Protein AF-A0A7S1FPG6-F1 (afdb_monomer_lite)

InterPro domains:
  IPR017978 GPCR family 3, C-terminal [PF00003] (391-644)
  IPR017978 GPCR family 3, C-terminal [PS50259] (429-657)
  IPR050726 Metabotropic Glutamate Receptor [PTHR24060] (220-648)

Organism: NCBI:txid216773

Sequence (657 aa):
MNFYNSED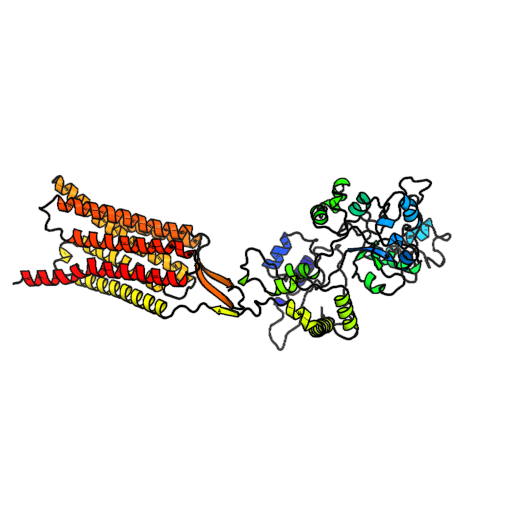NFEFGSRKNGDMYDVLAVSAKHGSCKKAQQDQEKYTSCAHVSPEVWHESFGSQHKKEYFSTGLIDPPTYLGVISQQGFFIPKFTAESDSTLDSYFGLKDEKNKNKLAESFLRPITWIEYCTKISENNCTADDGIARKYPEKDDYGKFFVKDLYIGYFNATIENDCNNNPECTGHFVDYPNSWRSFAVPQMYHHNISLKSSGSEYITNGYSYSQMTEIWQAANATKSNVLMLSWDLGRSYMQFLGTESEYIKVYMPSATQECLDSRISVEDRVSEDFNKRVGEKAGACDFKFVKRLSKLLSSALHSDPDFPEAMQSPAYKAIQLLKLDRENYVDIDKKTDTSTPREAVCQWMIDNYNVVQKMIPSTYPRTKKSTKNNPWLYYGALVVGCIATFGAMVMGVLVFQQREKKLARKKPVEIEFLFLILAGLFFTSIASVLSSLPVTDILCVAKPWFLVIGGTLQLVPLIVKIGTIVKVLNAAKKCRRIHVNRTWLHGTVLMISLLSVIFLTLVSIIDKPLKTTHYNLVEGDTMVTDLVFCSSKSLVWEYVACGCVALLLVCTTVLASQIHIAKKNFVAMHDIDESIPLAVMTYSHFIFMVLYIATLPEYENKNYVVISYLQSYIHSCDALAILAIYFAPKIFLESHSESRNKY

Radius of gyration: 42.63 Å; chains: 1; bounding box: 92×57×129 Å

Foldseek 3Di:
DPPPDPPPDDDDDDPPDDQVVVVLVVVCVVDNPVPQDPPPVRRDDDDDDPPDDDPPVDPPPVVVVCVVVVSDDDDADPLDFKFKFKWKFLLLCVVPVLQLALNCQFDPVNFLVQLVQAFAWDAQQCCLPPPDPNSQCDCPVQAHHRDDPVRRRFQADPPGGLTDGDRDPLSDVVNDVLRAHEEAEAALVDDDLVLLQCVLRVGSYAACDDHPQRNHHYPNRLLRNLSSCVSVVGIYIYTDICPDPSQVVCVPHSRHIRGRAWAADDPQLVVQAQDSVLCRDSDSCSNNTDSSVNTGGYPPQRQLVSVCVVQPPPVPDDPLPRDLVNQLRVLDRDDPVLVVQLVVLVVPDPSVVSVVVSCVVVVVSSVVSRPLLPPADEDEDDFPVCLLVVLLVLLVVLLVLLVVLLVLLVVCCPPPVVVVCVLVSVLVNLLSQLSNLLSVLLNLLSDDDALVSLLSNLVSNLLSLLSNLLSLLLVLVVVLVVLVCVVVVHDDDDDSVVSVVRSVVSSVVSVVLSVVCCVPWNWGWDWDWDDDPSYNYIYIDTDTDTPDPVSVVVSLVVSLVSLVSSLVSLVSLVVSCVVCVPPPVPPLSVLSNVLSVLLNVLSVVLVVLVVCVVVSPSNSSSSVNSVSSSVNSVVNCVSRSVCVSPVVVVVVVVVVD

Secondary structure (DSSP, 8-state):
--TT-TT----PPPTTSS-HHHHHHHHHHH--GGGS---TTT--------S---TTS--HHHHHHHHHTTSS------S----EEEEEEHHHHHH-GGGGBHHHHBSGGGHHHHHHHSPEEE-HHHHHHHT-TTTTSS--SSBSSPPPGGGTT-S-BTTTB--EEE--TTT-TTT-TT--EE-BPPPTTS---HHHHHHHTTB-EE---SSTTT----HHHHHHHHHHHHHHT----EEEETTSHHHHHHTTSTT-EEEEBPPP--HHHHHTSPPTTGGG-SSHHHHH--GGG--PPP---HHHHHHHHHT---TTS-TTTS-HHHHHHHH----HHHHHHHHHHHTTS-HHHHHHHHHHHTHHHHHHHS-TT-S-EEEE----HHHHHHHHHHHHHHHHHHHHHHHHHHHHTTSHHHHH-HHHHHHHHHHHHHHHHHHHHHHHHHSPP-HHHHHHHHHHHHHHHHHHHHHHHHHHHHHHHHHHHHTTT------HHHHHHHHHHHHHHHHHHHHHHHHHS--EEEEEEEEPTT-SEEEEEEEEE-S-THHHHHHHHHHHHHHHHHHHHHHHHHHHHHT-TT-TT-TTHHHHHHHHHHHHHHHHHHHHHSGGGGGT-HHHHHHHHHHHHHHHHHHHIIIIIHHHHHHHHHHHHHTT-

pLDDT: mean 85.89, std 16.21, range [35.06, 98.56]

Structure (mmCIF, N/CA/C/O backbone):
data_AF-A0A7S1FPG6-F1
#
_entry.id   AF-A0A7S1FPG6-F1
#
loop_
_atom_site.group_PDB
_atom_site.id
_atom_site.type_symbol
_atom_site.label_atom_id
_atom_site.label_alt_id
_atom_site.label_comp_id
_atom_site.label_asym_id
_atom_site.label_entity_id
_atom_site.label_seq_id
_atom_site.pdbx_PDB_ins_code
_atom_site.Cartn_x
_atom_site.Cartn_y
_atom_site.Cartn_z
_atom_site.occupancy
_atom_site.B_iso_or_equiv
_atom_site.auth_seq_id
_atom_site.auth_comp_id
_atom_site.auth_asym_id
_atom_site.auth_atom_id
_atom_site.pdbx_PDB_model_num
ATOM 1 N N . MET A 1 1 ? -10.826 -10.044 -30.725 1.00 40.81 1 MET A N 1
ATOM 2 C CA . MET A 1 1 ? -9.719 -10.841 -31.301 1.00 40.81 1 MET A CA 1
ATOM 3 C C . MET A 1 1 ? -9.779 -12.243 -30.737 1.00 40.81 1 MET A C 1
ATOM 5 O O . MET A 1 1 ? -10.171 -12.390 -29.582 1.00 40.81 1 MET A O 1
ATOM 9 N N . ASN A 1 2 ? -9.430 -13.249 -31.538 1.00 37.91 2 ASN A N 1
ATOM 10 C CA . ASN A 1 2 ? -9.291 -14.624 -31.070 1.00 37.91 2 ASN A CA 1
ATOM 11 C C . ASN A 1 2 ? -7.798 -14.897 -30.849 1.00 37.91 2 ASN A C 1
ATOM 13 O O . ASN A 1 2 ? -7.072 -15.106 -31.811 1.00 37.91 2 ASN A O 1
ATOM 17 N N . PHE A 1 3 ? -7.341 -14.920 -29.593 1.00 37.16 3 PHE A N 1
ATOM 18 C CA . PHE A 1 3 ? -5.918 -15.115 -29.249 1.00 37.16 3 PHE A CA 1
ATOM 19 C C . PHE A 1 3 ? -5.323 -16.457 -29.697 1.00 37.16 3 PHE A C 1
ATOM 21 O O . PHE A 1 3 ? -4.123 -16.664 -29.555 1.00 37.16 3 PHE A O 1
ATOM 28 N N . TYR A 1 4 ? -6.149 -17.372 -30.204 1.00 37.09 4 TYR A N 1
ATOM 29 C CA . TYR A 1 4 ? -5.730 -18.679 -30.699 1.00 37.09 4 TYR A CA 1
ATOM 30 C C . TYR A 1 4 ? -5.623 -18.737 -32.229 1.00 37.09 4 TYR A C 1
ATOM 32 O O . TYR A 1 4 ? -5.273 -19.785 -32.766 1.00 37.09 4 TYR A O 1
ATOM 40 N N . ASN A 1 5 ? -5.933 -17.645 -32.938 1.00 37.62 5 ASN A N 1
ATOM 41 C CA . ASN A 1 5 ? -5.739 -17.565 -34.380 1.00 37.62 5 ASN A CA 1
ATOM 42 C C . ASN A 1 5 ? -4.288 -17.175 -34.692 1.00 37.62 5 ASN A C 1
ATOM 44 O O . ASN A 1 5 ? -3.875 -16.052 -34.421 1.00 37.62 5 ASN A O 1
ATOM 48 N N . SER A 1 6 ? -3.523 -18.091 -35.284 1.00 36.44 6 SER A N 1
ATOM 49 C CA . SER A 1 6 ? -2.126 -17.862 -35.675 1.00 36.44 6 SER A CA 1
ATOM 50 C C . SER A 1 6 ? -1.949 -16.813 -36.779 1.00 36.44 6 SER A C 1
ATOM 52 O O . SER A 1 6 ? -0.828 -16.371 -37.007 1.00 36.44 6 SER A O 1
ATOM 54 N N . GLU A 1 7 ? -3.028 -16.433 -37.471 1.00 35.84 7 GLU A N 1
ATOM 55 C CA . GLU A 1 7 ? -3.019 -15.401 -38.516 1.00 35.84 7 GLU A CA 1
ATOM 56 C C . GLU A 1 7 ? -3.343 -13.989 -37.990 1.00 35.84 7 GLU A C 1
ATOM 58 O O . GLU A 1 7 ? -3.173 -13.010 -38.720 1.00 35.84 7 GLU A O 1
ATOM 63 N N . ASP A 1 8 ? -3.784 -13.853 -36.729 1.00 39.94 8 ASP A N 1
ATOM 64 C CA . ASP A 1 8 ? -4.021 -12.544 -36.108 1.00 39.94 8 ASP A CA 1
ATOM 65 C C . ASP A 1 8 ? -2.654 -11.888 -35.805 1.00 39.94 8 ASP A C 1
ATOM 67 O O . ASP A 1 8 ? -2.017 -12.140 -34.781 1.00 39.94 8 ASP A O 1
ATOM 71 N N . ASN A 1 9 ? -2.176 -11.045 -36.726 1.00 35.06 9 ASN A N 1
ATOM 72 C CA . ASN A 1 9 ? -0.898 -10.346 -36.593 1.00 35.06 9 ASN A CA 1
ATOM 73 C C . ASN A 1 9 ? -0.962 -9.232 -35.532 1.00 35.06 9 ASN A C 1
ATOM 75 O O . ASN A 1 9 ? -1.837 -8.366 -35.555 1.00 35.06 9 ASN A O 1
ATOM 79 N N . PHE A 1 10 ? 0.018 -9.222 -34.626 1.00 41.75 10 PHE A N 1
ATOM 80 C CA . PHE A 1 10 ? 0.233 -8.150 -33.653 1.00 41.75 10 PHE A CA 1
ATOM 81 C C . PHE A 1 10 ? 0.770 -6.889 -34.350 1.00 41.75 10 PHE A C 1
ATOM 83 O O . PHE A 1 10 ? 1.909 -6.883 -34.821 1.00 41.75 10 PHE A O 1
ATOM 90 N N . GLU A 1 11 ? -0.004 -5.802 -34.368 1.00 36.19 11 GLU A N 1
ATOM 91 C CA . GLU A 1 11 ? 0.502 -4.474 -34.737 1.00 36.19 11 GLU A CA 1
ATOM 92 C C . GLU A 1 11 ? 0.651 -3.564 -33.512 1.00 36.19 11 GLU A C 1
ATOM 94 O O . GLU A 1 11 ? -0.235 -3.455 -32.662 1.00 36.19 11 GLU A O 1
ATOM 99 N N . PHE A 1 12 ? 1.808 -2.905 -33.434 1.00 44.62 12 PHE A N 1
ATOM 100 C CA . PHE A 1 12 ? 2.176 -1.969 -32.377 1.00 44.62 12 PHE A CA 1
ATOM 101 C C . PHE A 1 12 ? 1.550 -0.595 -32.662 1.00 44.62 12 PHE A C 1
ATOM 103 O O . PHE A 1 12 ? 1.726 -0.029 -33.742 1.00 44.62 12 PHE A O 1
ATOM 110 N N . GLY A 1 13 ? 0.800 -0.051 -31.703 1.00 43.09 13 GLY A N 1
ATOM 111 C CA . GLY A 1 13 ? 0.022 1.175 -31.888 1.00 43.09 13 GLY A CA 1
ATOM 112 C C . GLY A 1 13 ? 0.880 2.435 -32.059 1.00 43.09 13 GLY A C 1
ATOM 113 O O . GLY A 1 13 ? 1.681 2.792 -31.199 1.00 43.09 13 GLY A O 1
ATOM 114 N N . SER A 1 14 ? 0.652 3.158 -33.156 1.00 40.06 14 SER A N 1
ATOM 115 C CA . SER A 1 14 ? 1.164 4.510 -33.404 1.00 40.06 14 SER A CA 1
ATOM 116 C C . SER A 1 14 ? 0.308 5.554 -32.675 1.00 40.06 14 SER A C 1
ATOM 118 O O . SER A 1 14 ? -0.916 5.563 -32.802 1.00 40.06 14 SER A O 1
ATOM 120 N N . ARG A 1 15 ? 0.959 6.486 -31.962 1.00 47.66 15 ARG A N 1
ATOM 121 C CA . ARG A 1 15 ? 0.373 7.606 -31.185 1.00 47.66 15 ARG A CA 1
ATOM 122 C C . ARG A 1 15 ? -0.585 8.537 -31.950 1.00 47.66 15 ARG A C 1
ATOM 124 O O . ARG A 1 15 ? -1.118 9.464 -31.349 1.00 47.66 15 ARG A O 1
ATOM 131 N N . LYS A 1 16 ? -0.781 8.363 -33.261 1.00 43.53 16 LYS A N 1
ATOM 132 C CA . LYS A 1 16 ? -1.490 9.350 -34.088 1.00 43.53 16 LYS A CA 1
ATOM 133 C C . LYS A 1 16 ? -2.999 9.464 -33.811 1.00 43.53 16 LYS A C 1
ATOM 135 O O . LYS A 1 16 ? -3.552 10.494 -34.169 1.00 43.53 16 LYS A O 1
ATOM 140 N N . ASN A 1 17 ? -3.643 8.503 -33.135 1.00 39.56 17 ASN A N 1
ATOM 141 C CA . ASN A 1 17 ? -5.103 8.494 -32.931 1.00 39.56 17 ASN A CA 1
ATOM 142 C C . ASN A 1 17 ? -5.535 8.247 -31.466 1.00 39.56 17 ASN A C 1
ATOM 144 O O . ASN A 1 17 ? -6.158 7.232 -31.166 1.00 39.56 17 ASN A O 1
ATOM 148 N N . GLY A 1 18 ? -5.259 9.200 -30.570 1.00 53.78 18 GLY A N 1
ATOM 149 C CA . GLY A 1 18 ? -5.840 9.236 -29.216 1.00 53.78 18 GLY A CA 1
ATOM 150 C C . GLY A 1 18 ? -5.195 8.297 -28.187 1.00 53.78 18 GLY A C 1
ATOM 151 O O . GLY A 1 18 ? -4.303 7.510 -28.503 1.00 53.78 18 GLY A O 1
ATOM 152 N N . ASP A 1 19 ? -5.621 8.425 -26.926 1.00 61.06 19 ASP A N 1
ATOM 153 C CA . ASP A 1 19 ? -5.208 7.533 -25.838 1.00 61.06 19 ASP A CA 1
ATOM 154 C C . ASP A 1 19 ? -5.673 6.100 -26.172 1.00 61.06 19 ASP A C 1
ATOM 156 O O . ASP A 1 19 ? -6.836 5.881 -26.514 1.00 61.06 19 ASP A O 1
ATOM 160 N N . MET A 1 20 ? -4.790 5.095 -26.096 1.00 59.75 20 MET A N 1
ATOM 161 C CA . MET A 1 20 ? -5.157 3.692 -26.369 1.00 59.75 20 MET A CA 1
ATOM 162 C C . MET A 1 20 ? -6.301 3.213 -25.458 1.00 59.75 20 MET A C 1
ATOM 164 O O . MET A 1 20 ? -7.060 2.316 -25.829 1.00 59.75 20 MET A O 1
ATOM 168 N N . TYR A 1 21 ? -6.481 3.836 -24.290 1.00 61.97 21 TYR A N 1
ATOM 169 C CA . TYR A 1 21 ? -7.632 3.572 -23.433 1.00 61.97 21 TYR A CA 1
ATOM 170 C C . TYR A 1 21 ? -8.940 4.161 -23.956 1.00 61.97 21 TYR A C 1
ATOM 172 O O . TYR A 1 21 ? -9.988 3.571 -23.709 1.00 61.97 21 TYR A O 1
ATOM 180 N N . ASP A 1 22 ? -8.903 5.248 -24.724 1.00 63.81 22 ASP A N 1
ATOM 181 C CA . ASP A 1 22 ? -10.087 5.755 -25.416 1.00 63.81 22 ASP A CA 1
ATOM 182 C C . ASP A 1 22 ? -10.499 4.804 -26.534 1.00 63.81 22 ASP A C 1
ATOM 184 O O . ASP A 1 22 ? -11.688 4.592 -26.742 1.00 63.81 22 ASP A O 1
ATOM 188 N N . VAL A 1 23 ? -9.543 4.135 -27.187 1.00 63.06 23 VAL A N 1
ATOM 189 C CA . VAL A 1 23 ? -9.846 3.046 -28.128 1.00 63.06 23 VAL A CA 1
ATOM 190 C C . VAL A 1 23 ? -10.539 1.887 -27.404 1.00 63.06 23 VAL A C 1
ATOM 192 O O . VAL A 1 23 ? -11.538 1.369 -27.906 1.00 63.06 23 VAL A O 1
ATOM 195 N N . LEU A 1 24 ? -10.092 1.516 -26.197 1.00 60.84 24 LEU A N 1
ATOM 196 C CA . LEU A 1 24 ? -10.768 0.508 -25.366 1.00 60.84 24 LEU A CA 1
ATOM 197 C C . LEU A 1 24 ? -12.147 0.983 -24.873 1.00 60.84 24 LEU A C 1
ATOM 199 O O . LEU A 1 24 ? -13.101 0.205 -24.880 1.00 60.84 24 LEU A O 1
ATOM 203 N N . ALA A 1 25 ? -12.290 2.259 -24.509 1.00 65.25 25 ALA A N 1
ATOM 204 C CA . ALA A 1 25 ? -13.547 2.859 -24.072 1.00 65.25 25 ALA A CA 1
ATOM 205 C C . ALA A 1 25 ? -14.565 2.970 -25.220 1.00 65.25 25 ALA A C 1
ATOM 207 O O . ALA A 1 25 ? -15.746 2.677 -25.037 1.00 65.25 25 ALA A O 1
ATOM 208 N N . VAL A 1 26 ? -14.118 3.349 -26.418 1.00 65.44 26 VAL A N 1
ATOM 209 C CA . VAL A 1 26 ? -14.918 3.365 -27.651 1.00 65.44 26 VAL A CA 1
ATOM 210 C C . VAL A 1 26 ? -15.295 1.939 -28.043 1.00 65.44 26 VAL A C 1
ATOM 212 O O . VAL A 1 26 ? -16.467 1.675 -28.302 1.00 65.44 26 VAL A O 1
ATOM 215 N N . SER A 1 27 ? -14.362 0.987 -27.972 1.00 60.84 27 SER A N 1
ATOM 216 C CA . SER A 1 27 ? -14.652 -0.436 -28.207 1.00 60.84 27 SER A CA 1
ATOM 217 C C . SER A 1 27 ? -15.709 -0.964 -27.231 1.00 60.84 27 SER A C 1
ATOM 219 O O . SER A 1 27 ? -16.650 -1.640 -27.640 1.00 60.84 27 SER A O 1
ATOM 221 N N . ALA A 1 28 ? -15.642 -0.569 -25.954 1.00 61.56 28 ALA A N 1
ATOM 222 C CA . ALA A 1 28 ? -16.654 -0.911 -24.955 1.00 61.56 28 ALA A CA 1
ATOM 223 C C . ALA A 1 28 ? -18.045 -0.316 -25.259 1.00 61.56 28 ALA A C 1
ATOM 225 O O . ALA A 1 28 ? -19.052 -0.910 -24.861 1.00 61.56 28 ALA A O 1
ATOM 226 N N . LYS A 1 29 ? -18.126 0.816 -25.980 1.00 62.84 29 LYS A N 1
ATOM 227 C CA . LYS A 1 29 ? -19.395 1.405 -26.459 1.00 62.84 29 LYS A CA 1
ATOM 228 C C . LYS A 1 29 ? -19.996 0.628 -27.635 1.00 62.84 29 LYS A C 1
ATOM 230 O O . LYS A 1 29 ? -21.219 0.562 -27.734 1.00 62.84 29 LYS A O 1
ATOM 235 N N . HIS A 1 30 ? -19.171 0.018 -28.489 1.00 56.34 30 HIS A N 1
ATOM 236 C CA . HIS A 1 30 ? -19.627 -0.797 -29.626 1.00 56.34 30 HIS A CA 1
ATOM 237 C C . HIS A 1 30 ? -20.039 -2.229 -29.238 1.00 56.34 30 HIS A C 1
ATOM 239 O O . HIS A 1 30 ? -20.750 -2.892 -29.989 1.00 56.34 30 HIS A O 1
ATOM 245 N N . GLY A 1 31 ? -19.671 -2.681 -28.038 1.00 58.06 31 GLY A N 1
ATOM 246 C CA . GLY A 1 31 ? -20.134 -3.926 -27.430 1.00 58.06 31 GLY A CA 1
ATOM 247 C C . GLY A 1 31 ? -19.350 -4.197 -26.151 1.00 58.06 31 GLY A C 1
ATOM 248 O O . GLY A 1 31 ? -18.130 -4.141 -26.148 1.00 58.06 31 GLY A O 1
ATOM 249 N N . SER A 1 32 ? -20.014 -4.469 -25.029 1.00 54.81 32 SER A N 1
ATOM 250 C CA . SER A 1 32 ? -19.302 -4.771 -23.782 1.00 54.81 32 SER A CA 1
ATOM 251 C C . SER A 1 32 ? -19.155 -6.278 -23.619 1.00 54.81 32 SER A C 1
ATOM 253 O O . SER A 1 32 ? -20.169 -6.973 -23.537 1.00 54.81 32 SER A O 1
ATOM 255 N N . CYS A 1 33 ? -17.926 -6.781 -23.461 1.00 55.50 33 CYS A N 1
ATOM 256 C CA . CYS A 1 33 ? -17.705 -8.179 -23.074 1.00 55.50 33 CYS A CA 1
ATOM 257 C C . CYS A 1 33 ? -18.325 -8.522 -21.703 1.00 55.50 33 CYS A C 1
ATOM 259 O O . CYS A 1 33 ? -18.529 -9.692 -21.408 1.00 55.50 33 CYS A O 1
ATOM 261 N N . LYS A 1 34 ? -18.750 -7.525 -20.905 1.00 54.72 34 LYS A N 1
ATOM 262 C CA . LYS A 1 34 ? -19.578 -7.740 -19.701 1.00 54.72 34 LYS A CA 1
ATOM 263 C C . LYS A 1 34 ? -20.955 -8.346 -20.017 1.00 54.72 34 LYS A C 1
ATOM 265 O O . LYS A 1 34 ? -21.596 -8.880 -19.121 1.00 54.72 34 LYS A O 1
ATOM 270 N N . LYS A 1 35 ? -21.428 -8.230 -21.266 1.00 50.44 35 LYS A N 1
ATOM 271 C CA . LYS A 1 35 ? -22.698 -8.799 -21.751 1.00 50.44 35 LYS A CA 1
ATOM 272 C C . LYS A 1 35 ? -22.530 -10.152 -22.452 1.00 50.44 35 LYS A C 1
ATOM 274 O O . LYS A 1 35 ? -23.543 -10.727 -22.843 1.00 50.44 35 LYS A O 1
ATOM 279 N N . ALA A 1 36 ? -21.299 -10.652 -22.621 1.00 56.28 36 ALA A N 1
ATOM 280 C CA . ALA A 1 36 ? -21.079 -12.025 -23.067 1.00 56.28 36 ALA A CA 1
ATOM 281 C C . ALA A 1 36 ? -21.691 -12.951 -22.005 1.00 56.28 36 ALA A C 1
ATOM 283 O O . ALA A 1 36 ? -21.259 -12.962 -20.853 1.00 56.28 36 ALA A O 1
ATOM 284 N N . GLN A 1 37 ? -22.798 -13.604 -22.358 1.00 47.66 37 GLN A N 1
ATOM 285 C CA . GLN A 1 37 ? -23.652 -14.308 -21.406 1.00 47.66 37 GLN A CA 1
ATOM 286 C C . GLN A 1 37 ? -22.875 -15.429 -20.696 1.00 47.66 37 GLN A C 1
ATOM 288 O O . GLN A 1 37 ? -22.151 -16.189 -21.331 1.00 47.66 37 GLN A O 1
ATOM 293 N N . GLN A 1 38 ? -23.070 -15.549 -19.377 1.00 50.22 38 GLN A N 1
ATOM 294 C CA . GLN A 1 38 ? -22.544 -16.634 -18.528 1.00 50.22 38 GLN A CA 1
ATOM 295 C C . GLN A 1 38 ? -23.238 -17.991 -18.764 1.00 50.22 38 GLN A C 1
ATOM 297 O O . GLN A 1 38 ? -23.012 -18.938 -18.014 1.00 50.22 38 GLN A O 1
ATOM 302 N N . ASP A 1 39 ? -24.107 -18.084 -19.770 1.00 50.41 39 ASP A N 1
ATOM 303 C CA . ASP A 1 39 ? -24.825 -19.308 -20.099 1.00 50.41 39 ASP A CA 1
ATOM 304 C C . ASP A 1 39 ? -23.851 -20.286 -20.774 1.00 50.41 39 ASP A C 1
ATOM 306 O O . ASP A 1 39 ? -23.312 -19.988 -21.845 1.00 50.41 39 ASP A O 1
ATOM 310 N N . GLN A 1 40 ? -23.574 -21.425 -20.130 1.00 50.91 40 GLN A N 1
ATOM 311 C CA . GLN A 1 40 ? -22.528 -22.371 -20.554 1.00 50.91 40 GLN A CA 1
ATOM 312 C C . GLN A 1 40 ? -22.725 -22.879 -21.993 1.00 50.91 40 GLN A C 1
ATOM 314 O O . GLN A 1 40 ? -21.748 -23.227 -22.650 1.00 50.91 40 GLN A O 1
ATOM 319 N N . GLU A 1 41 ? -23.959 -22.867 -22.504 1.00 57.75 41 GLU A N 1
ATOM 320 C CA . GLU A 1 41 ? -24.298 -23.333 -23.855 1.00 57.75 41 GLU A CA 1
ATOM 321 C C . GLU A 1 41 ? -24.175 -22.248 -24.946 1.00 57.75 41 GLU A C 1
ATOM 323 O O . GLU A 1 41 ? -24.178 -22.569 -26.134 1.00 57.75 41 GLU A O 1
ATOM 328 N N . LYS A 1 42 ? -24.047 -20.961 -24.577 1.00 55.91 42 LYS A N 1
ATOM 329 C CA . LYS A 1 42 ? -23.974 -19.812 -25.512 1.00 55.91 42 LYS A CA 1
ATOM 330 C C . LYS A 1 42 ? -22.793 -18.875 -25.255 1.00 55.91 42 LYS A C 1
ATOM 332 O O . LYS A 1 42 ? -22.783 -17.738 -25.736 1.00 55.91 42 LYS A O 1
ATOM 337 N N . TYR A 1 43 ? -21.790 -19.332 -24.511 1.00 43.69 43 TYR A N 1
ATOM 338 C CA . TYR A 1 43 ? -20.603 -18.537 -24.230 1.00 43.69 43 TYR A CA 1
ATOM 339 C C . TYR A 1 43 ? -19.906 -18.119 -25.533 1.00 43.69 43 TYR A C 1
ATOM 341 O O . TYR A 1 43 ? -19.369 -18.943 -26.272 1.00 43.69 43 TYR A O 1
ATOM 349 N N . THR A 1 44 ? -19.907 -16.816 -25.817 1.00 52.69 44 THR A N 1
ATOM 350 C CA . THR A 1 44 ? -19.122 -16.232 -26.908 1.00 52.69 44 THR A CA 1
ATOM 351 C C . THR A 1 44 ? -17.886 -15.593 -26.292 1.00 52.69 44 THR A C 1
ATOM 353 O O . THR A 1 44 ? -18.003 -14.618 -25.549 1.00 52.69 44 THR A O 1
ATOM 356 N N . SER A 1 45 ? -16.704 -16.152 -26.568 1.00 48.75 45 SER A N 1
ATOM 357 C CA . SER A 1 45 ? -15.442 -15.589 -26.082 1.00 48.75 45 SER A CA 1
ATOM 358 C C . SER A 1 45 ? -15.291 -14.157 -26.599 1.00 48.75 45 SER A C 1
ATOM 360 O O . SER A 1 45 ? -15.264 -13.919 -27.806 1.00 48.75 45 SER A O 1
ATOM 362 N N . CYS A 1 46 ? -15.247 -13.195 -25.679 1.00 54.72 46 CYS A N 1
ATOM 363 C CA . CYS A 1 46 ? -15.132 -11.775 -25.981 1.00 54.72 46 CYS A CA 1
ATOM 364 C C . CYS A 1 46 ? -14.028 -11.188 -25.115 1.00 54.72 46 CYS A C 1
ATOM 366 O O . CYS A 1 46 ? -14.087 -11.255 -23.888 1.00 54.72 46 CYS A O 1
ATOM 368 N N . ALA A 1 47 ? -13.043 -10.578 -25.764 1.00 53.94 47 ALA A N 1
ATOM 369 C CA . ALA A 1 47 ? -12.005 -9.809 -25.108 1.00 53.94 47 ALA A CA 1
ATOM 370 C C . ALA A 1 47 ? -11.592 -8.641 -26.005 1.00 53.94 47 ALA A C 1
ATOM 372 O O . ALA A 1 47 ? -11.382 -8.802 -27.214 1.00 53.94 47 ALA A O 1
ATOM 373 N N . HIS A 1 48 ? -11.447 -7.474 -25.386 1.00 54.78 48 HIS A N 1
ATOM 374 C CA . HIS A 1 48 ? -10.736 -6.337 -25.953 1.00 54.78 48 HIS A CA 1
ATOM 375 C C . HIS A 1 48 ? -9.411 -6.239 -25.215 1.00 54.78 48 HIS A C 1
ATOM 377 O O . HIS A 1 48 ? -9.398 -6.042 -24.002 1.00 54.78 48 HIS A O 1
ATOM 383 N N . VAL A 1 49 ? -8.306 -6.421 -25.929 1.00 54.72 49 VAL A N 1
ATOM 384 C CA . VAL A 1 49 ? -6.967 -6.347 -25.346 1.00 54.72 49 VAL A CA 1
ATOM 385 C C . VAL A 1 49 ? -6.181 -5.305 -26.110 1.00 54.72 49 VAL A C 1
ATOM 387 O O . VAL A 1 49 ? -6.118 -5.345 -27.335 1.00 54.72 49 VAL A O 1
ATOM 390 N N . SER A 1 50 ? -5.584 -4.381 -25.362 1.00 56.81 50 SER A N 1
ATOM 391 C CA . SER A 1 50 ? -4.455 -3.596 -25.842 1.00 56.81 50 SER A CA 1
ATOM 392 C C . SER A 1 50 ? -3.201 -4.314 -25.351 1.00 56.81 50 SER A C 1
ATOM 394 O O . SER A 1 50 ? -2.920 -4.253 -24.152 1.00 56.81 50 SER A O 1
ATOM 396 N N . PRO A 1 51 ? -2.485 -5.052 -26.217 1.00 48.50 51 PRO A N 1
ATOM 397 C CA . PRO A 1 51 ? -1.363 -5.892 -25.797 1.00 48.50 51 PRO A CA 1
ATOM 398 C C . PRO A 1 51 ? -0.185 -5.065 -25.277 1.00 48.50 51 PRO A C 1
ATOM 400 O O . PRO A 1 51 ? 0.676 -5.577 -24.571 1.00 48.50 51 PRO A O 1
ATOM 403 N N . GLU A 1 52 ? -0.163 -3.771 -25.577 1.00 51.97 52 GLU A N 1
ATOM 404 C CA . GLU A 1 52 ? 0.861 -2.864 -25.107 1.00 51.97 52 GLU A CA 1
ATOM 405 C C . GLU A 1 52 ? 0.214 -1.573 -24.610 1.00 51.97 52 GLU A C 1
ATOM 407 O O . GLU A 1 52 ? -0.601 -0.961 -25.300 1.00 51.97 52 GLU A O 1
ATOM 412 N N . VAL A 1 53 ? 0.560 -1.170 -23.386 1.00 55.00 53 VAL A N 1
ATOM 413 C CA . VAL A 1 53 ? 0.242 0.157 -22.858 1.00 55.00 53 VAL A CA 1
ATOM 414 C C . VAL A 1 53 ? 1.478 0.697 -22.143 1.00 55.00 53 VAL A C 1
ATOM 416 O O . VAL A 1 53 ? 1.876 0.222 -21.077 1.00 55.00 53 VAL A O 1
ATOM 419 N N . TRP A 1 54 ? 2.101 1.713 -22.729 1.00 58.25 54 TRP A N 1
ATOM 420 C CA . TRP A 1 54 ? 3.344 2.295 -22.225 1.00 58.25 54 TRP A CA 1
ATOM 421 C C . TRP A 1 54 ? 3.104 3.224 -21.047 1.00 58.25 54 TRP A C 1
ATOM 423 O O . TRP A 1 54 ? 2.625 4.336 -21.271 1.00 58.25 54 TRP A O 1
ATOM 433 N N . HIS A 1 55 ? 3.489 2.784 -19.832 1.00 53.19 55 HIS A N 1
ATOM 434 C CA . HIS A 1 55 ? 3.203 3.359 -18.494 1.00 53.19 55 HIS A CA 1
ATOM 435 C C . HIS A 1 55 ? 3.416 4.892 -18.311 1.00 53.19 55 HIS A C 1
ATOM 437 O O . HIS A 1 55 ? 3.057 5.448 -17.274 1.00 53.19 55 HIS A O 1
ATOM 443 N N . GLU A 1 56 ? 3.965 5.591 -19.306 1.00 50.91 56 GLU A N 1
ATOM 444 C CA . GLU A 1 56 ? 4.244 7.033 -19.303 1.00 50.91 56 GLU A CA 1
ATOM 445 C C . GLU A 1 56 ? 3.406 7.893 -20.249 1.00 50.91 56 GLU A C 1
ATOM 447 O O . GLU A 1 56 ? 3.383 9.104 -20.072 1.00 50.91 56 GLU A O 1
ATOM 452 N N . SER A 1 57 ? 2.662 7.324 -21.200 1.00 48.03 57 SER A N 1
ATOM 453 C CA . SER A 1 57 ? 1.694 8.098 -22.006 1.00 48.03 57 SER A CA 1
ATOM 454 C C . SER A 1 57 ? 0.454 8.537 -21.195 1.00 48.03 57 SER A C 1
ATOM 456 O O . SER A 1 57 ? -0.617 8.739 -21.748 1.00 48.03 57 SER A O 1
ATOM 458 N N . PHE A 1 58 ? 0.581 8.643 -19.869 1.00 57.16 58 PHE A N 1
ATOM 459 C CA . PHE A 1 58 ? -0.511 8.657 -18.905 1.00 57.16 58 PHE A CA 1
ATOM 460 C C . PHE A 1 58 ? -0.796 10.066 -18.392 1.00 57.16 58 PHE A C 1
ATOM 462 O O . PHE A 1 58 ? -0.094 10.574 -17.519 1.00 57.16 58 PHE A O 1
ATOM 469 N N . GLY A 1 59 ? -1.928 10.632 -18.806 1.00 54.75 59 GLY A N 1
ATOM 470 C CA . GLY A 1 59 ? -2.657 11.547 -17.936 1.00 54.75 59 GLY A CA 1
ATOM 471 C C . GLY A 1 59 ? -3.207 10.746 -16.752 1.00 54.75 59 GLY A C 1
ATOM 472 O O . GLY A 1 59 ? -4.030 9.850 -16.926 1.00 54.75 59 GLY A O 1
ATOM 473 N N . SER A 1 60 ? -2.748 11.029 -15.531 1.00 58.62 60 SER A N 1
ATOM 474 C CA . SER A 1 60 ? -3.090 10.273 -14.309 1.00 58.62 60 SER A CA 1
ATOM 475 C C . SER A 1 60 ? -4.593 10.215 -13.976 1.00 58.62 60 SER A C 1
ATOM 477 O O . SER A 1 60 ? -5.004 9.441 -13.106 1.00 58.62 60 SER A O 1
ATOM 479 N N . GLN A 1 61 ? -5.414 11.007 -14.667 1.00 63.38 61 GLN A N 1
ATOM 480 C CA . GLN A 1 61 ? -6.826 11.202 -14.370 1.00 63.38 61 GLN A CA 1
ATOM 481 C C . GLN A 1 61 ? -7.724 10.118 -14.990 1.00 63.38 61 GLN A C 1
ATOM 483 O O . GLN A 1 61 ? -8.473 9.476 -14.255 1.00 63.38 61 GLN A O 1
ATOM 488 N N . HIS A 1 62 ? -7.590 9.815 -16.288 1.00 65.38 62 HIS A N 1
ATOM 489 C CA . HIS A 1 62 ? -8.438 8.811 -16.959 1.00 65.38 62 HIS A CA 1
ATOM 490 C C . HIS A 1 62 ? -8.141 7.383 -16.483 1.00 65.38 62 HIS A C 1
ATOM 492 O O . HIS A 1 62 ? -9.049 6.573 -16.336 1.00 65.38 62 HIS A O 1
ATOM 498 N N . LYS A 1 63 ? -6.892 7.090 -16.096 1.00 67.62 63 LYS A N 1
ATOM 499 C CA . LYS A 1 63 ? -6.503 5.798 -15.500 1.00 67.62 63 LYS A CA 1
ATOM 500 C C . LYS A 1 63 ? -7.290 5.477 -14.224 1.00 67.62 63 LYS A C 1
ATOM 502 O O . LYS A 1 63 ? -7.819 4.378 -14.076 1.00 67.62 63 LYS A O 1
ATOM 507 N N . LYS A 1 64 ? -7.355 6.429 -13.285 1.00 68.12 64 LYS A N 1
ATOM 508 C CA . LYS A 1 64 ? -8.067 6.240 -12.009 1.00 68.12 64 LYS A CA 1
ATOM 509 C C . LYS A 1 64 ? -9.569 6.083 -12.233 1.00 68.12 64 LYS A C 1
ATOM 511 O O . LYS A 1 64 ? -10.212 5.294 -11.545 1.00 68.12 64 LYS A O 1
ATOM 516 N N . GLU A 1 65 ? -10.114 6.795 -13.210 1.00 75.75 65 GLU A N 1
ATOM 517 C CA . GLU A 1 65 ? -11.519 6.697 -13.593 1.00 75.75 65 GLU A CA 1
ATOM 518 C C . GLU A 1 65 ? -11.835 5.346 -14.252 1.00 75.75 65 GLU A C 1
ATOM 520 O O . GLU A 1 65 ? -12.731 4.634 -13.804 1.00 75.75 65 GLU A O 1
ATOM 525 N N . TYR A 1 66 ? -11.054 4.916 -15.243 1.00 69.75 66 TYR A N 1
ATOM 526 C CA . TYR A 1 66 ? -11.282 3.657 -15.953 1.00 69.75 66 TYR A CA 1
ATOM 527 C C . TYR A 1 66 ? -11.044 2.417 -15.074 1.00 69.75 66 TYR A C 1
ATOM 529 O O . TYR A 1 66 ? -11.764 1.430 -15.222 1.00 69.75 66 TYR A O 1
ATOM 537 N N . PHE A 1 67 ? -10.129 2.473 -14.095 1.00 70.81 67 PHE A N 1
ATOM 538 C CA . PHE A 1 67 ? -10.018 1.418 -13.076 1.00 70.81 67 PHE A CA 1
ATOM 539 C C . PHE A 1 67 ? -11.159 1.435 -12.070 1.00 70.81 67 PHE A C 1
ATOM 541 O O . PHE A 1 67 ? -11.720 0.384 -11.775 1.00 70.81 67 PHE A O 1
ATOM 548 N N . SER A 1 68 ? -11.520 2.605 -11.532 1.00 71.00 68 SER A N 1
ATOM 549 C CA . SER A 1 68 ? -12.575 2.679 -10.511 1.00 71.00 68 SER A CA 1
ATOM 550 C C . SER A 1 68 ? -13.950 2.300 -11.070 1.00 71.00 68 SER A C 1
ATOM 552 O O . SER A 1 68 ? -14.774 1.739 -10.353 1.00 71.00 68 SER A O 1
ATOM 554 N N . THR A 1 69 ? -14.171 2.519 -12.369 1.00 73.88 69 THR A N 1
ATOM 555 C CA . THR A 1 69 ? -15.376 2.086 -13.098 1.00 73.88 69 THR A CA 1
ATOM 556 C C . THR A 1 69 ? -15.305 0.638 -13.605 1.00 73.88 69 THR A C 1
ATOM 558 O O . THR A 1 69 ? -16.289 0.122 -14.149 1.00 73.88 69 THR A O 1
ATOM 561 N N . GLY A 1 70 ? -14.158 -0.038 -13.447 1.00 66.75 70 GLY A N 1
ATOM 562 C CA . GLY A 1 70 ? -13.909 -1.377 -13.985 1.00 66.75 70 GLY A CA 1
ATOM 563 C C . GLY A 1 70 ? -14.095 -1.446 -15.502 1.00 66.75 70 GLY A C 1
ATOM 564 O O . GLY A 1 70 ? -14.630 -2.432 -16.013 1.00 66.75 70 GLY A O 1
ATOM 565 N N . LEU A 1 71 ? -13.793 -0.356 -16.216 1.00 66.38 71 LEU A N 1
ATOM 566 C CA . LEU A 1 71 ? -13.825 -0.303 -17.679 1.00 66.38 71 LEU A CA 1
ATOM 567 C C . LEU A 1 71 ? -12.635 -1.060 -18.275 1.00 66.38 71 LEU A C 1
ATOM 569 O O . LEU A 1 71 ? -12.771 -1.691 -19.320 1.00 66.38 71 LEU A O 1
ATOM 573 N N . ILE A 1 72 ? -11.502 -1.011 -17.579 1.00 61.03 72 ILE A N 1
ATOM 574 C CA . ILE A 1 72 ? -10.272 -1.720 -17.912 1.00 61.03 72 ILE A CA 1
ATOM 575 C C . ILE A 1 72 ? -9.765 -2.436 -16.663 1.00 61.03 72 ILE A C 1
ATOM 577 O O . ILE A 1 72 ? -9.898 -1.924 -15.546 1.00 61.03 72 ILE A O 1
ATOM 581 N N . ASP A 1 73 ? -9.154 -3.596 -16.862 1.00 57.34 73 ASP A N 1
ATOM 582 C CA . ASP A 1 73 ? -8.380 -4.230 -15.805 1.00 57.34 73 ASP A CA 1
ATOM 583 C C . ASP A 1 73 ? -7.088 -3.432 -15.567 1.00 57.34 73 ASP A C 1
ATOM 585 O O . ASP A 1 73 ? -6.560 -2.806 -16.499 1.00 57.34 73 ASP A O 1
ATOM 589 N N . PRO A 1 74 ? -6.558 -3.414 -14.330 1.00 59.34 74 PRO A N 1
ATOM 590 C CA . PRO A 1 74 ? -5.232 -2.867 -14.085 1.00 59.34 74 PRO A CA 1
ATOM 591 C C . PRO A 1 74 ? -4.232 -3.542 -15.035 1.00 59.34 74 PRO A C 1
ATOM 593 O O . PRO A 1 74 ? -4.223 -4.771 -15.104 1.00 59.34 74 PRO A O 1
ATOM 596 N N . PRO A 1 75 ? -3.409 -2.776 -15.783 1.00 55.88 75 PRO A N 1
ATOM 597 C CA . PRO A 1 75 ? -2.500 -3.329 -16.767 1.00 55.88 75 PRO A CA 1
ATOM 598 C C . PRO A 1 75 ? -1.586 -4.320 -16.064 1.00 55.88 75 PRO A C 1
ATOM 600 O O . PRO A 1 75 ? -0.792 -3.965 -15.191 1.00 55.88 75 PRO A O 1
ATOM 603 N N . THR A 1 76 ? -1.736 -5.581 -16.439 1.00 48.38 76 THR A N 1
ATOM 604 C CA . THR A 1 76 ? -0.855 -6.652 -16.011 1.00 48.38 76 THR A CA 1
ATOM 605 C C . THR A 1 76 ? 0.332 -6.658 -16.949 1.00 48.38 76 THR A C 1
ATOM 607 O O . THR A 1 76 ? 0.176 -6.711 -18.168 1.00 48.38 76 THR A O 1
ATOM 610 N N . TYR A 1 77 ? 1.533 -6.589 -16.399 1.00 52.12 77 TYR A N 1
ATOM 611 C CA . TYR A 1 77 ? 2.730 -6.655 -17.215 1.00 52.12 77 TYR A CA 1
ATOM 612 C C . TYR A 1 77 ? 2.864 -8.038 -17.865 1.00 52.12 77 TYR A C 1
ATOM 614 O O . TYR A 1 77 ? 2.704 -9.055 -17.193 1.00 52.12 77 TYR A O 1
ATOM 622 N N . LEU A 1 78 ? 3.241 -8.078 -19.145 1.00 46.44 78 LEU A N 1
ATOM 623 C CA . LEU A 1 78 ? 3.389 -9.315 -19.927 1.00 46.44 78 LEU A CA 1
ATOM 624 C C . LEU A 1 78 ? 4.627 -10.159 -19.572 1.00 46.44 78 LEU A C 1
ATOM 626 O O . LEU A 1 78 ? 4.929 -11.131 -20.254 1.00 46.44 78 LEU A O 1
ATOM 630 N N . GLY A 1 79 ? 5.388 -9.794 -18.537 1.00 48.88 79 GLY A N 1
ATOM 631 C CA . GLY A 1 79 ? 6.604 -10.523 -18.154 1.00 48.88 79 GLY A CA 1
ATOM 632 C C . GLY A 1 79 ? 7.817 -10.280 -19.055 1.00 48.88 79 GLY A C 1
ATOM 633 O O . GLY A 1 79 ? 8.903 -10.749 -18.728 1.00 48.88 79 GLY A O 1
ATOM 634 N N . VAL A 1 80 ? 7.671 -9.526 -20.148 1.00 51.44 80 VAL A N 1
ATOM 635 C CA . VAL A 1 80 ? 8.774 -9.200 -21.061 1.00 51.44 80 VAL A CA 1
ATOM 636 C C . VAL A 1 80 ? 9.633 -8.105 -20.447 1.00 51.44 80 VAL A C 1
ATOM 638 O O . VAL A 1 80 ? 9.115 -7.060 -20.043 1.00 51.44 80 VAL A O 1
ATOM 641 N N . ILE A 1 81 ? 10.947 -8.337 -20.360 1.00 61.34 81 ILE A N 1
ATOM 642 C CA . ILE A 1 81 ? 11.857 -7.360 -19.769 1.00 61.34 81 ILE A CA 1
ATOM 643 C C . ILE A 1 81 ? 13.001 -7.035 -20.714 1.00 61.34 81 ILE A C 1
ATOM 645 O O . ILE A 1 81 ? 13.984 -7.767 -20.778 1.00 61.34 81 ILE A O 1
ATOM 649 N N . SER A 1 82 ? 12.899 -5.885 -21.370 1.00 70.69 82 SER A N 1
ATOM 650 C CA . SER A 1 82 ? 13.948 -5.338 -22.219 1.00 70.69 82 SER A CA 1
ATOM 651 C C . SER A 1 82 ? 14.868 -4.369 -21.463 1.00 70.69 82 SER A C 1
ATOM 653 O O . SER A 1 82 ? 14.504 -3.763 -20.449 1.00 70.69 82 SER A O 1
ATOM 655 N N . GLN A 1 83 ? 16.083 -4.211 -21.969 1.00 78.62 83 GLN A N 1
ATOM 656 C CA . GLN A 1 83 ? 17.063 -3.213 -21.571 1.00 78.62 83 GLN A CA 1
ATOM 657 C C . GLN A 1 83 ? 17.395 -2.317 -22.748 1.00 78.62 83 GLN A C 1
ATOM 659 O O . GLN A 1 83 ? 17.679 -2.782 -23.847 1.00 78.62 83 GLN A O 1
ATOM 664 N N . GLN A 1 84 ? 17.422 -1.020 -22.461 1.00 89.00 84 GLN A N 1
ATOM 665 C CA . GLN A 1 84 ? 17.965 -0.019 -23.364 1.00 89.00 84 GLN A CA 1
ATOM 666 C C . GLN A 1 84 ? 19.485 0.002 -23.257 1.00 89.00 84 GLN A C 1
ATOM 668 O O . GLN A 1 84 ? 20.048 -0.158 -22.170 1.00 89.00 84 GLN A O 1
ATOM 673 N N . GLY A 1 85 ? 20.147 0.233 -24.377 1.00 94.12 85 GLY A N 1
ATOM 674 C CA . GLY A 1 85 ? 21.589 0.394 -24.430 1.00 94.12 85 GLY A CA 1
ATOM 675 C C . GLY A 1 85 ? 22.019 0.920 -25.785 1.00 94.12 85 GLY A C 1
ATOM 676 O O . GLY A 1 85 ? 21.233 0.943 -26.731 1.00 94.12 85 GLY A O 1
ATOM 677 N N . PHE A 1 86 ? 23.268 1.356 -25.861 1.00 96.81 86 PHE A N 1
ATOM 678 C CA . PHE A 1 86 ? 23.914 1.615 -27.138 1.00 96.81 86 PHE A CA 1
ATOM 679 C C . PHE A 1 86 ? 24.303 0.275 -27.753 1.00 96.81 86 PHE A C 1
ATOM 681 O O . PHE A 1 86 ? 24.806 -0.600 -27.047 1.00 96.81 86 PHE A O 1
ATOM 688 N N . PHE A 1 87 ? 24.061 0.111 -29.045 1.00 97.44 87 PHE A N 1
ATOM 689 C CA . PHE A 1 87 ? 24.393 -1.099 -29.777 1.00 97.44 87 PHE A CA 1
ATOM 690 C C . PHE A 1 87 ? 25.101 -0.766 -31.083 1.00 97.44 87 PHE A C 1
ATOM 692 O O . PHE A 1 87 ? 24.729 0.192 -31.764 1.00 97.44 87 PHE A O 1
ATOM 699 N N . ILE A 1 88 ? 26.074 -1.604 -31.425 1.00 98.12 88 ILE A N 1
ATOM 700 C CA . ILE A 1 88 ? 26.744 -1.658 -32.725 1.00 98.12 88 ILE A CA 1
ATOM 701 C C . ILE A 1 88 ? 26.542 -3.044 -33.352 1.00 98.12 88 ILE A C 1
ATOM 703 O O . ILE A 1 88 ? 26.325 -4.011 -32.616 1.00 98.12 88 ILE A O 1
ATOM 707 N N . PRO A 1 89 ? 26.603 -3.179 -34.684 1.00 98.25 89 PRO A N 1
ATOM 708 C CA . PRO A 1 89 ? 26.650 -4.484 -35.329 1.00 98.25 89 PRO A CA 1
ATOM 709 C C . PRO A 1 89 ? 27.880 -5.288 -34.900 1.00 98.25 89 PRO A C 1
ATOM 711 O O . PRO A 1 89 ? 28.953 -4.727 -34.663 1.00 98.25 89 PRO A O 1
ATOM 714 N N . LYS A 1 90 ? 27.754 -6.615 -34.865 1.00 98.06 90 LYS A N 1
ATOM 715 C CA . LYS A 1 90 ? 28.872 -7.520 -34.572 1.00 98.06 90 LYS A CA 1
ATOM 716 C C . LYS A 1 90 ? 30.055 -7.316 -35.518 1.00 98.06 90 LYS A C 1
ATOM 718 O O . LYS A 1 90 ? 31.174 -7.210 -35.030 1.00 98.06 90 LYS A O 1
ATOM 723 N N . PHE A 1 91 ? 29.819 -7.136 -36.819 1.00 98.31 91 PHE A N 1
ATOM 724 C CA . PHE A 1 91 ? 30.900 -6.824 -37.762 1.00 98.31 91 PHE A CA 1
ATOM 725 C C . PHE A 1 91 ? 31.638 -5.512 -37.419 1.00 98.31 91 PHE A C 1
ATOM 727 O O . PHE A 1 91 ? 32.850 -5.427 -37.598 1.00 98.31 91 PHE A O 1
ATOM 734 N N . THR A 1 92 ? 30.947 -4.501 -36.874 1.00 98.44 92 THR A N 1
ATOM 735 C CA . THR A 1 92 ? 31.578 -3.251 -36.417 1.00 98.44 92 THR A CA 1
ATOM 736 C C . THR A 1 92 ? 32.471 -3.516 -35.208 1.00 98.44 92 THR A C 1
ATOM 738 O O . THR A 1 92 ? 33.626 -3.095 -35.206 1.00 98.44 92 THR A O 1
ATOM 741 N N . ALA A 1 93 ? 31.971 -4.261 -34.217 1.00 98.00 93 ALA A N 1
ATOM 742 C CA . ALA A 1 93 ? 32.738 -4.631 -33.026 1.00 98.00 93 ALA A CA 1
ATOM 743 C C . ALA A 1 93 ? 33.963 -5.505 -33.356 1.00 98.00 93 ALA A C 1
ATOM 745 O O . ALA A 1 93 ? 35.009 -5.364 -32.733 1.00 98.00 93 ALA A O 1
ATOM 746 N N . GLU A 1 94 ? 33.854 -6.394 -34.346 1.00 97.75 94 GLU A N 1
ATOM 747 C CA . GLU A 1 94 ? 34.974 -7.215 -34.818 1.00 97.75 94 GLU A CA 1
ATOM 748 C C . GLU A 1 94 ? 36.018 -6.384 -35.580 1.00 97.75 94 GLU A C 1
ATOM 750 O O . GLU A 1 94 ? 37.212 -6.662 -35.471 1.00 97.75 94 GLU A O 1
ATOM 755 N N . SER A 1 95 ? 35.590 -5.348 -36.313 1.00 98.06 95 SER A N 1
ATOM 756 C CA . SER A 1 95 ? 36.496 -4.445 -37.036 1.00 98.06 95 SER A CA 1
ATOM 757 C C . SER A 1 95 ? 37.259 -3.477 -36.119 1.00 98.06 95 SER A C 1
ATOM 759 O O . SER A 1 95 ? 38.446 -3.237 -36.338 1.00 98.06 95 SER A O 1
ATOM 761 N N . ASP A 1 96 ? 36.607 -2.956 -35.074 1.00 98.25 96 ASP A N 1
ATOM 762 C CA . ASP A 1 96 ? 37.220 -2.143 -34.022 1.00 98.25 96 ASP A CA 1
ATOM 763 C C . ASP A 1 96 ? 36.584 -2.483 -32.669 1.00 98.25 96 ASP A C 1
ATOM 765 O O . ASP A 1 96 ? 35.559 -1.924 -32.261 1.00 98.25 96 ASP A O 1
ATOM 769 N N . SER A 1 97 ? 37.252 -3.370 -31.931 1.00 97.56 97 SER A N 1
ATOM 770 C CA . SER A 1 97 ? 36.789 -3.823 -30.620 1.00 97.56 97 SER A CA 1
ATOM 771 C C . SER A 1 97 ? 36.799 -2.723 -29.565 1.00 97.56 97 SER A C 1
ATOM 773 O O . SER A 1 97 ? 36.252 -2.915 -28.491 1.00 97.56 97 SER A O 1
ATOM 775 N N . THR A 1 98 ? 37.410 -1.561 -29.814 1.00 97.69 98 THR A N 1
ATOM 776 C CA . THR A 1 98 ? 37.346 -0.453 -28.853 1.00 97.69 98 THR A CA 1
ATOM 777 C C . THR A 1 98 ? 35.964 0.205 -28.822 1.00 97.69 98 THR A C 1
ATOM 779 O O . THR A 1 98 ? 35.625 0.846 -27.827 1.00 97.69 98 THR A O 1
ATOM 782 N N . LEU A 1 99 ? 35.150 0.042 -29.875 1.00 97.88 99 LEU A N 1
ATOM 783 C CA . LEU A 1 99 ? 33.811 0.634 -29.985 1.00 97.88 99 LEU A CA 1
ATOM 784 C C . LEU A 1 99 ? 32.751 -0.074 -29.127 1.00 97.88 99 LEU A C 1
ATOM 786 O O . LEU A 1 99 ? 31.679 0.489 -28.917 1.00 97.88 99 LEU A O 1
ATOM 790 N N . ASP A 1 100 ? 33.040 -1.264 -28.589 1.00 96.81 100 ASP A N 1
ATOM 791 C CA . ASP A 1 100 ? 32.139 -1.999 -27.688 1.00 96.81 100 ASP A CA 1
ATOM 792 C C . ASP A 1 100 ? 32.106 -1.435 -26.253 1.00 96.81 100 ASP A C 1
ATOM 794 O O . ASP A 1 100 ? 31.383 -1.922 -25.382 1.00 96.81 100 ASP A O 1
ATOM 798 N N . SER A 1 101 ? 32.872 -0.378 -25.988 1.00 97.00 101 SER A N 1
ATOM 799 C CA . SER A 1 101 ? 33.001 0.239 -24.678 1.00 97.00 101 SER A CA 1
ATOM 800 C C . SER A 1 101 ? 33.044 1.753 -24.795 1.00 97.00 101 SER A C 1
ATOM 802 O O . SER A 1 101 ? 33.675 2.313 -25.692 1.00 97.00 101 SER A O 1
ATOM 804 N N . TYR A 1 102 ? 32.447 2.454 -23.829 1.00 96.94 102 TYR A N 1
ATOM 805 C CA . TYR A 1 102 ? 32.460 3.919 -23.810 1.00 96.94 102 TYR A CA 1
ATOM 806 C C . TYR A 1 102 ? 33.883 4.505 -23.801 1.00 96.94 102 TYR A C 1
ATOM 808 O O . TYR A 1 102 ? 34.078 5.645 -24.215 1.00 96.94 102 TYR A O 1
ATOM 816 N N . PHE A 1 103 ? 34.893 3.737 -23.373 1.00 97.50 103 PHE A N 1
ATOM 817 C CA . PHE A 1 103 ? 36.297 4.148 -23.431 1.00 97.50 103 PHE A CA 1
ATOM 818 C C . PHE A 1 103 ? 36.809 4.376 -24.861 1.00 97.50 103 PHE A C 1
ATOM 820 O O . PHE A 1 103 ? 37.649 5.255 -25.054 1.00 97.50 103 PHE A O 1
ATOM 827 N N . GLY A 1 104 ? 36.317 3.627 -25.852 1.00 97.12 104 GLY A N 1
ATOM 828 C CA . GLY A 1 104 ? 36.650 3.858 -27.260 1.00 97.12 104 GLY A CA 1
ATOM 829 C C . GLY A 1 104 ? 35.761 4.893 -27.946 1.00 97.12 104 GLY A C 1
ATOM 830 O O . GLY A 1 104 ? 36.053 5.251 -29.087 1.00 97.12 104 GLY A O 1
ATOM 831 N N . LEU A 1 105 ? 34.725 5.383 -27.252 1.00 97.88 105 LEU A N 1
ATOM 832 C CA . LEU A 1 105 ? 33.817 6.437 -27.716 1.00 97.88 105 LEU A CA 1
ATOM 833 C C . LEU A 1 105 ? 34.111 7.817 -27.107 1.00 97.88 105 LEU A C 1
ATOM 835 O O . LEU A 1 105 ? 33.714 8.832 -27.667 1.00 97.88 105 LEU A O 1
ATOM 839 N N . LYS A 1 106 ? 34.757 7.880 -25.943 1.00 96.06 106 LYS A N 1
ATOM 840 C CA . LYS A 1 106 ? 35.047 9.144 -25.254 1.00 96.06 106 LYS A CA 1
ATOM 841 C C . LYS A 1 106 ? 36.353 9.786 -25.719 1.00 96.06 106 LYS A C 1
ATOM 843 O O . LYS A 1 106 ? 37.208 9.113 -26.288 1.00 96.06 106 LYS A O 1
ATOM 848 N N . ASP A 1 107 ? 36.553 11.034 -25.311 1.00 93.62 107 ASP A N 1
ATOM 849 C CA . ASP A 1 107 ? 37.766 11.840 -25.502 1.00 93.62 107 ASP A CA 1
ATOM 850 C C . ASP A 1 107 ? 37.956 12.356 -26.944 1.00 93.62 107 ASP A C 1
ATOM 852 O O . ASP A 1 107 ? 37.662 11.675 -27.925 1.00 93.62 107 ASP A O 1
ATOM 856 N N . GLU A 1 108 ? 38.559 13.545 -27.078 1.00 94.56 108 GLU A N 1
ATOM 857 C CA . GLU A 1 108 ? 38.826 14.193 -28.379 1.00 94.56 108 GLU A CA 1
ATOM 858 C C . GLU A 1 108 ? 39.662 13.321 -29.328 1.00 94.56 108 GLU A C 1
ATOM 860 O O . GLU A 1 108 ? 39.481 13.366 -30.540 1.00 94.56 108 GLU A O 1
ATOM 865 N N . LYS A 1 109 ? 40.546 12.465 -28.796 1.00 96.44 109 LYS A N 1
ATOM 866 C CA . LYS A 1 109 ? 41.383 11.567 -29.614 1.00 96.44 109 LYS A CA 1
ATOM 867 C C . LYS A 1 109 ? 40.573 10.573 -30.453 1.00 96.44 109 LYS A C 1
ATOM 869 O O . LYS A 1 109 ? 41.062 10.108 -31.474 1.00 96.44 109 LYS A O 1
ATOM 874 N N . ASN A 1 110 ? 39.365 10.221 -30.007 1.00 97.56 110 ASN A N 1
ATOM 875 C CA . ASN A 1 110 ? 38.496 9.284 -30.713 1.00 97.56 110 ASN A CA 1
ATOM 876 C C . ASN A 1 110 ? 37.530 10.008 -31.661 1.00 97.56 110 ASN A C 1
ATOM 878 O O . ASN A 1 110 ? 36.853 9.346 -32.437 1.00 97.56 110 ASN A O 1
ATOM 882 N N . LYS A 1 111 ? 37.479 11.344 -31.650 1.00 97.19 111 LYS A N 1
ATOM 883 C CA . LYS A 1 111 ? 36.537 12.142 -32.443 1.00 97.19 111 LYS A CA 1
ATOM 884 C C . LYS A 1 111 ? 36.613 11.850 -33.939 1.00 97.19 111 LYS A C 1
ATOM 886 O O . LYS A 1 111 ? 35.595 11.502 -34.528 1.00 97.19 111 LYS A O 1
ATOM 891 N N . ASN A 1 112 ? 37.815 11.898 -34.517 1.00 97.94 112 ASN A N 1
ATOM 892 C CA . ASN A 1 112 ? 38.030 11.595 -35.937 1.00 97.94 112 ASN A CA 1
ATOM 893 C C . ASN A 1 112 ? 37.585 10.171 -36.267 1.00 97.94 112 ASN A C 1
ATOM 895 O O . ASN A 1 112 ? 36.843 9.957 -37.216 1.00 97.94 112 ASN A O 1
ATOM 899 N N . LYS A 1 113 ? 37.942 9.212 -35.407 1.00 98.00 113 LYS A N 1
ATOM 900 C CA . LYS A 1 113 ? 37.535 7.815 -35.554 1.00 98.00 113 LYS A CA 1
ATOM 901 C C . LYS A 1 113 ? 36.014 7.660 -35.561 1.00 98.00 113 LYS A C 1
ATOM 903 O O . LYS A 1 113 ? 35.489 6.925 -36.388 1.00 98.00 113 LYS A O 1
ATOM 908 N N . LEU A 1 114 ? 35.295 8.343 -34.667 1.00 98.25 114 LEU A N 1
ATOM 909 C CA . LEU A 1 114 ? 33.829 8.299 -34.626 1.00 98.25 114 LEU A CA 1
ATOM 910 C C . LEU A 1 114 ? 33.201 8.960 -35.853 1.00 98.25 114 LEU A C 1
ATOM 912 O O . LEU A 1 114 ? 32.240 8.420 -36.394 1.00 98.25 114 LEU A O 1
ATOM 916 N N . ALA A 1 115 ? 33.748 10.097 -36.285 1.00 98.31 115 ALA A N 1
ATOM 917 C CA . ALA A 1 115 ? 33.302 10.817 -37.471 1.00 98.31 115 ALA A CA 1
ATOM 918 C C . ALA A 1 115 ? 33.494 9.995 -38.756 1.00 98.31 115 ALA A C 1
ATOM 920 O O . ALA A 1 115 ? 32.603 9.983 -39.600 1.00 98.31 115 ALA A O 1
ATOM 921 N N . GLU A 1 116 ? 34.606 9.268 -38.874 1.00 98.19 116 GLU A N 1
ATOM 922 C CA . GLU A 1 116 ? 34.897 8.369 -39.998 1.00 98.19 116 GLU A CA 1
ATOM 923 C C . GLU A 1 116 ? 34.088 7.068 -39.930 1.00 98.19 116 GLU A C 1
ATOM 925 O O . GLU A 1 116 ? 33.605 6.583 -40.952 1.00 98.19 116 GLU A O 1
ATOM 930 N N . SER A 1 117 ? 33.919 6.500 -38.731 1.00 98.12 117 SER A N 1
ATOM 931 C CA . SER A 1 117 ? 33.254 5.205 -38.558 1.00 98.12 117 SER A CA 1
ATOM 932 C C . SER A 1 117 ? 31.746 5.318 -38.725 1.00 98.12 117 SER A C 1
ATOM 934 O O . SER A 1 117 ? 31.152 4.525 -39.447 1.00 98.12 117 SER A O 1
ATOM 936 N N . PHE A 1 118 ? 31.109 6.280 -38.057 1.00 98.38 118 PHE A N 1
ATOM 937 C CA . PHE A 1 118 ? 29.655 6.378 -37.994 1.00 98.38 118 PHE A CA 1
ATOM 938 C C . PHE A 1 118 ? 29.153 7.467 -38.939 1.00 98.38 118 PHE A C 1
ATOM 940 O O . PHE A 1 118 ? 28.953 8.620 -38.557 1.00 98.38 118 PHE A O 1
ATOM 947 N N . LEU A 1 119 ? 28.954 7.094 -40.199 1.00 98.50 119 LEU A N 1
ATOM 948 C CA . LEU A 1 119 ? 28.431 7.987 -41.229 1.00 98.50 119 LEU A CA 1
ATOM 949 C C . LEU A 1 119 ? 26.915 8.190 -41.081 1.00 98.50 119 LEU A C 1
ATOM 951 O O . LEU A 1 119 ? 26.213 7.386 -40.465 1.00 98.50 119 LEU A O 1
ATOM 955 N N . ARG A 1 120 ? 26.386 9.275 -41.654 1.00 98.25 120 ARG A N 1
ATOM 956 C CA . ARG A 1 120 ? 24.955 9.587 -41.560 1.00 98.25 120 ARG A CA 1
ATOM 957 C C . ARG A 1 120 ? 24.152 8.703 -42.529 1.00 98.25 120 ARG A C 1
ATOM 959 O O . ARG A 1 120 ? 24.443 8.738 -43.726 1.00 98.25 120 ARG A O 1
ATOM 966 N N . PRO A 1 121 ? 23.112 7.979 -42.077 1.00 98.31 121 PRO A N 1
ATOM 967 C CA . PRO A 1 121 ? 22.182 7.311 -42.975 1.00 98.31 121 PRO A CA 1
ATOM 968 C C . PRO A 1 121 ? 21.386 8.362 -43.750 1.00 98.31 121 PRO A C 1
ATOM 970 O O . PRO A 1 121 ? 20.945 9.367 -43.182 1.00 98.31 121 PRO A O 1
ATOM 973 N N . ILE A 1 122 ? 21.189 8.136 -45.045 1.00 98.25 122 ILE A N 1
ATOM 974 C CA . ILE A 1 122 ? 20.399 9.034 -45.891 1.00 98.25 122 ILE A CA 1
ATOM 975 C C . ILE A 1 122 ? 19.140 8.344 -46.399 1.00 98.25 122 ILE A C 1
ATOM 977 O O . ILE A 1 122 ? 19.109 7.137 -46.659 1.00 98.25 122 ILE A O 1
ATOM 981 N N . THR A 1 123 ? 18.084 9.138 -46.527 1.00 98.50 123 THR A N 1
ATOM 982 C CA . THR A 1 123 ? 16.808 8.656 -47.056 1.00 98.50 123 THR A CA 1
ATOM 983 C C . THR A 1 123 ? 16.918 8.330 -48.546 1.00 98.50 123 THR A C 1
ATOM 985 O O . THR A 1 123 ? 17.789 8.854 -49.244 1.00 98.50 123 THR A O 1
ATOM 988 N N . TRP A 1 124 ? 16.018 7.489 -49.060 1.00 98.25 124 TRP A N 1
ATOM 989 C CA . TRP A 1 124 ? 16.013 7.089 -50.470 1.00 98.25 124 TRP A CA 1
ATOM 990 C C . TRP A 1 124 ? 15.934 8.302 -51.413 1.00 98.25 124 TRP A C 1
ATOM 992 O O . TRP A 1 124 ? 16.690 8.390 -52.381 1.00 98.25 124 TRP A O 1
ATOM 1002 N N . ILE A 1 125 ? 15.099 9.300 -51.092 1.00 98.38 125 ILE A N 1
ATOM 1003 C CA . ILE A 1 125 ? 15.006 10.536 -51.887 1.00 98.38 125 ILE A CA 1
ATOM 1004 C C . ILE A 1 125 ? 16.304 11.349 -51.860 1.00 98.38 125 ILE A C 1
ATOM 1006 O O . ILE A 1 125 ? 16.706 11.908 -52.881 1.00 98.38 125 ILE A O 1
ATOM 1010 N N . GLU A 1 126 ? 16.988 11.415 -50.718 1.00 98.06 126 GLU A N 1
ATOM 1011 C CA . GLU A 1 126 ? 18.261 12.127 -50.599 1.00 98.06 126 GLU A CA 1
ATOM 1012 C C . GLU A 1 126 ? 19.372 11.430 -51.379 1.00 98.06 126 GLU A C 1
ATOM 1014 O O . GLU A 1 126 ? 20.139 12.115 -52.051 1.00 98.06 126 GLU A O 1
ATOM 1019 N N . TYR A 1 127 ? 19.429 10.096 -51.346 1.00 98.50 127 TYR A N 1
ATOM 1020 C CA . TYR A 1 127 ? 20.364 9.326 -52.166 1.00 98.50 127 TYR A CA 1
ATOM 1021 C C . TYR A 1 127 ? 20.155 9.632 -53.651 1.00 98.50 127 TYR A C 1
ATOM 1023 O O . TYR A 1 127 ? 21.089 10.056 -54.333 1.00 98.50 127 TYR A O 1
ATOM 1031 N N . CYS A 1 128 ? 18.915 9.528 -54.132 1.00 98.38 128 CYS A N 1
ATOM 1032 C CA . CYS A 1 128 ? 18.614 9.768 -55.538 1.00 98.38 128 CYS A CA 1
ATOM 1033 C C . CYS A 1 128 ? 18.876 11.211 -55.969 1.00 98.38 128 CYS A C 1
ATOM 1035 O O . CYS A 1 128 ? 19.274 11.432 -57.097 1.00 98.38 128 CYS A O 1
ATOM 1037 N N . THR A 1 129 ? 18.660 12.204 -55.108 1.00 98.25 129 THR A N 1
ATOM 1038 C CA . THR A 1 129 ? 18.801 13.617 -55.509 1.00 98.25 129 THR A CA 1
ATOM 1039 C C . THR A 1 129 ? 20.200 14.190 -55.311 1.00 98.25 129 THR A C 1
ATOM 1041 O O . THR A 1 129 ? 20.528 15.193 -55.943 1.00 98.25 129 THR A O 1
ATOM 1044 N N . LYS A 1 130 ? 21.010 13.611 -54.415 1.00 97.88 130 LYS A N 1
ATOM 1045 C CA . LYS A 1 130 ? 22.313 14.175 -54.023 1.00 97.88 130 LYS A CA 1
ATOM 1046 C C . LYS A 1 130 ? 23.506 13.277 -54.341 1.00 97.88 130 LYS A C 1
ATOM 1048 O O . LYS A 1 130 ? 24.608 13.806 -54.430 1.00 97.88 130 LYS A O 1
ATOM 1053 N N . ILE A 1 131 ? 23.311 11.959 -54.444 1.00 98.00 131 ILE A N 1
ATOM 1054 C CA . ILE A 1 131 ? 24.404 10.976 -54.539 1.00 98.00 131 ILE A CA 1
ATOM 1055 C C . ILE A 1 131 ? 24.379 10.225 -55.872 1.00 98.00 131 ILE A C 1
ATOM 1057 O O . ILE A 1 131 ? 25.415 10.105 -56.516 1.00 98.00 131 ILE A O 1
ATOM 1061 N N . SER A 1 132 ? 23.214 9.726 -56.291 1.00 97.75 132 SER A N 1
ATOM 1062 C CA . SER A 1 132 ? 23.083 8.935 -57.517 1.00 97.75 132 SER A CA 1
ATOM 1063 C C . SER A 1 132 ? 23.347 9.788 -58.764 1.00 97.75 132 SER A C 1
ATOM 1065 O O . SER A 1 132 ? 22.699 10.812 -58.976 1.00 97.75 132 SER A O 1
ATOM 1067 N N . GLU A 1 133 ? 24.259 9.342 -59.631 1.00 97.62 133 GLU A N 1
ATOM 1068 C CA . GLU A 1 133 ? 24.625 10.058 -60.865 1.00 97.62 133 GLU A CA 1
ATOM 1069 C C . GLU A 1 133 ? 23.458 10.168 -61.861 1.00 97.62 133 GLU A C 1
ATOM 1071 O O . GLU A 1 133 ? 23.382 11.117 -62.643 1.00 97.62 133 GLU A O 1
ATOM 1076 N N . ASN A 1 134 ? 22.535 9.201 -61.837 1.00 97.19 134 ASN A N 1
ATOM 1077 C CA . ASN A 1 134 ? 21.409 9.107 -62.767 1.00 97.19 134 ASN A CA 1
ATOM 1078 C C . ASN A 1 134 ? 20.061 9.458 -62.113 1.00 97.19 134 ASN A C 1
ATOM 1080 O O . ASN A 1 134 ? 19.009 9.165 -62.685 1.00 97.19 134 ASN A O 1
ATOM 1084 N N . ASN A 1 135 ? 20.071 10.047 -60.916 1.00 97.81 135 ASN A N 1
ATOM 1085 C CA . ASN A 1 135 ? 18.883 10.279 -60.100 1.00 97.81 135 ASN A CA 1
ATOM 1086 C C . ASN A 1 135 ? 18.008 9.028 -59.897 1.00 97.81 135 ASN A C 1
ATOM 1088 O O . ASN A 1 135 ? 16.785 9.124 -59.974 1.00 97.81 135 ASN A O 1
ATOM 1092 N N . CYS A 1 136 ? 18.601 7.847 -59.704 1.00 97.81 136 CYS A N 1
ATOM 1093 C CA . CYS A 1 136 ? 17.899 6.558 -59.605 1.00 97.81 136 CYS A CA 1
ATOM 1094 C C . CYS A 1 136 ? 16.938 6.257 -60.773 1.00 97.81 136 CYS A C 1
ATOM 1096 O O . CYS A 1 136 ? 15.933 5.560 -60.599 1.00 97.81 136 CYS A O 1
ATOM 1098 N N . THR A 1 137 ? 17.191 6.805 -61.965 1.00 97.25 137 THR A N 1
ATOM 1099 C CA . THR A 1 137 ? 16.373 6.505 -63.156 1.00 97.25 137 THR A CA 1
ATOM 1100 C C . THR A 1 137 ? 16.668 5.119 -63.734 1.00 97.25 137 THR A C 1
ATOM 1102 O O . THR A 1 137 ? 15.831 4.570 -64.449 1.00 97.25 137 THR A O 1
ATOM 1105 N N . ALA A 1 138 ? 17.816 4.531 -63.386 1.00 96.38 138 ALA A N 1
ATOM 1106 C CA . ALA A 1 138 ? 18.171 3.141 -63.648 1.00 96.38 138 ALA A CA 1
ATOM 1107 C C . ALA A 1 138 ? 18.807 2.509 -62.399 1.00 96.38 138 ALA A C 1
ATOM 1109 O O . ALA A 1 138 ? 19.351 3.232 -61.565 1.00 96.38 138 ALA A O 1
ATOM 1110 N N . ASP A 1 139 ? 18.744 1.177 -62.305 1.00 97.75 139 ASP A N 1
ATOM 1111 C CA . ASP A 1 139 ? 19.321 0.397 -61.203 1.00 97.75 139 ASP A CA 1
ATOM 1112 C C . ASP A 1 139 ? 20.841 0.605 -61.121 1.00 97.75 139 ASP A C 1
ATOM 1114 O O . ASP A 1 139 ? 21.573 0.241 -62.044 1.00 97.75 139 ASP A O 1
ATOM 1118 N N . ASP A 1 140 ? 21.299 1.214 -60.027 1.00 97.12 140 ASP A N 1
ATOM 1119 C CA . ASP A 1 140 ? 22.716 1.469 -59.736 1.00 97.12 140 ASP A CA 1
ATOM 1120 C C . ASP A 1 140 ? 23.294 0.491 -58.692 1.00 97.12 140 ASP A C 1
ATOM 1122 O O . ASP A 1 140 ? 24.410 0.671 -58.203 1.00 97.12 140 ASP A O 1
ATOM 1126 N N . GLY A 1 141 ? 22.542 -0.563 -58.350 1.00 97.06 141 GLY A N 1
ATOM 1127 C CA . GLY A 1 141 ? 22.890 -1.550 -57.330 1.00 97.06 141 GLY A CA 1
ATOM 1128 C C . GLY A 1 141 ? 22.544 -1.121 -55.902 1.00 97.06 141 GLY A C 1
ATOM 1129 O O . GLY A 1 141 ? 22.419 -1.987 -55.033 1.00 97.06 141 GLY A O 1
ATOM 1130 N N . ILE A 1 142 ? 22.335 0.177 -55.653 1.00 98.12 142 ILE A N 1
ATOM 1131 C CA . ILE A 1 142 ? 21.882 0.708 -54.362 1.00 98.12 142 ILE A CA 1
ATOM 1132 C C . ILE A 1 142 ? 20.373 0.967 -54.401 1.00 98.12 142 ILE A C 1
ATOM 1134 O O . ILE A 1 142 ? 19.651 0.569 -53.481 1.00 98.12 142 ILE A O 1
ATOM 1138 N N . ALA A 1 143 ? 19.894 1.599 -55.474 1.00 98.25 143 ALA A N 1
ATOM 1139 C CA . ALA A 1 143 ? 18.491 1.884 -55.733 1.00 98.25 143 ALA A CA 1
ATOM 1140 C C . ALA A 1 143 ? 18.072 1.377 -57.120 1.00 98.25 143 ALA A C 1
ATOM 1142 O O . ALA A 1 143 ? 18.672 1.727 -58.131 1.00 98.25 143 ALA A O 1
ATOM 1143 N N . ARG A 1 144 ? 16.974 0.613 -57.183 1.00 98.06 144 ARG A N 1
ATOM 1144 C CA . ARG A 1 144 ? 16.447 0.072 -58.452 1.00 98.06 144 ARG A CA 1
ATOM 1145 C C . ARG A 1 144 ? 15.598 1.058 -59.252 1.00 98.06 144 ARG A C 1
ATOM 1147 O O . ARG A 1 144 ? 15.430 0.892 -60.458 1.00 98.06 144 ARG A O 1
ATOM 1154 N N . LYS A 1 145 ? 14.984 2.027 -58.569 1.00 97.62 145 LYS A N 1
ATOM 1155 C CA . LYS A 1 145 ? 14.118 3.062 -59.151 1.00 97.62 145 LYS A CA 1
ATOM 1156 C C . LYS A 1 145 ? 14.109 4.318 -58.280 1.00 97.62 145 LYS A C 1
ATOM 1158 O O . LYS A 1 145 ? 14.551 4.287 -57.133 1.00 97.62 145 LYS A O 1
ATOM 1163 N N . TYR A 1 146 ? 13.548 5.401 -58.806 1.00 98.19 146 TYR A N 1
ATOM 1164 C CA . TYR A 1 146 ? 13.225 6.590 -58.020 1.00 98.19 146 TYR A CA 1
ATOM 1165 C C . TYR A 1 146 ? 12.112 6.275 -57.000 1.00 98.19 146 TYR A C 1
ATOM 1167 O O . TYR A 1 146 ? 11.167 5.559 -57.359 1.00 98.19 146 TYR A O 1
ATOM 1175 N N . PRO A 1 147 ? 12.191 6.777 -55.751 1.00 97.81 147 PRO A N 1
ATOM 1176 C CA . PRO A 1 147 ? 11.180 6.504 -54.734 1.00 97.81 147 PRO A CA 1
ATOM 1177 C C . PRO A 1 147 ? 9.822 7.103 -55.102 1.00 97.81 147 PRO A C 1
ATOM 1179 O O . PRO A 1 147 ? 9.729 8.161 -55.725 1.00 97.81 147 PRO A O 1
ATOM 1182 N N . GLU A 1 148 ? 8.753 6.455 -54.651 1.00 97.94 148 GLU A N 1
ATOM 1183 C CA . GLU A 1 148 ? 7.419 7.052 -54.645 1.00 97.94 148 GLU A CA 1
ATOM 1184 C C . GLU A 1 148 ? 7.282 8.008 -53.452 1.00 97.94 148 GLU A C 1
ATOM 1186 O O . GLU A 1 148 ? 8.071 7.965 -52.510 1.00 97.94 148 GLU A O 1
ATOM 1191 N N . LYS A 1 149 ? 6.280 8.895 -53.472 1.00 97.38 149 LYS A N 1
ATOM 1192 C CA . LYS A 1 149 ? 6.123 9.944 -52.447 1.00 97.38 149 LYS A CA 1
ATOM 1193 C C . LYS A 1 149 ? 6.076 9.391 -51.017 1.00 97.38 149 LYS A C 1
ATOM 1195 O O . LYS A 1 149 ? 6.623 10.012 -50.107 1.00 97.38 149 LYS A O 1
ATOM 1200 N N . ASP A 1 150 ? 5.448 8.234 -50.833 1.00 96.19 150 ASP A N 1
ATOM 1201 C CA . ASP A 1 150 ? 5.330 7.577 -49.527 1.00 96.19 150 ASP A CA 1
ATOM 1202 C C . ASP A 1 150 ? 6.656 6.946 -49.062 1.00 96.19 150 ASP A C 1
ATOM 1204 O O . ASP A 1 150 ? 6.868 6.751 -47.863 1.00 96.19 150 ASP A O 1
ATOM 1208 N N . ASP A 1 151 ? 7.589 6.721 -49.991 1.00 97.00 151 ASP A N 1
ATOM 1209 C CA . ASP A 1 151 ? 8.909 6.148 -49.738 1.00 97.00 151 ASP A CA 1
ATOM 1210 C C . ASP A 1 151 ? 10.006 7.203 -49.532 1.00 97.00 151 ASP A C 1
ATOM 1212 O O . ASP A 1 151 ? 11.144 6.863 -49.206 1.00 97.00 151 ASP A O 1
ATOM 1216 N N . TYR A 1 152 ? 9.696 8.497 -49.676 1.00 97.75 152 TYR A N 1
ATOM 1217 C CA . TYR A 1 152 ? 10.700 9.564 -49.573 1.00 97.75 152 TYR A CA 1
ATOM 1218 C C . TYR A 1 152 ? 11.458 9.532 -48.243 1.00 97.75 152 TYR A C 1
ATOM 1220 O O . TYR A 1 152 ? 12.656 9.779 -48.217 1.00 97.75 152 TYR A O 1
ATOM 1228 N N . GLY A 1 153 ? 10.785 9.201 -47.139 1.00 96.00 153 GLY A N 1
ATOM 1229 C CA . GLY A 1 153 ? 11.394 9.148 -45.806 1.00 96.00 153 GLY A CA 1
ATOM 1230 C C . GLY A 1 153 ? 12.034 7.809 -45.431 1.00 96.00 153 GLY A C 1
ATOM 1231 O O . GLY A 1 153 ? 12.406 7.650 -44.266 1.00 96.00 153 GLY A O 1
ATOM 1232 N N . LYS A 1 154 ? 12.103 6.843 -46.357 1.00 97.69 154 LYS A N 1
ATOM 1233 C CA . LYS A 1 154 ? 12.578 5.480 -46.090 1.00 97.69 154 LYS A CA 1
ATOM 1234 C C . LYS A 1 154 ? 14.097 5.394 -46.126 1.00 97.69 154 LYS A C 1
ATOM 1236 O O . LYS A 1 154 ? 14.734 5.975 -47.004 1.00 97.69 154 LYS A O 1
ATOM 1241 N N . PHE A 1 155 ? 14.666 4.632 -45.196 1.00 98.31 155 PHE A N 1
ATOM 1242 C CA . PHE A 1 155 ? 16.110 4.349 -45.152 1.00 98.31 155 PHE A CA 1
ATOM 1243 C C . PHE A 1 155 ? 16.468 2.983 -45.741 1.00 98.31 155 PHE A C 1
ATOM 1245 O O . PHE A 1 155 ? 17.619 2.752 -46.096 1.00 98.31 155 PHE A O 1
ATOM 1252 N N . PHE A 1 156 ? 15.483 2.095 -45.862 1.00 98.25 156 PHE A N 1
ATOM 1253 C CA . PHE A 1 156 ? 15.625 0.769 -46.445 1.00 98.25 156 PHE A CA 1
ATOM 1254 C C . PHE A 1 156 ? 14.276 0.317 -46.997 1.00 98.25 156 PHE A C 1
ATOM 1256 O O . PHE A 1 156 ? 13.252 0.411 -46.317 1.00 98.25 156 PHE A O 1
ATOM 1263 N N . VAL A 1 157 ? 14.278 -0.204 -48.219 1.00 97.75 157 VAL A N 1
ATOM 1264 C CA . VAL A 1 157 ? 13.123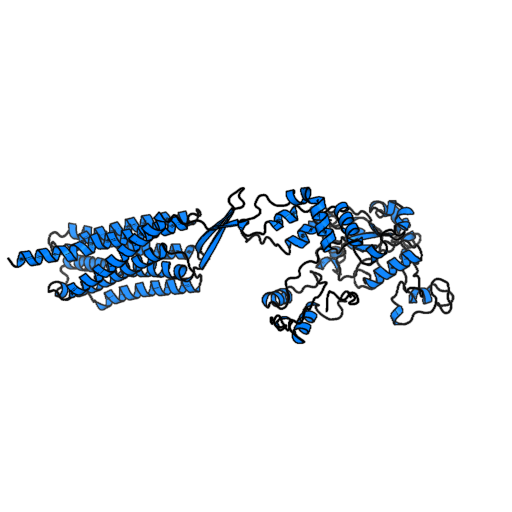 -0.853 -48.835 1.00 97.75 157 VAL A CA 1
ATOM 1265 C C . VAL A 1 157 ? 13.627 -2.120 -49.502 1.00 97.75 157 VAL A C 1
ATOM 1267 O O . VAL A 1 157 ? 14.386 -2.064 -50.470 1.00 97.75 157 VAL A O 1
ATOM 1270 N N . LYS A 1 158 ? 13.218 -3.275 -48.970 1.00 97.31 158 LYS A N 1
ATOM 1271 C CA . LYS A 1 158 ? 13.682 -4.581 -49.447 1.00 97.31 158 LYS A CA 1
ATOM 1272 C C . LYS A 1 158 ? 13.551 -4.673 -50.973 1.00 97.31 158 LYS A C 1
ATOM 1274 O O . LYS A 1 158 ? 12.500 -4.359 -51.522 1.00 97.31 158 LYS A O 1
ATOM 1279 N N . ASP A 1 159 ? 14.629 -5.096 -51.631 1.00 97.31 159 ASP A N 1
ATOM 1280 C CA . ASP A 1 159 ? 14.726 -5.282 -53.084 1.00 97.31 159 ASP A CA 1
ATOM 1281 C C . ASP A 1 159 ? 14.585 -4.004 -53.943 1.00 97.31 159 ASP A C 1
ATOM 1283 O O . ASP A 1 159 ? 14.632 -4.107 -55.168 1.00 97.31 159 ASP A O 1
ATOM 1287 N N . LEU A 1 160 ? 14.436 -2.812 -53.350 1.00 98.12 160 LEU A N 1
ATOM 1288 C CA . LEU A 1 160 ? 14.294 -1.540 -54.077 1.00 98.12 160 LEU A CA 1
ATOM 1289 C C . LEU A 1 160 ? 15.343 -0.497 -53.685 1.00 98.12 160 LEU A C 1
ATOM 1291 O O . LEU A 1 160 ? 15.851 0.189 -54.568 1.00 98.12 160 LEU A O 1
ATOM 1295 N N . TYR A 1 161 ? 15.667 -0.396 -52.396 1.00 98.44 161 TYR A N 1
ATOM 1296 C CA . TYR A 1 161 ? 16.695 0.485 -51.848 1.00 98.44 161 TYR A CA 1
ATOM 1297 C C . TYR A 1 161 ? 17.378 -0.200 -50.664 1.00 98.44 161 TYR A C 1
ATOM 1299 O O . TYR A 1 161 ? 16.764 -0.393 -49.612 1.00 98.44 161 TYR A O 1
ATOM 1307 N N . ILE A 1 162 ? 18.647 -0.576 -50.825 1.00 98.25 162 ILE A N 1
ATOM 1308 C CA . ILE A 1 162 ? 19.399 -1.297 -49.782 1.00 98.25 162 ILE A CA 1
ATOM 1309 C C . ILE A 1 162 ? 19.922 -0.379 -48.667 1.00 98.25 162 ILE A C 1
ATOM 1311 O O . ILE A 1 162 ? 20.477 -0.876 -47.691 1.00 98.25 162 ILE A O 1
ATOM 1315 N N . GLY A 1 163 ? 19.720 0.936 -48.797 1.00 98.19 163 GLY A N 1
ATOM 1316 C CA . GLY A 1 163 ? 20.223 1.956 -47.882 1.00 98.19 163 GLY A CA 1
ATOM 1317 C C . GLY A 1 163 ? 21.591 2.510 -48.277 1.00 98.19 163 GLY A C 1
ATOM 1318 O O . GLY A 1 163 ? 22.317 1.919 -49.073 1.00 98.19 163 GLY A O 1
ATOM 1319 N N . TYR A 1 164 ? 21.940 3.673 -47.728 1.00 98.50 164 TYR A N 1
ATOM 1320 C CA . TYR A 1 164 ? 23.226 4.327 -47.964 1.00 98.50 164 TYR A CA 1
ATOM 1321 C C . TYR A 1 164 ? 23.629 5.179 -46.757 1.00 98.50 164 TYR A C 1
ATOM 1323 O O . TYR A 1 164 ? 22.783 5.816 -46.122 1.00 98.50 164 TYR A O 1
ATOM 1331 N N . PHE A 1 165 ? 24.928 5.213 -46.460 1.00 98.44 165 PHE A N 1
ATOM 1332 C CA . PHE A 1 165 ? 25.508 6.011 -45.383 1.00 98.44 165 PHE A CA 1
ATOM 1333 C C . PHE A 1 165 ? 26.559 6.947 -45.970 1.00 98.44 165 PHE A C 1
ATOM 1335 O O . PHE A 1 165 ? 27.492 6.496 -46.629 1.00 98.44 165 PHE A O 1
ATOM 1342 N N . ASN A 1 166 ? 26.399 8.250 -45.750 1.00 98.00 166 ASN A N 1
ATOM 1343 C CA . ASN A 1 166 ? 27.236 9.267 -46.371 1.00 98.00 166 ASN A CA 1
ATOM 1344 C C . ASN A 1 166 ? 27.966 10.122 -45.332 1.00 98.00 166 ASN A C 1
ATOM 1346 O O . ASN A 1 166 ? 27.390 10.506 -44.309 1.00 98.00 166 ASN A O 1
ATOM 1350 N N . ALA A 1 167 ? 29.217 10.471 -45.632 1.00 97.81 167 ALA A N 1
ATOM 1351 C CA . ALA A 1 167 ? 29.940 11.490 -44.886 1.00 97.81 167 ALA A CA 1
ATOM 1352 C C . ALA A 1 167 ? 29.333 12.868 -45.180 1.00 97.81 167 ALA A C 1
ATOM 1354 O O . ALA A 1 167 ? 29.064 13.227 -46.327 1.00 97.81 167 ALA A O 1
ATOM 1355 N N . THR A 1 168 ? 29.100 13.644 -44.130 1.00 97.12 168 THR A N 1
ATOM 1356 C CA . THR A 1 168 ? 28.601 15.018 -44.226 1.00 97.12 168 THR A CA 1
ATOM 1357 C C . THR A 1 168 ? 29.681 16.008 -43.805 1.00 97.12 168 THR A C 1
ATOM 1359 O O . THR A 1 168 ? 30.744 15.615 -43.334 1.00 97.12 168 THR A O 1
ATOM 1362 N N . ILE A 1 169 ? 29.397 17.309 -43.909 1.00 97.19 169 ILE A N 1
ATOM 1363 C CA . ILE A 1 169 ? 30.281 18.352 -43.365 1.00 97.19 169 ILE A CA 1
ATOM 1364 C C . ILE A 1 169 ? 30.487 18.222 -41.843 1.00 97.19 169 ILE A C 1
ATOM 1366 O O . ILE A 1 169 ? 31.474 18.708 -41.299 1.00 97.19 169 ILE A O 1
ATOM 1370 N N . GLU A 1 170 ? 29.576 17.538 -41.143 1.00 97.06 170 GLU A N 1
ATOM 1371 C CA . GLU A 1 170 ? 29.734 17.220 -39.724 1.00 97.06 170 GLU A CA 1
ATOM 1372 C C . GLU A 1 170 ? 30.777 16.121 -39.494 1.00 97.06 170 GLU A C 1
ATOM 1374 O O . GLU A 1 170 ? 31.377 16.085 -38.431 1.00 97.06 170 GLU A O 1
ATOM 1379 N N . ASN A 1 171 ? 31.057 15.269 -40.483 1.00 98.00 171 ASN A N 1
ATOM 1380 C CA . ASN A 1 171 ? 32.062 14.210 -40.375 1.00 98.00 171 ASN A CA 1
ATOM 1381 C C . ASN A 1 171 ? 33.484 14.697 -40.735 1.00 98.00 171 ASN A C 1
ATOM 1383 O O . ASN A 1 171 ? 34.453 13.983 -40.492 1.00 98.00 171 ASN A O 1
ATOM 1387 N N . ASP A 1 172 ? 33.637 15.893 -41.314 1.00 97.62 172 ASP A N 1
ATOM 1388 C CA . ASP A 1 172 ? 34.930 16.405 -41.782 1.00 97.62 172 ASP A CA 1
ATOM 1389 C C . ASP A 1 172 ? 35.728 17.077 -40.656 1.00 97.62 172 ASP A C 1
ATOM 1391 O O . ASP A 1 172 ? 35.625 18.279 -40.417 1.00 97.62 172 ASP A O 1
ATOM 1395 N N . CYS A 1 173 ? 36.571 16.301 -39.981 1.00 97.12 173 CYS A N 1
ATOM 1396 C CA . CYS A 1 173 ? 37.401 16.791 -38.881 1.00 97.12 173 CYS A CA 1
ATOM 1397 C C . CYS A 1 173 ? 38.558 17.709 -39.284 1.00 97.12 173 CYS A C 1
ATOM 1399 O O . CYS A 1 173 ? 39.155 18.338 -38.411 1.00 97.12 173 CYS A O 1
ATOM 1401 N N . ASN A 1 174 ? 38.882 17.814 -40.576 1.00 97.38 174 ASN A N 1
ATOM 1402 C CA . ASN A 1 174 ? 39.917 18.740 -41.033 1.00 97.38 174 ASN A CA 1
ATOM 1403 C C . ASN A 1 174 ? 39.369 20.166 -41.125 1.00 97.38 174 ASN A C 1
ATOM 1405 O O . ASN A 1 174 ? 40.068 21.120 -40.787 1.00 97.38 174 ASN A O 1
ATOM 1409 N N . ASN A 1 175 ? 38.115 20.299 -41.567 1.00 97.44 175 ASN A N 1
ATOM 1410 C CA . ASN A 1 175 ? 37.470 21.593 -41.788 1.00 97.44 175 ASN A CA 1
ATOM 1411 C C . ASN A 1 175 ? 36.495 21.992 -40.671 1.00 97.44 175 ASN A C 1
ATOM 1413 O O . ASN A 1 175 ? 36.194 23.176 -40.520 1.00 97.44 175 ASN A O 1
ATOM 1417 N N . ASN A 1 176 ? 36.012 21.035 -39.876 1.00 96.75 176 ASN A N 1
ATOM 1418 C CA . ASN A 1 176 ? 35.082 21.268 -38.780 1.00 96.75 176 ASN A CA 1
ATOM 1419 C C . ASN A 1 176 ? 35.692 20.814 -37.438 1.00 96.75 176 ASN A C 1
ATOM 1421 O O . ASN A 1 176 ? 35.728 19.616 -37.155 1.00 96.75 176 ASN A O 1
ATOM 1425 N N . PRO A 1 177 ? 36.127 21.740 -36.558 1.00 94.88 177 PRO A N 1
ATOM 1426 C CA . PRO A 1 177 ? 36.670 21.375 -35.250 1.00 94.88 177 PRO A CA 1
ATOM 1427 C C . PRO A 1 177 ? 35.619 20.742 -34.330 1.00 94.88 177 PRO A C 1
ATOM 1429 O O . PRO A 1 177 ? 35.988 20.086 -33.361 1.00 94.88 177 PRO A O 1
ATOM 1432 N N . GLU A 1 178 ? 34.325 20.900 -34.622 1.00 95.81 178 GLU A N 1
ATOM 1433 C CA . GLU A 1 178 ? 33.212 20.229 -33.942 1.00 95.81 178 GLU A CA 1
ATOM 1434 C C . GLU A 1 178 ? 32.739 18.972 -34.684 1.00 95.81 178 GLU A C 1
ATOM 1436 O O . GLU A 1 178 ? 31.588 18.554 -34.519 1.00 95.81 178 GLU A O 1
ATOM 1441 N N . CYS A 1 179 ? 33.600 18.374 -35.514 1.00 97.56 179 CYS A N 1
ATOM 1442 C CA . CYS A 1 179 ? 33.233 17.173 -36.245 1.00 97.56 179 CYS A CA 1
ATOM 1443 C C . CYS A 1 179 ? 32.725 16.061 -35.314 1.00 97.56 179 CYS A C 1
ATOM 1445 O O . CYS A 1 179 ? 33.100 15.953 -34.143 1.00 97.56 179 CYS A O 1
ATOM 1447 N N . THR A 1 180 ? 31.834 15.231 -35.830 1.00 98.00 180 THR A N 1
ATOM 1448 C CA . THR A 1 180 ? 31.093 14.257 -35.046 1.00 98.00 180 THR A CA 1
ATOM 1449 C C . THR A 1 180 ? 30.661 13.096 -35.929 1.00 98.00 180 THR A C 1
ATOM 1451 O O . THR A 1 180 ? 30.414 13.260 -37.123 1.00 98.00 180 THR A O 1
ATOM 1454 N N . GLY A 1 181 ? 30.582 11.906 -35.340 1.00 98.19 181 GLY A N 1
ATOM 1455 C CA . GLY A 1 181 ? 29.916 10.775 -35.975 1.00 98.19 181 GLY A CA 1
ATOM 1456 C C . GLY A 1 181 ? 28.405 10.819 -35.778 1.00 98.19 181 GLY A C 1
ATOM 1457 O O . GLY A 1 181 ? 27.861 11.611 -35.005 1.00 98.19 181 GLY A O 1
ATOM 1458 N N . HIS A 1 182 ? 27.718 9.920 -36.461 1.00 98.50 182 HIS A N 1
ATOM 1459 C CA . HIS A 1 182 ? 26.279 9.798 -36.394 1.00 98.50 182 HIS A CA 1
ATOM 1460 C C . HIS A 1 182 ? 25.826 8.819 -35.306 1.00 98.50 182 HIS A C 1
ATOM 1462 O O . HIS A 1 182 ? 26.418 7.760 -35.105 1.00 98.50 182 HIS A O 1
ATOM 1468 N N . PHE A 1 183 ? 24.726 9.151 -34.636 1.00 97.62 183 PHE A N 1
ATOM 1469 C CA . PHE A 1 183 ? 24.049 8.270 -33.693 1.00 97.62 183 PHE A CA 1
ATOM 1470 C C . PHE A 1 183 ? 22.559 8.203 -33.984 1.00 97.62 183 PHE A C 1
ATOM 1472 O O . PHE A 1 183 ? 21.918 9.224 -34.213 1.00 97.62 183 PHE A O 1
ATOM 1479 N N . VAL A 1 184 ? 22.000 7.001 -33.918 1.00 97.69 184 VAL A N 1
ATOM 1480 C CA . VAL A 1 184 ? 20.571 6.774 -34.121 1.00 97.69 184 VAL A CA 1
ATOM 1481 C C . VAL A 1 184 ? 19.876 6.764 -32.755 1.00 97.69 184 VAL A C 1
ATOM 1483 O O . VAL A 1 184 ? 19.886 5.748 -32.056 1.00 97.69 184 VAL A O 1
ATOM 1486 N N . ASP A 1 185 ? 19.299 7.905 -32.359 1.00 95.69 185 ASP A N 1
ATOM 1487 C CA . ASP A 1 185 ? 18.537 8.048 -31.107 1.00 95.69 185 ASP A CA 1
ATOM 1488 C C . ASP A 1 185 ? 17.029 7.809 -31.302 1.00 95.69 185 ASP A C 1
ATOM 1490 O O . ASP A 1 185 ? 16.487 7.905 -32.407 1.00 95.69 185 ASP A O 1
ATOM 1494 N N . TYR A 1 186 ? 16.343 7.543 -30.193 1.00 91.12 186 TYR A N 1
ATOM 1495 C CA . TYR A 1 186 ? 14.891 7.437 -30.105 1.00 91.12 186 TYR A CA 1
ATOM 1496 C C . TYR A 1 186 ? 14.167 8.771 -30.340 1.00 91.12 186 TYR A C 1
ATOM 1498 O O . TYR A 1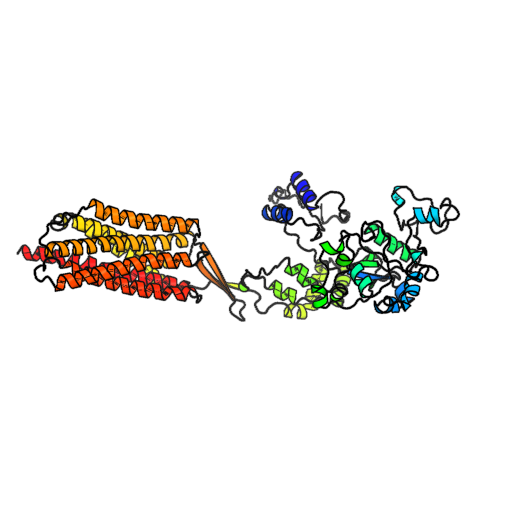 186 ? 14.734 9.844 -30.113 1.00 91.12 186 TYR A O 1
ATOM 1506 N N . PRO A 1 187 ? 12.868 8.732 -30.698 1.00 88.38 187 PRO A N 1
ATOM 1507 C CA . PRO A 1 187 ? 12.072 9.946 -30.803 1.00 88.38 187 PRO A CA 1
ATOM 1508 C C . PRO A 1 187 ? 11.785 10.529 -29.407 1.00 88.38 187 PRO A C 1
ATOM 1510 O O . PRO A 1 187 ? 11.753 9.793 -28.420 1.00 88.38 187 PRO A O 1
ATOM 1513 N N . ASN A 1 188 ? 11.472 11.830 -29.322 1.00 80.31 188 ASN A N 1
ATOM 1514 C CA . ASN A 1 188 ? 11.140 12.549 -28.071 1.00 80.31 188 ASN A CA 1
ATOM 1515 C C . ASN A 1 188 ? 10.155 11.826 -27.150 1.00 80.31 188 ASN A C 1
ATOM 1517 O O . ASN A 1 188 ? 10.178 11.974 -25.932 1.00 80.31 188 ASN A O 1
ATOM 1521 N N . SER A 1 189 ? 9.223 11.087 -27.748 1.00 71.88 189 SER A N 1
ATOM 1522 C CA . SER A 1 189 ? 8.193 10.361 -27.012 1.00 71.88 189 SER A CA 1
ATOM 1523 C C . SER A 1 189 ? 8.731 9.243 -26.111 1.00 71.88 189 SER A C 1
ATOM 1525 O O . SER A 1 189 ? 7.964 8.709 -25.309 1.00 71.88 189 SER A O 1
ATOM 1527 N N . TRP A 1 190 ? 9.997 8.846 -26.269 1.00 80.62 190 TRP A N 1
ATOM 1528 C CA . TRP A 1 190 ? 10.608 7.699 -25.602 1.00 80.62 190 TRP A CA 1
ATOM 1529 C C . TRP A 1 190 ? 11.707 8.135 -24.628 1.00 80.62 190 TRP A C 1
ATOM 1531 O O . TRP A 1 190 ? 12.247 9.238 -24.681 1.00 80.62 190 TRP A O 1
ATOM 1541 N N . ARG A 1 191 ? 12.067 7.235 -23.708 1.00 79.38 191 ARG A N 1
ATOM 1542 C CA . ARG A 1 191 ? 13.118 7.492 -22.719 1.00 79.38 191 ARG A CA 1
ATOM 1543 C C . ARG A 1 191 ? 14.499 7.344 -23.359 1.00 79.38 191 ARG A C 1
ATOM 1545 O O . ARG A 1 191 ? 14.970 6.217 -23.504 1.00 79.38 191 ARG A O 1
ATOM 1552 N N . SER A 1 192 ? 15.157 8.458 -23.670 1.00 89.62 192 SER A N 1
ATOM 1553 C CA . SER A 1 192 ? 16.588 8.483 -23.991 1.00 89.62 192 SER A CA 1
ATOM 1554 C C . SER A 1 192 ? 17.374 9.228 -22.912 1.00 89.62 192 SER A C 1
ATOM 1556 O O . SER A 1 192 ? 16.954 10.281 -22.434 1.00 89.62 192 SER A O 1
ATOM 1558 N N . PHE A 1 193 ? 18.514 8.660 -22.516 1.00 93.44 193 PHE A N 1
ATOM 1559 C CA . PHE A 1 193 ? 19.545 9.346 -21.726 1.00 93.44 193 PHE A CA 1
ATOM 1560 C C . PHE A 1 193 ? 20.814 9.568 -22.561 1.00 93.44 193 PHE A C 1
ATOM 1562 O O . PHE A 1 193 ? 21.870 9.851 -21.995 1.00 93.44 193 PHE A O 1
ATOM 1569 N N . ALA A 1 194 ? 20.717 9.442 -23.892 1.00 95.31 194 ALA A N 1
ATOM 1570 C CA . ALA A 1 194 ? 21.861 9.562 -24.785 1.00 95.31 194 ALA A CA 1
ATOM 1571 C C . ALA A 1 194 ? 22.499 10.953 -24.700 1.00 95.31 194 ALA A C 1
ATOM 1573 O O . ALA A 1 194 ? 23.714 11.041 -24.600 1.00 95.31 194 ALA A O 1
ATOM 1574 N N . VAL A 1 195 ? 21.703 12.028 -24.627 1.00 96.00 195 VAL A N 1
ATOM 1575 C CA . VAL A 1 195 ? 22.220 13.407 -24.531 1.00 96.00 195 VAL A CA 1
ATOM 1576 C C . VAL A 1 195 ? 23.098 13.624 -23.280 1.00 96.00 195 VAL A C 1
ATOM 1578 O O . VAL A 1 195 ? 24.264 13.987 -23.454 1.00 96.00 195 VAL A O 1
ATOM 1581 N N . PRO A 1 196 ? 22.635 13.346 -22.038 1.00 96.69 196 PRO A N 1
ATOM 1582 C CA . PRO A 1 196 ? 23.504 13.366 -20.856 1.00 96.69 196 PRO A CA 1
ATOM 1583 C C . PRO A 1 196 ? 24.742 12.479 -20.991 1.00 96.69 196 PRO A C 1
ATOM 1585 O O . PRO A 1 196 ? 25.841 12.889 -20.624 1.00 96.69 196 PRO A O 1
ATOM 1588 N N . GLN A 1 197 ? 24.567 11.258 -21.508 1.00 97.12 197 GLN A N 1
ATOM 1589 C CA . GLN A 1 197 ? 25.648 10.286 -21.662 1.00 97.12 197 GLN A CA 1
ATOM 1590 C C . GLN A 1 197 ? 26.720 10.784 -22.635 1.00 97.12 197 GLN A C 1
ATOM 1592 O O . GLN A 1 197 ? 27.904 10.668 -22.341 1.00 97.12 197 GLN A O 1
ATOM 1597 N N . MET A 1 198 ? 26.325 11.367 -23.762 1.00 97.19 198 MET A N 1
ATOM 1598 C CA . MET A 1 198 ? 27.252 11.887 -24.758 1.00 97.19 198 MET A CA 1
ATOM 1599 C C . MET A 1 198 ? 27.995 13.111 -24.246 1.00 97.19 198 MET A C 1
ATOM 1601 O O . MET A 1 198 ? 29.219 13.164 -24.332 1.00 97.19 198 MET A O 1
ATOM 1605 N N . TYR A 1 199 ? 27.268 14.059 -23.654 1.00 97.44 199 TYR A N 1
ATOM 1606 C CA . TYR A 1 199 ? 27.850 15.300 -23.158 1.00 97.44 199 TYR A CA 1
ATOM 1607 C C . TYR A 1 199 ? 28.851 15.048 -22.022 1.00 97.44 199 TYR A C 1
ATOM 1609 O O . TYR A 1 199 ? 30.014 15.438 -22.105 1.00 97.44 199 TYR A O 1
ATOM 1617 N N . HIS A 1 200 ? 28.432 14.346 -20.965 1.00 97.62 200 HIS A N 1
ATOM 1618 C CA . HIS A 1 200 ? 29.254 14.182 -19.760 1.00 97.62 200 HIS A CA 1
ATOM 1619 C C . HIS A 1 200 ? 30.413 13.194 -19.921 1.00 97.62 200 HIS A C 1
ATOM 1621 O O . HIS A 1 200 ? 31.373 13.261 -19.145 1.00 97.62 200 HIS A O 1
ATOM 1627 N N . HIS A 1 201 ? 30.350 12.308 -20.923 1.00 97.31 201 HIS A N 1
ATOM 1628 C CA . HIS A 1 201 ? 31.460 11.422 -21.299 1.00 97.31 201 HIS A CA 1
ATOM 1629 C C . HIS A 1 201 ? 32.262 11.920 -22.495 1.00 97.31 201 HIS A C 1
ATOM 1631 O O . HIS A 1 201 ? 33.147 11.202 -22.943 1.00 97.31 201 HIS A O 1
ATOM 1637 N N . ASN A 1 202 ? 31.998 13.128 -22.997 1.00 97.50 202 ASN A N 1
ATOM 1638 C CA . ASN A 1 202 ? 32.677 13.692 -24.162 1.00 97.50 202 ASN A CA 1
ATOM 1639 C C . ASN A 1 202 ? 32.696 12.735 -25.375 1.00 97.50 202 ASN A C 1
ATOM 1641 O O . ASN A 1 202 ? 33.748 12.463 -25.956 1.00 97.50 202 ASN A O 1
ATOM 1645 N N . ILE A 1 203 ? 31.533 12.167 -25.707 1.00 98.12 203 ILE A N 1
ATOM 1646 C CA . ILE A 1 203 ? 31.338 11.295 -26.871 1.00 98.12 203 ILE A CA 1
ATOM 1647 C C . ILE A 1 203 ? 30.862 12.169 -28.032 1.00 98.12 203 ILE A C 1
ATOM 1649 O O . ILE A 1 203 ? 29.766 12.727 -27.988 1.00 98.12 203 ILE A O 1
ATOM 1653 N N . SER A 1 204 ? 31.683 12.280 -29.076 1.00 97.75 204 SER A N 1
ATOM 1654 C CA . SER A 1 204 ? 31.429 13.165 -30.224 1.00 97.75 204 SER A CA 1
ATOM 1655 C C . SER A 1 204 ? 30.491 12.526 -31.249 1.00 97.75 204 SER A C 1
ATOM 1657 O O . SER A 1 204 ? 30.885 12.247 -32.385 1.00 97.75 204 SER A O 1
ATOM 1659 N N . LEU A 1 205 ? 29.237 12.303 -30.857 1.00 97.88 205 LEU A N 1
ATOM 1660 C CA . LEU A 1 205 ? 28.185 11.761 -31.717 1.00 97.88 205 LEU A CA 1
ATOM 1661 C C . LEU A 1 205 ? 26.926 12.634 -31.688 1.00 97.88 205 LEU A C 1
ATOM 1663 O O . LEU A 1 205 ? 26.543 13.129 -30.628 1.00 97.88 205 LEU A O 1
ATOM 1667 N N . LYS A 1 206 ? 26.258 12.789 -32.837 1.00 96.88 206 LYS A N 1
ATOM 1668 C CA . LYS A 1 206 ? 24.996 13.535 -32.960 1.00 96.88 206 LYS A CA 1
ATOM 1669 C C . LYS A 1 206 ? 23.954 12.766 -33.775 1.00 96.88 206 LYS A C 1
ATOM 1671 O O . LYS A 1 206 ? 24.269 12.077 -34.746 1.00 96.88 206 LYS A O 1
ATOM 1676 N N . SER A 1 207 ? 22.692 12.914 -33.375 1.00 96.88 207 SER A N 1
ATOM 1677 C CA . SER A 1 207 ? 21.536 12.409 -34.123 1.00 96.88 207 SER A CA 1
ATOM 1678 C C . SER A 1 207 ? 20.997 13.479 -35.079 1.00 96.88 207 SER A C 1
ATOM 1680 O O . SER A 1 207 ? 21.117 14.677 -34.816 1.00 96.88 207 SER A O 1
ATOM 1682 N N . SER A 1 208 ? 20.414 13.044 -36.196 1.00 96.38 208 SER A N 1
ATOM 1683 C CA . SER A 1 208 ? 19.944 13.895 -37.306 1.00 96.38 208 SER A CA 1
ATOM 1684 C C . SER A 1 208 ? 18.585 13.456 -37.868 1.00 96.38 208 SER A C 1
ATOM 1686 O O . SER A 1 208 ? 18.222 13.793 -38.996 1.00 96.38 208 SER A O 1
ATOM 1688 N N . GLY A 1 209 ? 17.826 12.703 -37.074 1.00 95.88 209 GLY A N 1
ATOM 1689 C CA . GLY A 1 209 ? 16.447 12.343 -37.367 1.00 95.88 209 GLY A CA 1
ATOM 1690 C C . GLY A 1 209 ? 15.501 13.545 -37.312 1.00 95.88 209 GLY A C 1
ATOM 1691 O O . GLY A 1 209 ? 15.858 14.641 -36.883 1.00 95.88 209 GLY A O 1
ATOM 1692 N N . SER A 1 210 ? 14.276 13.342 -37.790 1.00 93.81 210 SER A N 1
ATOM 1693 C CA . SER A 1 210 ? 13.312 14.418 -38.054 1.00 93.81 210 SER A CA 1
ATOM 1694 C C . SER A 1 210 ? 12.541 14.919 -36.827 1.00 93.81 210 SER A C 1
ATOM 1696 O O . SER A 1 210 ? 11.719 15.824 -36.961 1.00 93.81 210 SER A O 1
ATOM 1698 N N . GLU A 1 211 ? 12.729 14.316 -35.652 1.00 90.81 211 GLU A N 1
ATOM 1699 C CA . GLU A 1 211 ? 12.024 14.724 -34.433 1.00 90.81 211 GLU A CA 1
ATOM 1700 C C . GLU A 1 211 ? 12.542 16.062 -33.895 1.00 90.81 211 GLU A C 1
ATOM 1702 O O . GLU A 1 211 ? 13.746 16.275 -33.754 1.00 90.81 211 GLU A O 1
ATOM 1707 N N . TYR A 1 212 ? 11.614 16.957 -33.551 1.00 87.88 212 TYR A N 1
ATOM 1708 C CA . TYR A 1 212 ? 11.917 18.259 -32.951 1.00 87.88 212 TYR A CA 1
ATOM 1709 C C . TYR A 1 212 ? 12.733 18.064 -31.655 1.00 87.88 212 TYR A C 1
ATOM 1711 O O . TYR A 1 212 ? 12.479 17.120 -30.929 1.00 87.88 212 TYR A O 1
ATOM 1719 N N . ILE A 1 213 ? 13.691 18.927 -31.311 1.00 89.62 213 ILE A N 1
ATOM 1720 C CA . ILE A 1 213 ? 14.511 18.875 -30.069 1.00 89.62 213 ILE A CA 1
ATOM 1721 C C . ILE A 1 213 ? 15.577 17.762 -29.991 1.00 89.62 213 ILE A C 1
ATOM 1723 O O . ILE A 1 213 ? 16.749 18.104 -29.797 1.00 89.62 213 ILE A O 1
ATOM 1727 N N . THR A 1 214 ? 15.231 16.469 -30.052 1.00 87.38 214 THR A N 1
ATOM 1728 C CA . THR A 1 214 ? 16.237 15.385 -29.919 1.00 87.38 214 THR A CA 1
ATOM 1729 C C . THR A 1 214 ? 16.906 15.009 -31.230 1.00 87.38 214 THR A C 1
ATOM 1731 O O . THR A 1 214 ? 17.931 14.330 -31.201 1.00 87.38 214 THR A O 1
ATOM 1734 N N . ASN A 1 215 ? 16.345 15.423 -32.372 1.00 95.25 215 ASN A N 1
ATOM 1735 C CA . ASN A 1 215 ? 16.730 14.917 -33.689 1.00 95.25 215 ASN A CA 1
ATOM 1736 C C . ASN A 1 215 ? 16.700 13.379 -33.729 1.00 95.25 215 ASN A C 1
ATOM 1738 O O . ASN A 1 215 ? 17.563 12.741 -34.329 1.00 95.25 215 ASN A O 1
ATOM 1742 N N . GLY A 1 216 ? 15.757 12.764 -33.016 1.00 94.81 216 GLY A N 1
ATOM 1743 C CA . GLY A 1 216 ? 15.574 11.317 -32.974 1.00 94.81 216 GLY A CA 1
ATOM 1744 C C . GLY A 1 216 ? 14.897 10.759 -34.224 1.00 94.81 216 GLY A C 1
ATOM 1745 O O . GLY A 1 216 ? 14.311 11.495 -35.024 1.00 94.81 216 GLY A O 1
ATOM 1746 N N . TYR A 1 217 ? 14.947 9.438 -34.369 1.00 96.06 217 TYR A N 1
ATOM 1747 C CA . TYR A 1 217 ? 14.293 8.701 -35.448 1.00 96.06 217 TYR A CA 1
ATOM 1748 C C . TYR A 1 217 ? 13.038 7.992 -34.949 1.00 96.06 217 TYR A C 1
ATOM 1750 O O . TYR A 1 217 ? 12.978 7.534 -33.812 1.00 96.06 217 TYR A O 1
ATOM 1758 N N . SER A 1 218 ? 12.030 7.843 -35.807 1.00 92.56 218 SER A N 1
ATOM 1759 C CA . SER A 1 218 ? 10.901 6.956 -35.498 1.00 92.56 218 SER A CA 1
ATOM 1760 C C . SER A 1 218 ? 11.355 5.491 -35.435 1.00 92.56 218 SER A C 1
ATOM 1762 O O . SER A 1 218 ? 12.316 5.100 -36.096 1.00 92.56 218 SER A O 1
ATOM 1764 N N . TYR A 1 219 ? 10.636 4.643 -34.695 1.00 89.56 219 TYR A N 1
ATOM 1765 C CA . TYR A 1 219 ? 11.000 3.225 -34.548 1.00 89.56 219 TYR A CA 1
ATOM 1766 C C . TYR A 1 219 ? 11.122 2.475 -35.890 1.00 89.56 219 TYR A C 1
ATOM 1768 O O . TYR A 1 219 ? 12.023 1.651 -36.069 1.00 89.56 219 TYR A O 1
ATOM 1776 N N . SER A 1 220 ? 10.251 2.788 -36.857 1.00 90.94 220 SER A N 1
ATOM 1777 C CA . SER A 1 220 ? 10.337 2.229 -38.210 1.00 90.94 220 SER A CA 1
ATOM 1778 C C . SER A 1 220 ? 11.627 2.649 -38.913 1.00 90.94 220 SER A C 1
ATOM 1780 O O . SER A 1 220 ? 12.310 1.797 -39.466 1.00 90.94 220 SER A O 1
ATOM 1782 N N . GLN A 1 221 ? 12.011 3.926 -38.821 1.00 96.00 221 GLN A N 1
ATOM 1783 C CA . GLN A 1 221 ? 13.257 4.421 -39.413 1.00 96.00 221 GLN A CA 1
ATOM 1784 C C . GLN A 1 221 ? 14.485 3.794 -38.751 1.00 96.00 221 GLN A C 1
ATOM 1786 O O . GLN A 1 221 ? 15.399 3.392 -39.452 1.00 96.00 221 GLN A O 1
ATOM 1791 N N . MET A 1 222 ? 14.501 3.635 -37.425 1.00 96.00 222 MET A N 1
ATOM 1792 C CA . MET A 1 222 ? 15.599 2.952 -36.723 1.00 96.00 222 MET A CA 1
ATOM 1793 C C . MET A 1 222 ? 15.772 1.505 -37.203 1.00 96.00 222 MET A C 1
ATOM 1795 O O . MET A 1 222 ? 16.891 1.045 -37.429 1.00 96.00 222 MET A O 1
ATOM 1799 N N . THR A 1 223 ? 14.657 0.795 -37.404 1.00 94.81 223 THR A N 1
ATOM 1800 C CA . THR A 1 223 ? 14.660 -0.575 -37.939 1.00 94.81 223 THR A CA 1
ATOM 1801 C C . THR A 1 223 ? 15.188 -0.609 -39.374 1.00 94.81 223 THR A C 1
ATOM 1803 O O . THR A 1 223 ? 16.032 -1.443 -39.693 1.00 94.81 223 THR A O 1
ATOM 1806 N N . GLU A 1 224 ? 14.733 0.316 -40.223 1.00 97.31 224 GLU A N 1
ATOM 1807 C CA . GLU A 1 224 ? 15.203 0.468 -41.605 1.00 97.31 224 GLU A CA 1
ATOM 1808 C C . GLU A 1 224 ? 16.700 0.817 -41.663 1.00 97.31 224 GLU A C 1
ATOM 1810 O O . GLU A 1 224 ? 17.432 0.214 -42.439 1.00 97.31 224 GLU A O 1
ATOM 1815 N N . ILE A 1 225 ? 17.190 1.718 -40.803 1.00 98.12 225 ILE A N 1
ATOM 1816 C CA . ILE A 1 225 ? 18.612 2.088 -40.724 1.00 98.12 225 ILE A CA 1
ATOM 1817 C C . ILE A 1 225 ? 19.471 0.879 -40.327 1.00 98.12 225 ILE A C 1
ATOM 1819 O O . ILE A 1 225 ? 20.534 0.668 -40.907 1.00 98.12 225 ILE A O 1
ATOM 1823 N N . TRP A 1 226 ? 19.024 0.047 -39.382 1.00 98.00 226 TRP A N 1
ATOM 1824 C CA . TRP A 1 226 ? 19.764 -1.168 -39.015 1.00 98.00 226 TRP A CA 1
ATOM 1825 C C . TRP A 1 226 ? 19.755 -2.219 -40.135 1.00 98.00 226 TRP A C 1
ATOM 1827 O O . TRP A 1 226 ? 20.757 -2.894 -40.370 1.00 98.00 226 TRP A O 1
ATOM 1837 N N . GLN A 1 227 ? 18.642 -2.345 -40.866 1.00 97.88 227 GLN A N 1
ATOM 1838 C CA . GLN A 1 227 ? 18.555 -3.207 -42.050 1.00 97.88 227 GLN A CA 1
ATOM 1839 C C . GLN A 1 227 ? 19.476 -2.725 -43.175 1.00 97.88 227 GLN A C 1
ATOM 1841 O O . GLN A 1 227 ? 20.169 -3.550 -43.773 1.00 97.88 227 GLN A O 1
ATOM 1846 N N . ALA A 1 228 ? 19.537 -1.412 -43.404 1.00 98.25 228 ALA A N 1
ATOM 1847 C CA . ALA A 1 228 ? 20.480 -0.786 -44.321 1.00 98.25 228 ALA A CA 1
ATOM 1848 C C . ALA A 1 228 ? 21.927 -1.086 -43.919 1.00 98.25 228 ALA A C 1
ATOM 1850 O O . ALA A 1 228 ? 22.682 -1.616 -44.727 1.00 98.25 228 ALA A O 1
ATOM 1851 N N . ALA A 1 229 ? 22.289 -0.852 -42.652 1.00 98.19 229 ALA A N 1
ATOM 1852 C CA . ALA A 1 229 ? 23.623 -1.142 -42.125 1.00 98.19 229 ALA A CA 1
ATOM 1853 C C . ALA A 1 229 ? 24.027 -2.609 -42.338 1.00 98.19 229 ALA A C 1
ATOM 1855 O O . ALA A 1 229 ? 25.149 -2.896 -42.749 1.00 98.19 229 ALA A O 1
ATOM 1856 N N . ASN A 1 230 ? 23.099 -3.546 -42.119 1.00 98.12 230 ASN A N 1
ATOM 1857 C CA . ASN A 1 230 ? 23.323 -4.962 -42.394 1.00 98.12 230 ASN A CA 1
ATOM 1858 C C . ASN A 1 230 ? 23.543 -5.253 -43.891 1.00 98.12 230 ASN A C 1
ATOM 1860 O O . ASN A 1 230 ? 24.415 -6.054 -44.230 1.00 98.12 230 ASN A O 1
ATOM 1864 N N . ALA A 1 231 ? 22.756 -4.633 -44.776 1.00 97.88 231 ALA A N 1
ATOM 1865 C CA . ALA A 1 231 ? 22.834 -4.856 -46.219 1.00 97.88 231 ALA A CA 1
ATOM 1866 C C . ALA A 1 231 ? 24.115 -4.271 -46.837 1.00 97.88 231 ALA A C 1
ATOM 1868 O O . ALA A 1 231 ? 24.724 -4.908 -47.692 1.00 97.88 231 ALA A O 1
ATOM 1869 N N . THR A 1 232 ? 24.548 -3.095 -46.377 1.00 98.06 232 THR A N 1
ATOM 1870 C CA . THR A 1 232 ? 25.725 -2.381 -46.897 1.00 98.06 232 THR A CA 1
ATOM 1871 C C . THR A 1 232 ? 26.999 -2.625 -46.090 1.00 98.06 232 THR A C 1
ATOM 1873 O O . THR A 1 232 ? 28.054 -2.106 -46.451 1.00 98.06 232 THR A O 1
ATOM 1876 N N . LYS A 1 233 ? 26.913 -3.382 -44.985 1.00 97.94 233 LYS A N 1
ATOM 1877 C CA . LYS A 1 233 ? 27.991 -3.567 -43.993 1.00 97.94 233 LYS A CA 1
ATOM 1878 C C . LYS A 1 233 ? 28.533 -2.237 -43.455 1.00 97.94 233 LYS A C 1
ATOM 1880 O O . LYS A 1 233 ? 29.720 -2.099 -43.174 1.00 97.94 233 LYS A O 1
ATOM 1885 N N . SER A 1 234 ? 27.659 -1.241 -43.321 1.00 98.31 234 SER A N 1
ATOM 1886 C CA . SER A 1 234 ? 28.012 0.078 -42.790 1.00 98.31 234 SER A CA 1
ATOM 1887 C C . SER A 1 234 ? 27.928 0.096 -41.267 1.00 98.31 234 SER A C 1
ATOM 1889 O O . SER A 1 234 ? 26.988 -0.438 -40.682 1.00 98.31 234 SER A O 1
ATOM 1891 N N . ASN A 1 235 ? 28.890 0.742 -40.611 1.00 98.56 235 ASN A N 1
ATOM 1892 C CA . ASN A 1 235 ? 28.873 0.872 -39.158 1.00 98.56 235 ASN A CA 1
ATOM 1893 C C . ASN A 1 235 ? 27.725 1.783 -38.711 1.00 98.56 235 ASN A C 1
ATOM 1895 O O . ASN A 1 235 ? 27.523 2.871 -39.250 1.00 98.56 235 ASN A O 1
ATOM 1899 N N . VAL A 1 236 ? 27.010 1.362 -37.672 1.00 98.25 236 VAL A N 1
ATOM 1900 C CA . VAL A 1 236 ? 25.948 2.151 -37.044 1.00 98.25 236 VAL A CA 1
ATOM 1901 C C . VAL A 1 236 ? 26.061 2.032 -35.528 1.00 98.25 236 VAL A C 1
ATOM 1903 O O . VAL A 1 236 ? 26.305 0.948 -35.008 1.00 98.25 236 VAL A O 1
ATOM 1906 N N . LEU A 1 237 ? 25.885 3.145 -34.814 1.00 98.31 237 LEU A N 1
ATOM 1907 C CA . LEU A 1 237 ? 25.665 3.148 -33.369 1.00 98.31 237 LEU A CA 1
ATOM 1908 C C . LEU A 1 237 ? 24.234 3.611 -33.108 1.00 98.31 237 LEU A C 1
ATOM 1910 O O . LEU A 1 237 ? 23.841 4.704 -33.519 1.00 98.31 237 LEU A O 1
ATOM 1914 N N . MET A 1 238 ? 23.456 2.779 -32.423 1.00 97.75 238 MET A N 1
ATOM 1915 C CA . MET A 1 238 ? 22.035 3.025 -32.193 1.00 97.75 238 MET A CA 1
ATOM 1916 C C . MET A 1 238 ? 21.662 2.799 -30.736 1.00 97.75 238 MET A C 1
ATOM 1918 O O . MET A 1 238 ? 22.098 1.827 -30.116 1.00 97.75 238 MET A O 1
ATOM 1922 N N . LEU A 1 239 ? 20.796 3.654 -30.198 1.00 95.50 239 LEU A N 1
ATOM 1923 C CA . LEU A 1 239 ? 20.078 3.341 -28.970 1.00 95.50 239 LEU A CA 1
ATOM 1924 C C . LEU A 1 239 ? 18.974 2.330 -29.299 1.00 95.50 239 LEU A C 1
ATOM 1926 O O . LEU A 1 239 ? 18.052 2.649 -30.035 1.00 95.50 239 LEU A O 1
ATOM 1930 N N . SER A 1 240 ? 19.052 1.107 -28.780 1.00 93.88 240 SER A N 1
ATOM 1931 C CA . SER A 1 240 ? 18.043 0.065 -29.044 1.00 93.88 240 SER A CA 1
ATOM 1932 C C . SER A 1 240 ? 17.622 -0.652 -27.758 1.00 93.88 240 SER A C 1
ATOM 1934 O O . SER A 1 240 ? 18.057 -0.289 -26.661 1.00 93.88 240 SER A O 1
ATOM 1936 N N . TRP A 1 241 ? 16.723 -1.627 -27.885 1.00 87.56 241 TRP A N 1
ATOM 1937 C CA . TRP A 1 241 ? 16.305 -2.544 -26.829 1.00 87.56 241 TRP A CA 1
ATOM 1938 C C . TRP A 1 241 ? 16.856 -3.947 -27.122 1.00 87.56 241 TRP A C 1
ATOM 1940 O O . TRP A 1 241 ? 16.719 -4.425 -28.247 1.00 87.56 241 TRP A O 1
ATOM 1950 N N . ASP A 1 242 ? 17.404 -4.631 -26.114 1.00 76.81 242 ASP A N 1
ATOM 1951 C CA . ASP A 1 242 ? 17.963 -5.999 -26.212 1.00 76.81 242 ASP A CA 1
ATOM 1952 C C . ASP A 1 242 ? 16.937 -7.109 -26.530 1.00 76.81 242 ASP A C 1
ATOM 1954 O O . ASP A 1 242 ? 17.323 -8.259 -26.662 1.00 76.81 242 ASP A O 1
ATOM 1958 N N . LEU A 1 243 ? 15.643 -6.794 -26.636 1.00 66.44 243 LEU A N 1
ATOM 1959 C CA . LEU A 1 243 ? 14.562 -7.737 -26.971 1.00 66.44 243 LEU A CA 1
ATOM 1960 C C . LEU A 1 243 ? 13.561 -7.138 -27.973 1.00 66.44 243 LEU A C 1
ATOM 1962 O O . LEU A 1 243 ? 12.392 -7.519 -28.019 1.00 66.44 243 LEU A O 1
ATOM 1966 N N . GLY A 1 244 ? 13.988 -6.147 -28.759 1.00 75.88 244 GLY A N 1
ATOM 1967 C CA . GLY A 1 244 ? 13.169 -5.640 -29.859 1.00 75.88 244 GLY A CA 1
ATOM 1968 C C . GLY A 1 244 ? 12.998 -6.688 -30.965 1.00 75.88 244 GLY A C 1
ATOM 1969 O O . GLY A 1 244 ? 13.835 -7.575 -31.127 1.00 75.88 244 GLY A O 1
ATOM 1970 N N . ARG A 1 245 ? 11.955 -6.551 -31.795 1.00 77.00 245 ARG A N 1
ATOM 1971 C CA . ARG A 1 245 ? 11.761 -7.409 -32.982 1.00 77.00 245 ARG A CA 1
ATOM 1972 C C . ARG A 1 245 ? 13.009 -7.446 -33.872 1.00 77.00 245 ARG A C 1
ATOM 1974 O O . ARG A 1 245 ? 13.380 -8.508 -34.359 1.00 77.00 245 ARG A O 1
ATOM 1981 N N . SER A 1 246 ? 13.666 -6.298 -34.046 1.00 81.62 246 SER A N 1
ATOM 1982 C CA . SER A 1 246 ? 14.918 -6.198 -34.797 1.00 81.62 246 SER A CA 1
ATOM 1983 C C . SER A 1 246 ? 16.068 -6.942 -34.112 1.00 81.62 246 SER A C 1
ATOM 1985 O O . SER A 1 246 ? 16.804 -7.647 -34.787 1.00 81.62 246 SER A O 1
ATOM 1987 N N . TYR A 1 247 ? 16.196 -6.867 -32.783 1.00 86.81 247 TYR A N 1
ATOM 1988 C CA . TYR A 1 247 ? 17.212 -7.621 -32.041 1.00 86.81 247 TYR A CA 1
ATOM 1989 C C . TYR A 1 247 ? 17.093 -9.123 -32.309 1.00 86.81 247 TYR A C 1
ATOM 1991 O O . TYR A 1 247 ? 18.059 -9.750 -32.737 1.00 86.81 247 TYR A O 1
ATOM 1999 N N . MET A 1 248 ? 15.883 -9.671 -32.150 1.00 79.75 248 MET A N 1
ATOM 2000 C CA . MET A 1 248 ? 15.613 -11.093 -32.392 1.00 79.75 248 MET A CA 1
ATOM 2001 C C . MET A 1 248 ? 15.861 -11.487 -33.852 1.00 79.75 248 MET A C 1
ATOM 2003 O O . MET A 1 248 ? 16.379 -12.566 -34.113 1.00 79.75 248 MET A O 1
ATOM 2007 N N . GLN A 1 249 ? 15.544 -10.605 -34.808 1.00 86.94 249 GLN A N 1
ATOM 2008 C CA . GLN A 1 249 ? 15.785 -10.847 -36.234 1.00 86.94 249 GLN A CA 1
ATOM 2009 C C . GLN A 1 249 ? 17.277 -11.028 -36.568 1.00 86.94 249 GLN A C 1
ATOM 2011 O O . GLN A 1 249 ? 17.602 -11.784 -37.481 1.00 86.94 249 GLN A O 1
ATOM 2016 N N . PHE A 1 250 ? 18.171 -10.326 -35.868 1.00 92.50 250 PHE A N 1
ATOM 2017 C CA . PHE A 1 250 ? 19.609 -10.333 -36.155 1.00 92.50 250 PHE A CA 1
ATOM 2018 C C . PHE A 1 250 ? 20.433 -11.199 -35.192 1.00 92.50 250 PHE A C 1
ATOM 2020 O O . PHE A 1 250 ? 21.654 -11.284 -35.353 1.00 92.50 250 PHE A O 1
ATOM 2027 N N . LEU A 1 251 ? 19.798 -11.855 -34.217 1.00 89.19 251 LEU A N 1
ATOM 2028 C CA . LEU A 1 251 ? 20.470 -12.732 -33.261 1.00 89.19 251 LEU A CA 1
ATOM 2029 C C . LEU A 1 251 ? 21.198 -13.875 -33.993 1.00 89.19 251 LEU A C 1
ATOM 2031 O O . LEU A 1 251 ? 20.611 -14.563 -34.825 1.00 89.19 251 LEU A O 1
ATOM 2035 N N . GLY A 1 252 ? 22.491 -14.055 -33.711 1.00 91.12 252 GLY A N 1
ATOM 2036 C CA . GLY A 1 252 ? 23.329 -15.066 -34.365 1.00 91.12 252 GLY A CA 1
ATOM 2037 C C . GLY A 1 252 ? 23.808 -14.715 -35.782 1.00 91.12 252 GLY A C 1
ATOM 2038 O O . GLY A 1 252 ? 24.510 -15.518 -36.396 1.00 91.12 252 GLY A O 1
ATOM 2039 N N . THR A 1 253 ? 23.474 -13.533 -36.309 1.00 96.56 253 THR A N 1
ATOM 2040 C CA . THR A 1 253 ? 23.984 -13.040 -37.603 1.00 96.56 253 THR A CA 1
ATOM 2041 C C . THR A 1 253 ? 25.231 -12.162 -37.423 1.00 96.56 253 THR A C 1
ATOM 2043 O O . THR A 1 253 ? 25.577 -11.763 -36.313 1.00 96.56 253 THR A O 1
ATOM 2046 N N . GLU A 1 254 ? 25.909 -11.789 -38.512 1.00 97.31 254 GLU A N 1
ATOM 2047 C CA . GLU A 1 254 ? 27.013 -10.806 -38.470 1.00 97.31 254 GLU A CA 1
ATOM 2048 C C . GLU A 1 254 ? 26.564 -9.394 -38.058 1.00 97.31 254 GLU A C 1
ATOM 2050 O O . GLU A 1 254 ? 27.389 -8.563 -37.686 1.00 97.31 254 GLU A O 1
ATOM 2055 N N . SER A 1 255 ? 25.261 -9.116 -38.111 1.00 97.12 255 SER A N 1
ATOM 2056 C CA . SER A 1 255 ? 24.665 -7.839 -37.703 1.00 97.12 255 SER A CA 1
ATOM 2057 C C . SER A 1 255 ? 23.948 -7.943 -36.359 1.00 97.12 255 SER A C 1
ATOM 2059 O O . SER A 1 255 ? 23.095 -7.108 -36.041 1.00 97.12 255 SER A O 1
ATOM 2061 N N . GLU A 1 256 ? 24.282 -8.975 -35.575 1.00 95.88 256 GLU A N 1
ATOM 2062 C CA . GLU A 1 256 ? 23.847 -9.112 -34.190 1.00 95.88 256 GLU A CA 1
ATOM 2063 C C . GLU A 1 256 ? 24.189 -7.843 -33.401 1.00 95.88 256 GLU A C 1
ATOM 2065 O O . GLU A 1 256 ? 25.243 -7.230 -33.576 1.00 95.88 256 GLU A O 1
ATOM 2070 N N . TYR A 1 257 ? 23.267 -7.444 -32.533 1.00 95.69 257 TYR A N 1
ATOM 2071 C CA . TYR A 1 257 ? 23.400 -6.277 -31.678 1.00 95.69 257 TYR A CA 1
ATOM 2072 C C . TYR A 1 257 ? 24.430 -6.537 -30.574 1.00 95.69 257 TYR A C 1
ATOM 2074 O O . TYR A 1 257 ? 24.133 -7.192 -29.570 1.00 95.69 257 TYR A O 1
ATOM 2082 N N . ILE A 1 258 ? 25.618 -5.957 -30.712 1.00 96.75 258 ILE A N 1
ATOM 2083 C CA . ILE A 1 258 ? 26.635 -5.934 -29.662 1.00 96.75 258 ILE A CA 1
ATOM 2084 C C . ILE A 1 258 ? 26.430 -4.690 -28.814 1.00 96.75 258 ILE A C 1
ATOM 2086 O O . ILE A 1 258 ? 26.471 -3.561 -29.303 1.00 96.75 258 ILE A O 1
ATOM 2090 N N . LYS A 1 259 ? 26.170 -4.901 -27.525 1.00 95.50 259 LYS A N 1
ATOM 2091 C CA . LYS A 1 259 ? 25.948 -3.807 -26.585 1.00 95.50 259 LYS A CA 1
ATOM 2092 C C . LYS A 1 259 ? 27.266 -3.092 -26.291 1.00 95.50 259 LYS A C 1
ATOM 2094 O O . LYS A 1 259 ? 28.229 -3.732 -25.886 1.00 95.50 259 LYS A O 1
ATOM 2099 N N . VAL A 1 260 ? 27.253 -1.768 -26.376 1.00 97.12 260 VAL A N 1
ATOM 2100 C CA . VAL A 1 260 ? 28.342 -0.917 -25.902 1.00 97.12 260 VAL A CA 1
ATOM 2101 C C . VAL A 1 260 ? 28.238 -0.728 -24.386 1.00 97.12 260 VAL A C 1
ATOM 2103 O O . VAL A 1 260 ? 27.206 -0.295 -23.860 1.00 97.12 260 VAL A O 1
ATOM 2106 N N . TYR A 1 261 ? 29.313 -1.039 -23.665 1.00 95.69 261 TYR A N 1
ATOM 2107 C CA . TYR A 1 261 ? 29.384 -0.894 -22.215 1.00 95.69 261 TYR A CA 1
ATOM 2108 C C . TYR A 1 261 ? 29.558 0.571 -21.809 1.00 95.69 261 TYR A C 1
ATOM 2110 O O . TYR A 1 261 ? 30.626 1.160 -21.967 1.00 95.69 261 TYR A O 1
ATOM 2118 N N . MET A 1 262 ? 28.505 1.146 -21.232 1.00 96.69 262 MET A N 1
ATOM 2119 C CA . MET A 1 262 ? 28.529 2.455 -20.575 1.00 96.69 262 MET A CA 1
ATOM 2120 C C . MET A 1 262 ? 28.882 2.302 -19.079 1.00 96.69 262 MET A C 1
ATOM 2122 O O . MET A 1 262 ? 28.798 1.192 -18.540 1.00 96.69 262 MET A O 1
ATOM 2126 N N . PRO A 1 263 ? 29.265 3.379 -18.362 1.00 96.38 263 PRO A N 1
ATOM 2127 C CA . PRO A 1 263 ? 29.543 3.303 -16.926 1.00 96.38 263 PRO A CA 1
ATOM 2128 C C . PRO A 1 263 ? 28.372 2.700 -16.153 1.00 96.38 263 PRO A C 1
ATOM 2130 O O . PRO A 1 263 ? 27.231 3.106 -16.342 1.00 96.38 263 PRO A O 1
ATOM 2133 N N . SER A 1 264 ? 28.636 1.733 -15.275 1.00 93.00 264 SER A N 1
ATOM 2134 C CA . SER A 1 264 ? 27.573 1.021 -14.556 1.00 93.00 264 SER A CA 1
ATOM 2135 C C . SER A 1 264 ? 26.674 1.963 -13.750 1.00 93.00 264 SER A C 1
ATOM 2137 O O . SER A 1 264 ? 27.138 2.919 -13.132 1.00 93.00 264 SER A O 1
ATOM 2139 N N . ALA A 1 265 ? 25.375 1.665 -13.720 1.00 91.81 265 ALA A N 1
ATOM 2140 C CA . ALA A 1 265 ? 24.391 2.489 -13.030 1.00 91.81 265 ALA A CA 1
ATOM 2141 C C . ALA A 1 265 ? 24.438 2.323 -11.504 1.00 91.81 265 ALA A C 1
ATOM 2143 O O . ALA A 1 265 ? 23.804 1.423 -10.939 1.00 91.81 265 ALA A O 1
ATOM 2144 N N . THR A 1 266 ? 25.175 3.204 -10.833 1.00 92.19 266 THR A N 1
ATOM 2145 C CA . THR A 1 266 ? 25.172 3.324 -9.370 1.00 92.19 266 THR A CA 1
ATOM 2146 C C . THR A 1 266 ? 23.842 3.899 -8.872 1.00 92.19 266 THR A C 1
ATOM 2148 O O . THR A 1 266 ? 23.049 4.427 -9.651 1.00 92.19 266 THR A O 1
ATOM 2151 N N . GLN A 1 267 ? 23.562 3.777 -7.569 1.00 85.69 267 GLN A N 1
ATOM 2152 C CA . GLN A 1 267 ? 22.365 4.399 -6.992 1.00 85.69 267 GLN A CA 1
ATOM 2153 C C . GLN A 1 267 ? 22.434 5.930 -7.087 1.00 85.69 267 GLN A C 1
ATOM 2155 O O . GLN A 1 267 ? 21.474 6.533 -7.542 1.00 85.69 267 GLN A O 1
ATOM 2160 N N . GLU A 1 268 ? 23.600 6.515 -6.798 1.00 95.12 268 GLU A N 1
ATOM 2161 C CA . GLU A 1 268 ? 23.880 7.944 -6.996 1.00 95.12 268 GLU A CA 1
ATOM 2162 C C . GLU A 1 268 ? 23.549 8.399 -8.420 1.00 95.12 268 GLU A C 1
ATOM 2164 O O . GLU A 1 268 ? 22.847 9.387 -8.603 1.00 95.12 268 GLU A O 1
ATOM 2169 N N . CYS A 1 269 ? 23.958 7.630 -9.437 1.00 95.31 269 CYS A N 1
ATOM 2170 C CA . CYS A 1 269 ? 23.614 7.990 -10.803 1.00 95.31 269 CYS A CA 1
ATOM 2171 C C . CYS A 1 269 ? 22.105 8.024 -11.033 1.00 95.31 269 CYS A C 1
ATOM 2173 O O . CYS A 1 269 ? 21.599 8.938 -11.673 1.00 95.31 269 CYS A O 1
ATOM 2175 N N . LEU A 1 270 ? 21.373 7.022 -10.546 1.00 90.50 270 LEU A N 1
ATOM 2176 C CA . LEU A 1 270 ? 19.924 6.997 -10.726 1.00 90.50 270 LEU A CA 1
ATOM 2177 C C . LEU A 1 270 ? 19.230 8.177 -10.066 1.00 90.50 270 LEU A C 1
ATOM 2179 O O . LEU A 1 270 ? 18.259 8.673 -10.630 1.00 90.50 270 LEU A O 1
ATOM 2183 N N . ASP A 1 271 ? 19.705 8.570 -8.889 1.00 92.19 271 ASP A N 1
ATOM 2184 C CA . ASP A 1 271 ? 19.122 9.655 -8.111 1.00 92.19 271 ASP A CA 1
ATOM 2185 C C . ASP A 1 271 ? 19.414 11.014 -8.776 1.00 92.19 271 ASP A C 1
ATOM 2187 O O . ASP A 1 271 ? 18.553 11.888 -8.775 1.00 92.19 271 ASP A O 1
ATOM 2191 N N . SER A 1 272 ? 20.566 11.150 -9.447 1.00 96.25 272 SER A N 1
ATOM 2192 C CA . SER A 1 272 ? 20.942 12.320 -10.259 1.00 96.25 272 SER A CA 1
ATOM 2193 C C . SER A 1 272 ? 20.452 12.274 -11.717 1.00 96.25 272 SER A C 1
ATOM 2195 O O . SER A 1 272 ? 20.833 13.127 -12.524 1.00 96.25 272 SER A O 1
ATOM 2197 N N . ARG A 1 273 ? 19.636 11.288 -12.120 1.00 94.12 273 ARG A N 1
ATOM 2198 C CA . ARG A 1 273 ? 19.082 11.261 -13.485 1.00 94.12 273 ARG A CA 1
ATOM 2199 C C . ARG A 1 273 ? 18.062 12.370 -13.677 1.00 94.12 273 ARG A C 1
ATOM 2201 O O . ARG A 1 273 ? 17.182 12.579 -12.849 1.00 94.12 273 ARG A O 1
ATOM 2208 N N . ILE A 1 274 ? 18.115 12.982 -14.854 1.00 94.38 274 ILE A N 1
ATOM 2209 C CA . ILE A 1 274 ? 17.100 13.932 -15.303 1.00 94.38 274 ILE A CA 1
ATOM 2210 C C . ILE A 1 274 ? 15.691 13.325 -15.262 1.00 94.38 274 ILE A C 1
ATOM 2212 O O . ILE A 1 274 ? 15.479 12.131 -15.553 1.00 94.38 274 ILE A O 1
ATOM 2216 N N . SER A 1 275 ? 14.727 14.183 -14.929 1.00 89.19 275 SER A N 1
ATOM 2217 C CA . SER A 1 275 ? 13.301 13.860 -14.931 1.00 89.19 275 SER A CA 1
ATOM 2218 C C . SER A 1 275 ? 12.823 13.456 -16.334 1.00 89.19 275 SER A C 1
ATOM 2220 O O . SER A 1 275 ? 13.577 13.496 -17.310 1.00 89.19 275 SER A O 1
ATOM 2222 N N . VAL A 1 276 ? 11.583 12.981 -16.459 1.00 83.25 276 VAL A N 1
ATOM 2223 C CA . VAL A 1 276 ? 11.034 12.622 -17.780 1.00 83.25 276 VAL A CA 1
ATOM 2224 C C . VAL A 1 276 ? 10.800 13.885 -18.607 1.00 83.25 276 VAL A C 1
ATOM 2226 O O . VAL A 1 276 ? 11.065 13.897 -19.806 1.00 83.25 276 VAL A O 1
ATOM 2229 N N . GLU A 1 277 ? 10.367 14.947 -17.942 1.00 86.62 277 GLU A N 1
ATOM 2230 C CA . GLU A 1 277 ? 10.022 16.245 -18.500 1.00 86.62 277 GLU A CA 1
ATOM 2231 C C . GLU A 1 277 ? 11.268 16.975 -19.014 1.00 86.62 277 GLU A C 1
ATOM 2233 O O . GLU A 1 277 ? 11.262 17.529 -20.113 1.00 86.62 277 GLU A O 1
ATOM 2238 N N . ASP A 1 278 ? 12.372 16.903 -18.266 1.00 92.81 278 ASP A N 1
ATOM 2239 C CA . ASP A 1 278 ? 13.609 17.596 -18.628 1.00 92.81 278 ASP A CA 1
ATOM 2240 C C . ASP A 1 278 ? 14.304 16.989 -19.854 1.00 92.81 278 ASP A C 1
ATOM 2242 O O . ASP A 1 278 ? 15.056 17.691 -20.521 1.00 92.81 278 ASP A O 1
ATOM 2246 N N . ARG A 1 279 ? 14.027 15.726 -20.220 1.00 87.38 279 ARG A N 1
ATOM 2247 C CA . ARG A 1 279 ? 14.622 15.053 -21.403 1.00 87.38 279 ARG A CA 1
ATOM 2248 C C . ARG A 1 279 ? 14.268 15.720 -22.724 1.00 87.38 279 ARG A C 1
ATOM 2250 O O . ARG A 1 27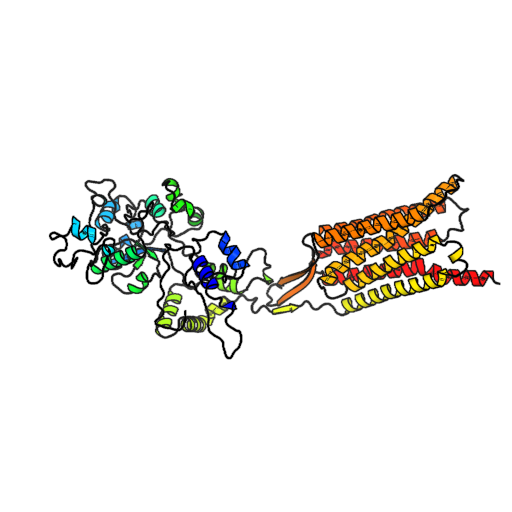9 ? 15.057 15.682 -23.663 1.00 87.38 279 ARG A O 1
ATOM 2257 N N . VAL A 1 280 ? 13.079 16.309 -22.785 1.00 88.31 280 VAL A N 1
ATOM 2258 C CA . VAL A 1 280 ? 12.539 16.996 -23.965 1.00 88.31 280 VAL A CA 1
ATOM 2259 C C . VAL A 1 280 ? 12.481 18.508 -23.756 1.00 88.31 280 VAL A C 1
ATOM 2261 O O . VAL A 1 280 ? 11.805 19.210 -24.498 1.00 88.31 280 VAL A O 1
ATOM 2264 N N . SER A 1 281 ? 13.181 19.024 -22.743 1.00 93.12 281 SER A N 1
ATOM 2265 C CA . SER A 1 281 ? 13.273 20.460 -22.501 1.00 93.12 281 SER A CA 1
ATOM 2266 C C . SER A 1 281 ? 13.994 21.160 -23.658 1.00 93.12 281 SER A C 1
ATOM 2268 O O . SER A 1 281 ? 15.052 20.720 -24.100 1.00 93.12 281 SER A O 1
ATOM 2270 N N . GLU A 1 282 ? 13.479 22.295 -24.128 1.00 94.31 282 GLU A N 1
ATOM 2271 C CA . GLU A 1 282 ? 14.209 23.129 -25.097 1.00 94.31 282 GLU A CA 1
ATOM 2272 C C . GLU A 1 282 ? 15.526 23.657 -24.497 1.00 94.31 282 GLU A C 1
ATOM 2274 O O . GLU A 1 282 ? 16.532 23.778 -25.198 1.00 94.31 282 GLU A O 1
ATOM 2279 N N . ASP A 1 283 ? 15.556 23.874 -23.175 1.00 96.38 283 ASP A N 1
ATOM 2280 C CA . ASP A 1 283 ? 16.771 24.208 -22.428 1.00 96.38 283 ASP A CA 1
ATOM 2281 C C . ASP A 1 283 ? 17.731 23.009 -22.389 1.00 96.38 283 ASP A C 1
ATOM 2283 O O . ASP A 1 283 ? 17.470 21.988 -21.740 1.00 96.38 283 ASP A O 1
ATOM 2287 N N . PHE A 1 284 ? 18.861 23.158 -23.084 1.00 95.12 284 PHE A N 1
ATOM 2288 C CA . PHE A 1 284 ? 19.919 22.158 -23.176 1.00 95.12 284 PHE A CA 1
ATOM 2289 C C . PHE A 1 284 ? 20.516 21.792 -21.811 1.00 95.12 284 PHE A C 1
ATOM 2291 O O . PHE A 1 284 ? 20.804 20.621 -21.580 1.00 95.12 284 PHE A O 1
ATOM 2298 N N . ASN A 1 285 ? 20.640 22.742 -20.877 1.00 97.69 285 ASN A N 1
ATOM 2299 C CA . ASN A 1 285 ? 21.232 22.464 -19.565 1.00 97.69 285 ASN A CA 1
ATOM 2300 C C . ASN A 1 285 ? 20.349 21.521 -18.740 1.00 97.69 285 ASN A C 1
ATOM 2302 O O . ASN A 1 285 ? 20.859 20.625 -18.070 1.00 97.69 285 ASN A O 1
ATOM 2306 N N . LYS A 1 286 ? 19.023 21.666 -18.845 1.00 96.81 286 LYS A N 1
ATOM 2307 C CA . LYS A 1 286 ? 18.069 20.731 -18.230 1.00 96.81 286 LYS A CA 1
ATOM 2308 C C . LYS A 1 286 ? 18.130 19.350 -18.877 1.00 96.81 286 LYS A C 1
ATOM 2310 O O . LYS A 1 286 ? 18.132 18.351 -18.164 1.00 96.81 286 LYS A O 1
ATOM 2315 N N . ARG A 1 287 ? 18.249 19.293 -20.210 1.00 94.50 287 ARG A N 1
ATOM 2316 C CA . ARG A 1 287 ? 18.388 18.026 -20.952 1.00 94.50 287 ARG A CA 1
ATOM 2317 C C . ARG A 1 287 ? 19.666 17.274 -20.634 1.00 94.50 287 ARG A C 1
ATOM 2319 O O . ARG A 1 287 ? 19.660 16.051 -20.655 1.00 94.50 287 ARG A O 1
ATOM 2326 N N . VAL A 1 288 ? 20.760 17.985 -20.394 1.00 96.81 288 VAL A N 1
ATOM 2327 C CA . VAL A 1 288 ? 22.056 17.391 -20.054 1.00 96.81 288 VAL A CA 1
ATOM 2328 C C . VAL A 1 288 ? 22.098 16.956 -18.590 1.00 96.81 288 VAL A C 1
ATOM 2330 O O . VAL A 1 288 ? 22.637 15.891 -18.287 1.00 96.81 288 VAL A O 1
ATOM 2333 N N . GLY A 1 289 ? 21.521 17.754 -17.688 1.00 97.12 289 GLY A N 1
ATOM 2334 C CA . GLY A 1 289 ? 21.488 17.468 -16.257 1.00 97.12 289 GLY A CA 1
ATOM 2335 C C . GLY A 1 289 ? 22.872 17.344 -15.619 1.00 97.12 289 GLY A C 1
ATOM 2336 O O . GLY A 1 289 ? 23.872 17.871 -16.110 1.00 97.12 289 GLY A O 1
ATOM 2337 N N . GLU A 1 290 ? 22.935 16.631 -14.499 1.00 97.94 290 GLU A N 1
ATOM 2338 C CA . GLU A 1 290 ? 24.166 16.454 -13.731 1.00 97.94 290 GLU A CA 1
ATOM 2339 C C . GLU A 1 290 ? 25.042 15.318 -14.268 1.00 97.94 290 GLU A C 1
ATOM 2341 O O . GLU A 1 290 ? 24.554 14.272 -14.701 1.00 97.94 290 GLU A O 1
ATOM 2346 N N . LYS A 1 291 ? 26.366 15.477 -14.136 1.00 97.75 291 LYS A N 1
ATOM 2347 C CA . LYS A 1 291 ? 27.350 14.462 -14.541 1.00 97.75 291 LYS A CA 1
ATOM 2348 C C . LYS A 1 291 ? 27.142 13.118 -13.848 1.00 97.75 291 LYS A C 1
ATOM 2350 O O . LYS A 1 291 ? 27.335 12.076 -14.470 1.00 97.75 291 LYS A O 1
ATOM 2355 N N . ALA A 1 292 ? 26.737 13.138 -12.578 1.00 97.50 292 ALA A N 1
ATOM 2356 C CA . ALA A 1 292 ? 26.453 11.927 -11.817 1.00 97.50 292 ALA A CA 1
ATOM 2357 C C . ALA A 1 292 ? 25.361 11.073 -12.488 1.00 97.50 292 ALA A C 1
ATOM 2359 O O . ALA A 1 292 ? 25.471 9.851 -12.483 1.00 97.50 292 ALA A O 1
ATOM 2360 N N . GLY A 1 293 ? 24.378 11.696 -13.154 1.00 96.06 293 GLY A N 1
ATOM 2361 C CA . GLY A 1 293 ? 23.279 11.025 -13.857 1.00 96.06 293 GLY A CA 1
ATOM 2362 C C . GLY A 1 293 ? 23.645 10.366 -15.194 1.00 96.06 293 GLY A C 1
ATOM 2363 O O . GLY A 1 293 ? 22.836 9.622 -15.760 1.00 96.06 293 GLY A O 1
ATOM 2364 N N . ALA A 1 294 ? 24.855 10.598 -15.711 1.00 96.56 294 ALA A N 1
ATOM 2365 C CA . ALA A 1 294 ? 25.325 10.052 -16.979 1.00 96.56 294 ALA A CA 1
ATOM 2366 C C . ALA A 1 294 ? 25.902 8.635 -16.806 1.00 96.56 294 ALA A C 1
ATOM 2368 O O . ALA A 1 294 ? 27.099 8.411 -16.933 1.00 96.56 294 ALA A O 1
ATOM 2369 N N . CYS A 1 295 ? 25.068 7.639 -16.527 1.00 95.50 295 CYS A N 1
ATOM 2370 C CA . CYS A 1 295 ? 25.475 6.226 -16.492 1.00 95.50 295 CYS A CA 1
ATOM 2371 C C . CYS A 1 295 ? 24.642 5.375 -17.454 1.00 95.50 295 CYS A C 1
ATOM 2373 O O . CYS A 1 295 ? 23.604 5.816 -17.951 1.00 95.50 295 CYS A O 1
ATOM 2375 N N . ASP A 1 296 ? 25.069 4.132 -17.682 1.00 93.56 296 ASP A N 1
ATOM 2376 C CA . ASP A 1 296 ? 24.312 3.105 -18.397 1.00 93.56 296 ASP A CA 1
ATOM 2377 C C . ASP A 1 296 ? 22.910 2.940 -17.807 1.00 93.56 296 ASP A C 1
ATOM 2379 O O . ASP A 1 296 ? 22.643 3.258 -16.650 1.00 93.56 296 ASP A O 1
ATOM 2383 N N . PHE A 1 297 ? 21.986 2.401 -18.584 1.00 87.81 297 PHE A N 1
ATOM 2384 C CA . PHE A 1 297 ? 20.673 2.011 -18.103 1.00 87.81 297 PHE A CA 1
ATOM 2385 C C . PHE A 1 297 ? 20.824 0.917 -17.041 1.00 87.81 297 PHE A C 1
ATOM 2387 O O . PHE A 1 297 ? 21.330 -0.173 -17.321 1.00 87.81 297 PHE A O 1
ATOM 2394 N N . LYS A 1 298 ? 20.384 1.193 -15.801 1.00 78.56 298 LYS A N 1
ATOM 2395 C CA . LYS A 1 298 ? 20.439 0.192 -14.730 1.00 78.56 298 LYS A CA 1
ATOM 2396 C C . LYS A 1 298 ? 19.696 -1.057 -15.162 1.00 78.56 298 LYS A C 1
ATOM 2398 O O . LYS A 1 298 ? 18.525 -1.002 -15.536 1.00 78.56 298 LYS A O 1
ATOM 2403 N N . PHE A 1 299 ? 20.363 -2.187 -14.970 1.00 64.06 299 PHE A N 1
ATOM 2404 C CA . PHE A 1 299 ? 19.761 -3.509 -14.919 1.00 64.06 299 PHE A CA 1
ATOM 2405 C C . PHE A 1 299 ? 18.891 -3.586 -13.650 1.00 64.06 299 PHE A C 1
ATOM 2407 O O . PHE A 1 299 ? 19.227 -4.247 -12.669 1.00 64.06 299 PHE A O 1
ATOM 2414 N N . VAL A 1 300 ? 17.822 -2.786 -13.563 1.00 54.41 300 VAL A N 1
ATOM 2415 C CA . VAL A 1 300 ? 16.929 -2.831 -12.402 1.00 54.41 300 VAL A CA 1
ATOM 2416 C C . VAL A 1 300 ? 16.353 -4.231 -12.395 1.00 54.41 300 VAL A C 1
ATOM 2418 O O . VAL A 1 300 ? 15.796 -4.624 -13.413 1.00 54.41 300 VAL A O 1
ATOM 2421 N N . LYS A 1 301 ? 16.532 -4.951 -11.276 1.00 51.16 301 LYS A N 1
ATOM 2422 C CA . LYS A 1 301 ? 15.969 -6.272 -10.948 1.00 51.16 301 LYS A CA 1
ATOM 2423 C C . LYS A 1 301 ? 14.661 -6.496 -11.715 1.00 51.16 301 LYS A C 1
ATOM 2425 O O . LYS A 1 301 ? 13.584 -6.069 -11.302 1.00 51.16 301 LYS A O 1
ATOM 2430 N N . ARG A 1 302 ? 14.823 -7.087 -12.897 1.00 52.62 302 ARG A N 1
ATOM 2431 C CA . ARG A 1 302 ? 13.904 -6.998 -14.039 1.00 52.62 302 ARG A CA 1
ATOM 2432 C C . ARG A 1 302 ? 12.528 -7.568 -13.684 1.00 52.62 302 ARG A C 1
ATOM 2434 O O . ARG A 1 302 ? 11.490 -7.000 -14.005 1.00 52.62 302 ARG A O 1
ATOM 2441 N N . LEU A 1 303 ? 12.554 -8.617 -12.873 1.00 50.41 303 LEU A N 1
ATOM 2442 C CA . LEU A 1 303 ? 11.382 -9.296 -12.359 1.00 50.41 303 LEU A CA 1
ATOM 2443 C C . LEU A 1 303 ? 10.711 -8.572 -11.187 1.00 50.41 303 LEU A C 1
ATOM 2445 O O . LEU A 1 303 ? 9.486 -8.550 -11.084 1.00 50.41 303 LEU A O 1
ATOM 2449 N N . SER A 1 304 ? 11.500 -7.933 -10.315 1.00 47.06 304 SER A N 1
ATOM 2450 C CA . SER A 1 304 ? 10.954 -7.306 -9.116 1.00 47.06 304 SER A CA 1
ATOM 2451 C C . SER A 1 304 ? 10.092 -6.109 -9.467 1.00 47.06 304 SER A C 1
ATOM 2453 O O . SER A 1 304 ? 9.111 -5.911 -8.787 1.00 47.06 304 SER A O 1
ATOM 2455 N N . LYS A 1 305 ? 10.405 -5.327 -10.510 1.00 47.69 305 LYS A N 1
ATOM 2456 C CA . LYS A 1 305 ? 9.584 -4.168 -10.917 1.00 47.69 305 LYS A CA 1
ATOM 2457 C C . LYS A 1 305 ? 8.273 -4.578 -11.593 1.00 47.69 305 LYS A C 1
ATOM 2459 O O . LYS A 1 305 ? 7.247 -3.926 -11.406 1.00 47.69 305 LYS A O 1
ATOM 2464 N N . LEU A 1 306 ? 8.331 -5.652 -12.374 1.00 51.28 306 LEU A N 1
ATOM 2465 C CA . LEU A 1 306 ? 7.211 -6.184 -13.140 1.00 51.28 306 LEU A CA 1
ATOM 2466 C C . LEU A 1 306 ? 6.165 -6.843 -12.230 1.00 51.28 306 LEU A C 1
ATOM 2468 O O . LEU A 1 306 ? 4.964 -6.718 -12.441 1.00 51.28 306 LEU A O 1
ATOM 2472 N N . LEU A 1 307 ? 6.635 -7.485 -11.164 1.00 51.44 307 LEU A N 1
ATOM 2473 C CA . LEU A 1 307 ? 5.785 -8.149 -10.188 1.00 51.44 307 LEU A CA 1
ATOM 2474 C C . LEU A 1 307 ? 5.542 -7.311 -8.929 1.00 51.44 307 LEU A C 1
ATOM 2476 O O . LEU A 1 307 ? 4.503 -7.487 -8.311 1.00 51.44 307 LEU A O 1
ATOM 2480 N N . SER A 1 308 ? 6.419 -6.370 -8.549 1.00 48.25 308 SER A N 1
ATOM 2481 C CA . SER A 1 308 ? 6.154 -5.468 -7.416 1.00 48.25 308 SER A CA 1
ATOM 2482 C C . SER A 1 308 ? 5.016 -4.521 -7.704 1.00 48.25 308 SER A C 1
ATOM 2484 O O . SER A 1 308 ? 4.290 -4.185 -6.793 1.00 48.25 308 SER A O 1
ATOM 2486 N N . SER A 1 309 ? 4.846 -4.070 -8.938 1.00 50.19 309 SER A N 1
ATOM 2487 C CA . SER A 1 309 ? 3.732 -3.209 -9.346 1.00 50.19 309 SER A CA 1
ATOM 2488 C C . SER A 1 309 ? 2.392 -3.955 -9.335 1.00 50.19 309 SER A C 1
ATOM 2490 O O . SER A 1 309 ? 1.393 -3.379 -8.919 1.00 50.19 309 SER A O 1
ATOM 2492 N N . ALA A 1 310 ? 2.383 -5.244 -9.694 1.00 50.75 310 ALA A N 1
ATOM 2493 C CA . ALA A 1 310 ? 1.206 -6.115 -9.603 1.00 50.75 310 ALA A CA 1
ATOM 2494 C C . ALA A 1 310 ? 0.930 -6.641 -8.176 1.00 50.75 310 ALA A C 1
ATOM 2496 O O . ALA A 1 310 ? -0.213 -6.906 -7.821 1.00 50.75 310 ALA A O 1
ATOM 2497 N N . LEU A 1 311 ? 1.971 -6.784 -7.351 1.00 54.06 311 LEU A N 1
ATOM 2498 C CA . LEU A 1 311 ? 1.914 -7.270 -5.966 1.00 54.06 311 LEU A CA 1
ATOM 2499 C C . LEU A 1 311 ? 2.217 -6.158 -4.957 1.00 54.06 311 LEU A C 1
ATOM 2501 O O . LEU A 1 311 ? 2.786 -6.455 -3.907 1.00 54.06 311 LEU A O 1
ATOM 2505 N N . HIS A 1 312 ? 1.919 -4.898 -5.300 1.00 53.22 312 HIS A N 1
ATOM 2506 C CA . HIS A 1 312 ? 2.388 -3.725 -4.556 1.00 53.22 312 HIS A CA 1
ATOM 2507 C C . HIS A 1 312 ? 2.193 -3.921 -3.056 1.00 53.22 312 HIS A C 1
ATOM 2509 O O . HIS A 1 312 ? 1.070 -4.032 -2.566 1.00 53.22 312 HIS A O 1
ATOM 2515 N N . SER A 1 313 ? 3.317 -3.987 -2.338 1.00 52.97 313 SER A N 1
ATOM 2516 C CA . SER A 1 313 ? 3.348 -3.802 -0.899 1.00 52.97 313 SER A CA 1
ATOM 2517 C C . SER A 1 313 ? 3.089 -2.321 -0.669 1.00 52.97 313 SER A C 1
ATOM 2519 O O . SER A 1 313 ? 4.026 -1.530 -0.547 1.00 52.97 313 SER A O 1
ATOM 2521 N N . ASP A 1 314 ? 1.826 -1.920 -0.722 1.00 59.94 314 ASP A N 1
ATOM 2522 C CA . ASP A 1 314 ? 1.454 -0.644 -0.141 1.00 59.94 314 ASP A CA 1
ATOM 2523 C C . ASP A 1 314 ? 1.884 -0.717 1.342 1.00 59.94 314 ASP A C 1
ATOM 2525 O O . ASP A 1 314 ? 1.539 -1.691 2.027 1.00 59.94 314 ASP A O 1
ATOM 2529 N N . PRO A 1 315 ? 2.763 0.201 1.795 1.00 67.31 315 PRO A N 1
ATOM 2530 C CA . PRO A 1 315 ? 3.343 0.159 3.134 1.00 67.31 315 PRO A CA 1
ATOM 2531 C C . PRO A 1 315 ? 2.278 0.183 4.236 1.00 67.31 315 PRO A C 1
ATOM 2533 O O . PRO A 1 315 ? 2.562 -0.268 5.346 1.00 67.31 315 PRO A O 1
ATOM 2536 N N . ASP A 1 316 ? 1.057 0.622 3.921 1.00 68.62 316 ASP A N 1
ATOM 2537 C CA . ASP A 1 316 ? -0.072 0.626 4.846 1.00 68.62 316 ASP A CA 1
ATOM 2538 C C . ASP A 1 316 ? -0.686 -0.775 5.047 1.00 68.62 316 ASP A C 1
ATOM 2540 O O . ASP A 1 316 ? -1.423 -1.000 6.011 1.00 68.62 316 ASP A O 1
ATOM 2544 N N . PHE A 1 317 ? -0.372 -1.759 4.190 1.00 72.56 317 PHE A N 1
ATOM 2545 C CA . PHE A 1 317 ? -0.831 -3.137 4.378 1.00 72.56 317 PHE A CA 1
ATOM 2546 C C . PHE A 1 317 ? 0.065 -3.899 5.360 1.00 72.56 317 PHE A C 1
ATOM 2548 O O . PHE A 1 317 ? 1.262 -4.073 5.096 1.00 72.56 317 PHE A O 1
ATOM 2555 N N . PRO A 1 318 ? -0.511 -4.475 6.435 1.00 76.19 318 PRO A N 1
ATOM 2556 C CA . PRO A 1 318 ? 0.223 -5.327 7.360 1.00 76.19 318 PRO A CA 1
ATOM 2557 C C . PRO A 1 318 ? 0.946 -6.458 6.626 1.00 76.19 318 PRO A C 1
ATOM 2559 O O . PRO A 1 318 ? 0.365 -7.120 5.764 1.00 76.19 318 PRO A O 1
ATOM 2562 N N . GLU A 1 319 ? 2.186 -6.750 7.019 1.00 80.94 319 GLU A N 1
ATOM 2563 C CA . GLU A 1 319 ? 3.007 -7.806 6.406 1.00 80.94 319 GLU A CA 1
ATOM 2564 C C . GLU A 1 319 ? 2.288 -9.166 6.339 1.00 80.94 319 GLU A C 1
ATOM 2566 O O . GLU A 1 319 ? 2.454 -9.935 5.388 1.00 80.94 319 GLU A O 1
ATOM 2571 N N . ALA A 1 320 ? 1.440 -9.455 7.328 1.00 81.38 320 ALA A N 1
ATOM 2572 C CA . ALA A 1 320 ? 0.626 -10.664 7.384 1.00 81.38 320 ALA A CA 1
ATOM 2573 C C . ALA A 1 320 ? -0.369 -10.789 6.210 1.00 81.38 320 ALA A C 1
ATOM 2575 O O . ALA A 1 320 ? -0.651 -11.905 5.767 1.00 81.38 320 ALA A O 1
ATOM 2576 N N . MET A 1 321 ? -0.866 -9.663 5.686 1.00 75.12 321 MET A N 1
ATOM 2577 C CA . MET A 1 321 ? -1.744 -9.601 4.512 1.00 75.12 321 MET A CA 1
ATOM 2578 C C . MET A 1 321 ? -0.980 -9.532 3.189 1.00 75.12 321 MET A C 1
ATOM 2580 O O . MET A 1 321 ? -1.537 -9.892 2.152 1.00 75.12 321 MET A O 1
ATOM 2584 N N . GLN A 1 322 ? 0.270 -9.063 3.203 1.00 75.88 322 GLN A N 1
ATOM 2585 C CA . GLN A 1 322 ? 1.071 -8.969 1.987 1.00 75.88 322 GLN A CA 1
ATOM 2586 C C . GLN A 1 322 ? 1.275 -10.357 1.376 1.00 75.88 322 GLN A C 1
ATOM 2588 O O . GLN A 1 322 ? 1.512 -11.342 2.084 1.00 75.88 322 GLN A O 1
ATOM 2593 N N . SER A 1 323 ? 1.200 -10.436 0.046 1.00 73.69 323 SER A N 1
ATOM 2594 C CA . SER A 1 323 ? 1.441 -11.692 -0.656 1.00 73.69 323 SER A CA 1
ATOM 2595 C C . SER A 1 323 ? 2.880 -12.154 -0.397 1.00 73.69 323 SER A C 1
ATOM 2597 O O . SER A 1 323 ? 3.817 -11.442 -0.762 1.00 73.69 323 SER A O 1
ATOM 2599 N N . PRO A 1 324 ? 3.108 -13.347 0.180 1.00 70.19 324 PRO A N 1
ATOM 2600 C CA . PRO A 1 324 ? 4.460 -13.866 0.371 1.00 70.19 324 PRO A CA 1
ATOM 2601 C C . PRO A 1 324 ? 5.174 -14.102 -0.968 1.00 70.19 324 PRO A C 1
ATOM 2603 O O . PRO A 1 324 ? 6.405 -14.092 -1.012 1.00 70.19 324 PRO A O 1
ATOM 2606 N N . ALA A 1 325 ? 4.420 -14.225 -2.071 1.00 67.00 325 ALA A N 1
ATOM 2607 C CA . ALA A 1 325 ? 4.975 -14.253 -3.419 1.00 67.00 325 ALA A CA 1
ATOM 2608 C C . ALA A 1 325 ? 5.838 -13.016 -3.693 1.00 67.00 325 ALA A C 1
ATOM 2610 O O . ALA A 1 325 ? 6.849 -13.139 -4.366 1.00 67.00 325 ALA A O 1
ATOM 2611 N N . TYR A 1 326 ? 5.517 -11.857 -3.108 1.00 69.56 326 TYR A N 1
ATOM 2612 C CA . TYR A 1 326 ? 6.324 -10.646 -3.242 1.00 69.56 326 TYR A CA 1
ATOM 2613 C C . TYR A 1 326 ? 7.777 -10.866 -2.803 1.00 69.56 326 TYR A C 1
ATOM 2615 O O . TYR A 1 326 ? 8.703 -10.573 -3.559 1.00 69.56 326 TYR A O 1
ATOM 2623 N N . LYS A 1 327 ? 7.990 -11.460 -1.620 1.00 69.88 327 LYS A N 1
ATOM 2624 C CA . LYS A 1 327 ? 9.338 -11.808 -1.141 1.00 69.88 327 LYS A CA 1
ATOM 2625 C C . LYS A 1 327 ? 9.981 -12.878 -2.022 1.00 69.88 327 LYS A C 1
ATOM 2627 O O . LYS A 1 327 ? 11.147 -12.735 -2.374 1.00 69.88 327 LYS A O 1
ATOM 2632 N N . ALA A 1 328 ? 9.222 -13.898 -2.431 1.00 70.62 328 ALA A N 1
ATOM 2633 C CA . ALA A 1 328 ? 9.731 -14.947 -3.320 1.00 70.62 328 ALA A CA 1
ATOM 2634 C C . ALA A 1 328 ? 10.260 -14.383 -4.642 1.00 70.62 328 ALA A C 1
ATOM 2636 O O . ALA A 1 328 ? 11.331 -14.729 -5.126 1.00 70.62 328 ALA A O 1
ATOM 2637 N N . ILE A 1 329 ? 9.521 -13.433 -5.187 1.00 66.06 329 ILE A N 1
ATOM 2638 C CA . ILE A 1 329 ? 9.808 -12.769 -6.444 1.00 66.06 329 ILE A CA 1
ATOM 2639 C C . ILE A 1 329 ? 10.977 -11.794 -6.322 1.00 66.06 329 ILE A C 1
ATOM 2641 O O . ILE A 1 329 ? 11.782 -11.684 -7.242 1.00 66.06 329 ILE A O 1
ATOM 2645 N N . GLN A 1 330 ? 11.105 -11.093 -5.194 1.00 63.53 330 GLN A N 1
ATOM 2646 C CA . GLN A 1 330 ? 12.291 -10.278 -4.925 1.00 63.53 330 GLN A CA 1
ATOM 2647 C C . GLN A 1 330 ? 13.573 -11.122 -4.877 1.00 63.53 330 GLN A C 1
ATOM 2649 O O . GLN A 1 330 ? 14.655 -10.606 -5.183 1.00 63.53 330 GLN A O 1
ATOM 2654 N N . LEU A 1 331 ? 13.450 -12.396 -4.494 1.00 68.50 331 LEU A N 1
ATOM 2655 C CA . LEU A 1 331 ? 14.538 -13.371 -4.480 1.00 68.50 331 LEU A CA 1
ATOM 2656 C C . LEU A 1 331 ? 14.753 -14.040 -5.845 1.00 68.50 331 LEU A C 1
ATOM 2658 O O . LEU A 1 331 ? 15.872 -14.474 -6.120 1.00 68.50 331 LEU A O 1
ATOM 2662 N N . LEU A 1 332 ? 13.736 -14.071 -6.713 1.00 68.88 332 LEU A N 1
ATOM 2663 C CA . LEU A 1 332 ? 13.829 -14.610 -8.068 1.00 68.88 332 LEU A CA 1
ATOM 2664 C C . LEU A 1 332 ? 14.678 -13.683 -8.952 1.00 68.88 332 LEU A C 1
ATOM 2666 O O . LEU A 1 332 ? 14.213 -12.716 -9.559 1.00 68.88 332 LEU A O 1
ATOM 2670 N N . LYS A 1 333 ? 15.974 -13.991 -9.001 1.00 66.00 333 LYS A N 1
ATOM 2671 C CA . LYS A 1 333 ? 16.925 -13.440 -9.962 1.00 66.00 333 LYS A CA 1
ATOM 2672 C C . LYS A 1 333 ? 17.118 -14.468 -11.071 1.00 66.00 333 LYS A C 1
ATOM 2674 O O . LYS A 1 333 ? 17.846 -15.433 -10.877 1.00 66.00 333 LYS A O 1
ATOM 2679 N N . LEU A 1 334 ? 16.466 -14.251 -12.208 1.00 66.44 334 LEU A N 1
ATOM 2680 C CA . LEU A 1 334 ? 16.829 -14.941 -13.442 1.00 66.44 334 LEU A CA 1
ATOM 2681 C C . LEU A 1 334 ? 18.075 -14.247 -13.996 1.00 66.44 334 LEU A C 1
ATOM 2683 O O . LEU A 1 334 ? 18.037 -13.052 -14.303 1.00 66.44 334 LEU A O 1
ATOM 2687 N N . ASP A 1 335 ? 19.191 -14.963 -14.040 1.00 68.25 335 ASP A N 1
ATOM 2688 C CA . ASP A 1 335 ? 20.358 -14.536 -14.809 1.00 68.25 335 ASP A CA 1
ATOM 2689 C C . ASP A 1 335 ? 20.116 -14.747 -16.317 1.00 68.25 335 ASP A C 1
ATOM 2691 O O . ASP A 1 335 ? 19.089 -15.281 -16.750 1.00 68.25 335 ASP A O 1
ATOM 2695 N N . ARG A 1 336 ? 21.056 -14.269 -17.137 1.00 63.44 336 ARG A N 1
ATOM 2696 C CA . ARG A 1 336 ? 20.978 -14.397 -18.598 1.00 63.44 336 ARG A CA 1
ATOM 2697 C C . ARG A 1 336 ? 20.972 -15.863 -19.037 1.00 63.44 336 ARG A C 1
ATOM 2699 O O . ARG A 1 336 ? 20.298 -16.191 -20.004 1.00 63.44 336 ARG A O 1
ATOM 2706 N N . GLU A 1 337 ? 21.701 -16.725 -18.335 1.00 75.62 337 GLU A N 1
ATOM 2707 C CA . GLU A 1 337 ? 21.819 -18.150 -18.658 1.00 75.62 337 GLU A CA 1
ATOM 2708 C C . GLU A 1 337 ? 20.477 -18.865 -18.492 1.00 75.62 337 GLU A C 1
ATOM 2710 O O . GLU A 1 337 ? 20.050 -19.579 -19.395 1.00 75.62 337 GLU A O 1
ATOM 2715 N N . ASN A 1 338 ? 19.758 -18.580 -17.405 1.00 77.12 338 ASN A N 1
ATOM 2716 C CA . ASN A 1 338 ? 18.412 -19.087 -17.167 1.00 77.12 338 ASN A CA 1
ATOM 2717 C C . ASN A 1 338 ? 17.417 -18.604 -18.225 1.00 77.12 338 ASN A C 1
ATOM 2719 O O . ASN A 1 338 ? 16.555 -19.370 -18.643 1.00 77.12 338 ASN A O 1
ATOM 2723 N N . TYR A 1 339 ? 17.534 -17.355 -18.689 1.00 74.25 339 TYR A N 1
ATOM 2724 C CA . TYR A 1 339 ? 16.678 -16.862 -19.771 1.00 74.25 339 TYR A CA 1
ATOM 2725 C C . TYR A 1 339 ? 16.961 -17.580 -21.092 1.00 74.25 339 TYR A C 1
ATOM 2727 O O . TYR A 1 339 ? 16.027 -18.006 -21.756 1.00 74.25 339 TYR A O 1
ATOM 2735 N N . VAL A 1 340 ? 18.238 -17.758 -21.444 1.00 75.25 340 VAL A N 1
ATOM 2736 C CA . VAL A 1 340 ? 18.639 -18.507 -22.645 1.00 75.25 340 VAL A CA 1
ATOM 2737 C C . VAL A 1 340 ? 18.175 -19.963 -22.567 1.00 75.25 340 VAL A C 1
ATOM 2739 O O . VAL A 1 340 ? 17.766 -20.520 -23.579 1.00 75.25 340 VAL A O 1
ATOM 2742 N N . ASP A 1 341 ? 18.213 -20.589 -21.389 1.00 79.88 341 ASP A N 1
ATOM 2743 C CA . ASP A 1 341 ? 17.693 -21.949 -21.208 1.00 79.88 341 ASP A CA 1
ATOM 2744 C C . ASP A 1 341 ? 16.164 -22.015 -21.376 1.00 79.88 341 ASP A C 1
ATOM 2746 O O . ASP A 1 341 ? 15.656 -22.910 -22.050 1.00 79.88 341 ASP A O 1
ATOM 2750 N N . ILE A 1 342 ? 15.424 -21.037 -20.837 1.00 76.62 342 ILE A N 1
ATOM 2751 C CA . ILE A 1 342 ? 13.975 -20.911 -21.069 1.00 76.62 342 ILE A CA 1
ATOM 2752 C C . ILE A 1 342 ? 13.685 -20.714 -22.562 1.00 76.62 342 ILE A C 1
ATOM 2754 O O . ILE A 1 342 ? 12.829 -21.408 -23.101 1.00 76.62 342 ILE A O 1
ATOM 2758 N N . ASP A 1 343 ? 14.400 -19.805 -23.226 1.00 75.62 343 ASP A N 1
ATOM 2759 C CA . ASP A 1 343 ? 14.228 -19.474 -24.645 1.00 75.62 343 ASP A CA 1
ATOM 2760 C C . ASP A 1 343 ? 14.477 -20.695 -25.540 1.00 75.62 343 ASP A C 1
ATOM 2762 O O . ASP A 1 343 ? 13.606 -21.077 -26.316 1.00 75.62 343 ASP A O 1
ATOM 2766 N N . LYS A 1 344 ? 15.573 -21.431 -25.312 1.00 77.81 344 LYS A N 1
ATOM 2767 C CA . LYS A 1 344 ? 15.842 -22.713 -25.993 1.00 77.81 344 LYS A CA 1
ATOM 2768 C C . LYS A 1 344 ? 14.725 -23.738 -25.805 1.00 77.81 344 LYS A C 1
ATOM 2770 O O . LYS A 1 344 ? 14.439 -24.527 -26.700 1.00 77.81 344 LYS A O 1
ATOM 2775 N N . LYS A 1 345 ? 14.079 -23.771 -24.636 1.00 81.00 345 LYS A N 1
ATOM 2776 C CA . LYS A 1 345 ? 12.926 -24.656 -24.405 1.00 81.00 345 LYS A CA 1
ATOM 2777 C C . LYS A 1 345 ? 11.685 -24.191 -25.177 1.00 81.00 345 LYS A C 1
ATOM 2779 O O . LYS A 1 345 ? 10.854 -25.037 -25.515 1.00 81.00 345 LYS A O 1
ATOM 2784 N N . THR A 1 346 ? 11.562 -22.901 -25.506 1.00 72.12 346 THR A N 1
ATOM 2785 C CA . THR A 1 346 ? 10.463 -22.391 -26.349 1.00 72.12 346 THR A CA 1
ATOM 2786 C C . THR A 1 346 ? 10.548 -22.848 -27.805 1.00 72.12 346 THR A C 1
ATOM 2788 O O . THR A 1 346 ? 9.515 -22.946 -28.459 1.00 72.12 346 THR A O 1
ATOM 2791 N N . ASP A 1 347 ? 11.726 -23.264 -28.283 1.00 78.00 347 ASP A N 1
ATOM 2792 C CA . ASP A 1 347 ? 11.874 -23.860 -29.622 1.00 78.00 347 ASP A CA 1
ATOM 2793 C C . ASP A 1 347 ? 11.074 -25.167 -29.778 1.00 78.00 347 ASP A C 1
ATOM 2795 O O . ASP A 1 347 ? 10.721 -25.567 -30.887 1.00 78.00 347 ASP A O 1
ATOM 2799 N N . THR A 1 348 ? 10.790 -25.855 -28.665 1.00 83.94 348 THR A N 1
ATOM 2800 C CA . THR A 1 348 ? 10.139 -27.179 -28.650 1.00 83.94 348 THR A CA 1
ATOM 2801 C C . THR A 1 348 ? 8.803 -27.210 -27.911 1.00 83.94 348 THR A C 1
ATOM 2803 O O . THR A 1 348 ? 8.112 -28.228 -27.947 1.00 83.94 348 THR A O 1
ATOM 2806 N N . SER A 1 349 ? 8.423 -26.125 -27.232 1.00 80.38 349 SER A N 1
ATOM 2807 C CA . SER A 1 349 ? 7.238 -26.074 -26.372 1.00 80.38 349 SER A CA 1
ATOM 2808 C C . SER A 1 349 ? 6.643 -24.672 -26.311 1.00 80.38 349 SER A C 1
ATOM 2810 O O . SER A 1 349 ? 7.275 -23.691 -26.699 1.00 80.38 349 SER A O 1
ATOM 2812 N N . THR A 1 350 ? 5.415 -24.543 -25.807 1.00 72.31 350 THR A N 1
ATOM 2813 C CA . THR A 1 350 ? 4.850 -23.204 -25.597 1.00 72.31 350 THR A CA 1
ATOM 2814 C C . THR A 1 350 ? 5.677 -22.433 -24.555 1.00 72.31 350 THR A C 1
ATOM 2816 O O . THR A 1 350 ? 6.190 -23.044 -23.615 1.00 72.31 350 THR A O 1
ATOM 2819 N N . PRO A 1 351 ? 5.766 -21.088 -24.612 1.00 65.81 351 PRO A N 1
ATOM 2820 C CA . PRO A 1 351 ? 6.516 -20.307 -23.620 1.00 65.81 351 PRO A CA 1
ATOM 2821 C C . PRO A 1 351 ? 6.135 -20.611 -22.164 1.00 65.81 351 PRO A C 1
ATOM 2823 O O . PRO A 1 351 ? 6.970 -20.571 -21.262 1.00 65.81 351 PRO A O 1
ATOM 2826 N N . ARG A 1 352 ? 4.868 -20.968 -21.924 1.00 59.94 352 ARG A N 1
ATOM 2827 C CA . ARG A 1 352 ? 4.386 -21.389 -20.606 1.00 59.94 352 ARG A CA 1
ATOM 2828 C C . ARG A 1 352 ? 4.982 -22.728 -20.175 1.00 59.94 352 ARG A C 1
ATOM 2830 O O . ARG A 1 352 ? 5.437 -22.840 -19.040 1.00 59.94 352 ARG A O 1
ATOM 2837 N N . GLU A 1 353 ? 4.960 -23.729 -21.049 1.00 69.50 353 GLU A N 1
ATOM 2838 C CA . GLU A 1 353 ? 5.542 -25.047 -20.780 1.00 69.50 353 GLU A CA 1
ATOM 2839 C C . GLU A 1 353 ? 7.054 -24.958 -20.599 1.00 69.50 353 GLU A C 1
ATOM 2841 O O . GLU A 1 353 ? 7.568 -25.549 -19.657 1.00 69.50 353 GLU A O 1
ATOM 2846 N N . ALA A 1 354 ? 7.742 -24.146 -21.405 1.00 72.25 354 ALA A N 1
ATOM 2847 C CA . ALA A 1 354 ? 9.171 -23.888 -21.269 1.00 72.25 354 ALA A CA 1
ATOM 2848 C C . ALA A 1 354 ? 9.533 -23.337 -19.880 1.00 72.25 354 ALA A C 1
ATOM 2850 O O . ALA A 1 354 ? 10.436 -23.853 -19.219 1.00 72.25 354 ALA A O 1
ATOM 2851 N N . VAL A 1 355 ? 8.786 -22.340 -19.389 1.00 75.56 355 VAL A N 1
ATOM 2852 C CA . VAL A 1 355 ? 8.972 -21.781 -18.039 1.00 75.56 355 VAL A CA 1
ATOM 2853 C C . VAL A 1 355 ? 8.623 -22.807 -16.955 1.00 75.56 355 VAL A C 1
ATOM 2855 O O . VAL A 1 355 ? 9.342 -22.917 -15.962 1.00 75.56 355 VAL A O 1
ATOM 2858 N N . CYS A 1 356 ? 7.544 -23.579 -17.124 1.00 77.88 356 CYS A N 1
ATOM 2859 C CA . CYS A 1 356 ? 7.178 -24.649 -16.192 1.00 77.88 356 CYS A CA 1
ATOM 2860 C C . CYS A 1 356 ? 8.256 -25.736 -16.117 1.00 77.88 356 CYS A C 1
ATOM 2862 O O . CYS A 1 356 ? 8.637 -26.133 -15.017 1.00 77.88 356 CYS A O 1
ATOM 2864 N N . GLN A 1 357 ? 8.776 -26.175 -17.260 1.00 86.81 357 GLN A N 1
ATOM 2865 C CA . GLN A 1 357 ? 9.835 -27.169 -17.332 1.00 86.81 357 GLN A CA 1
ATOM 2866 C C . GLN A 1 357 ? 11.127 -26.627 -16.723 1.00 86.81 357 GLN A C 1
ATOM 2868 O O . GLN A 1 357 ? 11.731 -27.306 -15.901 1.00 86.81 357 GLN A O 1
ATOM 2873 N N . TRP A 1 358 ? 11.501 -25.377 -17.019 1.00 89.56 358 TRP A N 1
ATOM 2874 C CA . TRP A 1 358 ? 12.644 -24.724 -16.378 1.00 89.56 358 TRP A CA 1
ATOM 2875 C C . TRP A 1 358 ? 12.489 -24.663 -14.850 1.00 89.56 358 TRP A C 1
ATOM 2877 O O . TRP A 1 358 ? 13.444 -24.949 -14.131 1.00 89.56 358 TRP A O 1
ATOM 2887 N N . MET A 1 359 ? 11.293 -24.352 -14.331 1.00 85.62 359 MET A N 1
ATOM 2888 C CA . MET A 1 359 ? 11.028 -24.354 -12.885 1.00 85.62 359 MET A CA 1
ATOM 2889 C C . MET A 1 359 ? 11.155 -25.750 -12.259 1.00 85.62 359 MET A C 1
ATOM 2891 O O . MET A 1 359 ? 11.631 -25.856 -11.130 1.00 85.62 359 MET A O 1
ATOM 2895 N N . ILE A 1 360 ? 10.735 -26.804 -12.968 1.00 90.44 360 ILE A N 1
ATOM 2896 C CA . ILE A 1 360 ? 10.894 -28.200 -12.530 1.00 90.44 360 ILE A CA 1
ATOM 2897 C C . ILE A 1 360 ? 12.379 -28.574 -12.509 1.00 90.44 360 ILE A C 1
ATOM 2899 O O . ILE A 1 360 ? 12.877 -29.055 -11.490 1.00 90.44 360 ILE A O 1
ATOM 2903 N N . ASP A 1 361 ? 13.096 -28.285 -13.593 1.00 94.25 361 ASP A N 1
ATOM 2904 C CA . ASP A 1 361 ? 14.522 -28.589 -13.742 1.00 94.25 361 ASP A CA 1
ATOM 2905 C C . ASP A 1 361 ? 15.369 -27.832 -12.696 1.00 94.25 361 ASP A C 1
ATOM 2907 O O . ASP A 1 361 ? 16.372 -28.345 -12.200 1.00 94.25 361 ASP A O 1
ATOM 2911 N N . ASN A 1 362 ? 14.918 -26.640 -12.286 1.00 90.31 362 ASN A N 1
ATOM 2912 C CA . ASN A 1 362 ? 15.573 -25.776 -11.300 1.00 90.31 362 ASN A CA 1
ATOM 2913 C C . ASN A 1 362 ? 14.855 -25.741 -9.940 1.00 90.31 362 ASN A C 1
ATOM 2915 O O . ASN A 1 362 ? 15.005 -24.782 -9.173 1.00 90.31 362 ASN A O 1
ATOM 2919 N N . TYR A 1 363 ? 14.106 -26.793 -9.593 1.00 89.75 363 TYR A N 1
ATOM 2920 C CA . TYR A 1 363 ? 13.272 -26.827 -8.386 1.00 89.75 363 TYR A CA 1
ATOM 2921 C C . TYR A 1 363 ? 14.034 -26.458 -7.102 1.00 89.75 363 TYR A C 1
ATOM 2923 O O . TYR A 1 363 ? 13.528 -25.699 -6.279 1.00 89.75 363 TYR A O 1
ATOM 2931 N N . ASN A 1 364 ? 15.282 -26.910 -6.944 1.00 91.00 364 ASN A N 1
ATOM 2932 C CA . ASN A 1 364 ? 16.108 -26.609 -5.766 1.00 91.00 364 ASN A CA 1
ATOM 2933 C C . ASN A 1 364 ? 16.393 -25.107 -5.585 1.00 91.00 364 ASN A C 1
ATOM 2935 O O . ASN A 1 364 ? 16.560 -24.629 -4.460 1.00 91.00 364 ASN A O 1
ATOM 2939 N N . VAL A 1 365 ? 16.481 -24.362 -6.689 1.00 84.00 365 VAL A N 1
ATOM 2940 C CA . VAL A 1 365 ? 16.681 -22.908 -6.691 1.00 84.00 365 VAL A CA 1
ATOM 2941 C C . VAL A 1 365 ? 15.363 -22.217 -6.356 1.00 84.00 365 VAL A C 1
ATOM 2943 O O . VAL A 1 365 ? 15.323 -21.370 -5.463 1.00 84.00 365 VAL A O 1
ATOM 2946 N N . VAL A 1 366 ? 14.274 -22.648 -6.999 1.00 82.56 366 VAL A N 1
ATOM 2947 C CA . VAL A 1 366 ? 12.921 -22.117 -6.784 1.00 82.56 366 VAL A CA 1
ATOM 2948 C C . VAL A 1 366 ? 12.450 -22.350 -5.344 1.00 82.56 366 VAL A C 1
ATOM 2950 O O . VAL A 1 366 ? 11.902 -21.446 -4.718 1.00 82.56 366 VAL A O 1
ATOM 2953 N N . GLN A 1 367 ? 12.721 -23.520 -4.762 1.00 86.69 367 GLN A N 1
ATOM 2954 C CA . GLN A 1 367 ? 12.313 -23.861 -3.399 1.00 86.69 367 GLN A CA 1
ATOM 2955 C C . GLN A 1 367 ? 12.940 -22.925 -2.358 1.00 86.69 367 GLN A C 1
ATOM 2957 O O . GLN A 1 367 ? 12.264 -22.522 -1.415 1.00 86.69 367 GLN A O 1
ATOM 2962 N N . LYS A 1 368 ? 14.203 -22.518 -2.546 1.00 84.94 368 LYS A N 1
ATOM 2963 C CA . LYS A 1 368 ? 14.884 -21.553 -1.661 1.00 84.94 368 LYS A CA 1
ATOM 2964 C C . LYS A 1 368 ? 14.296 -20.143 -1.747 1.00 84.94 368 LYS A C 1
ATOM 2966 O O . LYS A 1 368 ? 14.529 -19.335 -0.852 1.00 84.94 368 LYS A O 1
ATOM 2971 N N . MET A 1 369 ? 13.563 -19.837 -2.817 1.00 80.06 369 MET A N 1
ATOM 2972 C CA . MET A 1 369 ? 12.892 -18.549 -2.993 1.00 80.06 369 MET A CA 1
ATOM 2973 C C . MET A 1 369 ? 11.542 -18.511 -2.277 1.00 80.06 369 MET A C 1
ATOM 2975 O O . MET A 1 369 ? 11.082 -17.429 -1.930 1.00 80.06 369 MET A O 1
ATOM 2979 N N . ILE A 1 370 ? 10.908 -19.658 -2.014 1.00 81.25 370 ILE A N 1
ATOM 2980 C CA . ILE A 1 370 ? 9.645 -19.712 -1.272 1.00 81.25 370 ILE A CA 1
ATOM 2981 C C . ILE A 1 370 ? 9.924 -19.301 0.185 1.00 81.25 370 ILE A C 1
ATOM 2983 O O . ILE A 1 370 ? 10.704 -19.969 0.866 1.00 81.25 370 ILE A O 1
ATOM 2987 N N . PRO A 1 371 ? 9.315 -18.216 0.704 1.00 78.81 371 PRO A N 1
ATOM 2988 C CA . PRO A 1 371 ? 9.521 -17.811 2.086 1.00 78.81 371 PRO A CA 1
ATOM 2989 C C . PRO A 1 371 ? 9.104 -18.933 3.035 1.00 78.81 371 PRO A C 1
ATOM 2991 O O . PRO A 1 371 ? 8.053 -19.540 2.839 1.00 78.81 371 PRO A O 1
ATOM 2994 N N . SER A 1 372 ? 9.855 -19.134 4.119 1.00 82.88 372 SER A N 1
ATOM 2995 C CA . SER A 1 372 ? 9.540 -20.139 5.152 1.00 82.88 372 SER A CA 1
ATOM 2996 C C . SER A 1 372 ? 8.138 -19.986 5.755 1.00 82.88 372 SER A C 1
ATOM 2998 O O . SER A 1 372 ? 7.555 -20.950 6.234 1.00 82.88 372 SER A O 1
ATOM 3000 N N . THR A 1 373 ? 7.564 -18.783 5.681 1.00 75.75 373 THR A N 1
ATOM 3001 C CA . THR A 1 373 ? 6.192 -18.487 6.126 1.00 75.75 373 THR A CA 1
ATOM 3002 C C . THR A 1 373 ? 5.098 -19.035 5.193 1.00 75.75 373 THR A C 1
ATOM 3004 O O . THR A 1 373 ? 3.921 -18.781 5.439 1.00 75.75 373 THR A O 1
ATOM 3007 N N . TYR A 1 374 ? 5.434 -19.767 4.122 1.00 80.88 374 TYR A N 1
ATOM 3008 C CA . TYR A 1 374 ? 4.482 -20.319 3.150 1.00 80.88 374 TYR A CA 1
ATOM 3009 C C . TYR A 1 374 ? 4.335 -21.853 3.263 1.00 80.88 374 TYR A C 1
ATOM 3011 O O . TYR A 1 374 ? 5.341 -22.534 3.459 1.00 80.88 374 TYR A O 1
ATOM 3019 N N . PRO A 1 375 ? 3.123 -22.426 3.079 1.00 83.25 375 PRO A N 1
ATOM 3020 C CA . PRO A 1 375 ? 1.842 -21.766 2.801 1.00 83.25 375 PRO A CA 1
ATOM 3021 C C . PRO A 1 375 ? 1.240 -21.102 4.040 1.00 83.25 375 PRO A C 1
ATOM 3023 O O . PRO A 1 375 ? 1.088 -21.747 5.071 1.00 83.25 375 PRO A O 1
ATOM 3026 N N . ARG A 1 376 ? 0.835 -19.827 3.931 1.00 80.00 376 ARG A N 1
ATOM 3027 C CA . ARG A 1 376 ? 0.164 -19.139 5.042 1.00 80.00 376 ARG A CA 1
ATOM 3028 C C . ARG A 1 376 ? -1.236 -19.710 5.244 1.00 80.00 376 ARG A C 1
ATOM 3030 O O . ARG A 1 376 ? -2.051 -19.680 4.324 1.00 80.00 376 ARG A O 1
ATOM 3037 N N . THR A 1 377 ? -1.537 -20.172 6.451 1.00 87.31 377 THR A N 1
ATOM 3038 C CA . THR A 1 377 ? -2.875 -20.627 6.839 1.00 87.31 377 THR A CA 1
ATOM 3039 C C . THR A 1 377 ? -3.491 -19.639 7.820 1.00 87.31 377 THR A C 1
ATOM 3041 O O . THR A 1 377 ? -2.859 -19.209 8.786 1.00 87.31 377 THR A O 1
ATOM 3044 N N . LYS A 1 378 ? -4.738 -19.238 7.555 1.00 84.00 378 LYS A N 1
ATOM 3045 C CA . LYS A 1 378 ? -5.498 -18.400 8.484 1.00 84.00 378 LYS A CA 1
ATOM 3046 C C . LYS A 1 378 ? -5.967 -19.279 9.631 1.00 84.00 378 LYS A C 1
ATOM 3048 O O . LYS A 1 378 ? -6.772 -20.188 9.429 1.00 84.00 378 LYS A O 1
ATOM 3053 N N . LYS A 1 379 ? -5.467 -19.009 10.830 1.00 89.81 379 LYS A N 1
ATOM 3054 C CA . LYS A 1 379 ? -5.941 -19.652 12.049 1.00 89.81 379 LYS A CA 1
ATOM 3055 C C . LYS A 1 379 ? -6.716 -18.615 12.828 1.00 89.81 379 LYS A C 1
ATOM 3057 O O . LYS A 1 379 ? -6.122 -17.720 13.424 1.00 89.81 379 LYS A O 1
ATOM 3062 N N . SER A 1 380 ? -8.039 -18.742 12.814 1.00 85.56 380 SER A N 1
ATOM 3063 C CA . SER A 1 380 ? -8.839 -17.827 13.608 1.00 85.56 380 SER A CA 1
ATOM 3064 C C . SER A 1 380 ? -8.555 -18.050 15.084 1.00 85.56 380 SER A C 1
ATOM 3066 O O . SER A 1 380 ? -8.488 -19.199 15.545 1.00 85.56 380 SER A O 1
ATOM 3068 N N . THR A 1 381 ? -8.307 -16.957 15.803 1.00 85.38 381 THR A N 1
ATOM 3069 C CA . THR A 1 381 ? -7.984 -17.018 17.226 1.00 85.38 381 THR A CA 1
ATOM 3070 C C . THR A 1 381 ? -9.170 -17.650 17.944 1.00 85.38 381 THR A C 1
ATOM 3072 O O . THR A 1 381 ? -10.249 -17.068 18.025 1.00 85.38 381 THR A O 1
ATOM 3075 N N . LYS A 1 382 ? -9.001 -18.887 18.428 1.00 84.75 382 LYS A N 1
ATOM 3076 C CA . LYS A 1 382 ? -10.063 -19.569 19.169 1.00 84.75 382 LYS A CA 1
ATOM 3077 C C . LYS A 1 382 ? -10.273 -18.822 20.479 1.00 84.75 382 LYS A C 1
ATOM 3079 O O . LYS A 1 382 ? -9.408 -18.846 21.352 1.00 84.75 382 LYS A O 1
ATOM 3084 N N . ASN A 1 383 ? -11.427 -18.178 20.607 1.00 88.25 383 ASN A N 1
ATOM 3085 C CA . ASN A 1 383 ? -11.848 -17.559 21.855 1.00 88.25 383 ASN A CA 1
ATOM 3086 C C . ASN A 1 383 ? -11.829 -18.605 22.975 1.00 88.25 383 ASN A C 1
ATOM 3088 O O . ASN A 1 383 ? -12.259 -19.740 22.763 1.00 88.25 383 ASN A O 1
ATOM 3092 N N . ASN A 1 384 ? -11.353 -18.229 24.166 1.00 94.00 384 ASN A N 1
ATOM 3093 C CA . ASN A 1 384 ? -11.454 -19.097 25.334 1.00 94.00 384 ASN A CA 1
ATOM 3094 C C . ASN A 1 384 ? -12.949 -19.303 25.652 1.00 94.00 384 ASN A C 1
ATOM 3096 O O . ASN A 1 384 ? -13.609 -18.342 26.063 1.00 94.00 384 ASN A O 1
ATOM 3100 N N . PRO A 1 385 ? -13.498 -20.518 25.456 1.00 95.00 385 PRO A N 1
ATOM 3101 C CA . PRO A 1 385 ? -14.935 -20.746 25.553 1.00 95.00 385 PRO A CA 1
ATOM 3102 C C . PRO A 1 385 ? -15.452 -20.456 26.963 1.00 95.00 385 PRO A C 1
ATOM 3104 O O . PRO A 1 385 ? -16.549 -19.932 27.114 1.00 95.00 385 PRO A O 1
ATOM 3107 N N . TRP A 1 386 ? -14.646 -20.719 27.996 1.00 96.69 386 TRP A N 1
ATOM 3108 C CA . TRP A 1 386 ? -15.031 -20.493 29.388 1.00 96.69 386 TRP A CA 1
ATOM 3109 C C . TRP A 1 386 ? -15.217 -19.011 29.707 1.00 96.69 386 TRP A C 1
ATOM 3111 O O . TRP A 1 386 ? -16.198 -18.643 30.349 1.00 96.69 386 TRP A O 1
ATOM 3121 N N . LEU A 1 387 ? -14.312 -18.154 29.219 1.00 95.56 387 LEU A N 1
ATOM 3122 C CA . LEU A 1 387 ? -14.437 -16.705 29.397 1.00 95.56 387 LEU A CA 1
ATOM 3123 C C . LEU A 1 387 ? -15.650 -16.157 28.643 1.00 95.56 387 LEU A C 1
ATOM 3125 O O . LEU A 1 387 ? -16.395 -15.363 29.211 1.00 95.56 387 LEU A O 1
ATOM 3129 N N . TYR A 1 388 ? -15.870 -16.625 27.410 1.00 96.44 388 TYR A N 1
ATOM 3130 C CA . TYR A 1 388 ? -17.022 -16.248 26.590 1.00 96.44 388 TYR A CA 1
ATOM 3131 C C . TYR A 1 388 ? -18.353 -16.602 27.271 1.00 96.44 388 TYR A C 1
ATOM 3133 O O . TYR A 1 388 ? -19.174 -15.720 27.522 1.00 96.44 388 TYR A O 1
ATOM 3141 N N . TYR A 1 389 ? -18.555 -17.878 27.619 1.00 97.50 389 TYR A N 1
ATOM 3142 C CA . TYR A 1 389 ? -19.809 -18.330 28.223 1.00 97.50 389 TYR A CA 1
ATOM 3143 C C . TYR A 1 389 ? -20.025 -17.726 29.608 1.00 97.50 389 TYR A C 1
ATOM 3145 O O . TYR A 1 389 ? -21.145 -17.337 29.929 1.00 97.50 389 TYR A O 1
ATOM 3153 N N . GLY A 1 390 ? -18.971 -17.598 30.417 1.00 97.81 390 GLY A N 1
ATOM 3154 C CA . GLY A 1 390 ? -19.088 -16.976 31.731 1.00 97.81 390 GLY A CA 1
ATOM 3155 C C . GLY A 1 390 ? -19.492 -15.500 31.640 1.00 97.81 390 GLY A C 1
ATOM 3156 O O . GLY A 1 390 ? -20.421 -15.084 32.331 1.00 97.81 390 GLY A O 1
ATOM 3157 N N . ALA A 1 391 ? -18.875 -14.723 30.740 1.00 97.88 391 ALA A N 1
ATOM 3158 C CA . ALA A 1 391 ? -19.209 -13.311 30.552 1.00 97.88 391 ALA A CA 1
ATOM 3159 C C . ALA A 1 391 ? -20.657 -13.135 30.072 1.00 97.88 391 ALA A C 1
ATOM 3161 O O . ALA A 1 391 ? -21.374 -12.269 30.578 1.00 97.88 391 ALA A O 1
ATOM 3162 N N . LEU A 1 392 ? -21.095 -13.992 29.143 1.00 98.00 392 LEU A N 1
ATOM 3163 C CA . LEU A 1 392 ? -22.457 -14.004 28.619 1.00 98.00 392 LEU A CA 1
ATOM 3164 C C . LEU A 1 392 ? -23.486 -14.330 29.712 1.00 98.00 392 LEU A C 1
ATOM 3166 O O . LEU A 1 392 ? -24.471 -13.610 29.865 1.00 98.00 392 LEU A O 1
ATOM 3170 N N . VAL A 1 393 ? -23.247 -15.380 30.508 1.00 98.31 393 VAL A N 1
ATOM 3171 C CA . VAL A 1 393 ? -24.155 -15.801 31.589 1.00 98.31 393 VAL A CA 1
ATOM 3172 C C . VAL A 1 393 ? -24.319 -14.697 32.632 1.00 98.31 393 VAL A C 1
ATOM 3174 O O . VAL A 1 393 ? -25.449 -14.377 33.000 1.00 98.31 393 VAL A O 1
ATOM 3177 N N . VAL A 1 394 ? -23.226 -14.073 33.083 1.00 98.38 394 VAL A N 1
ATOM 3178 C CA . VAL A 1 394 ? -23.303 -12.998 34.087 1.00 98.38 394 VAL A CA 1
ATOM 3179 C C . VAL A 1 394 ? -24.031 -11.767 33.526 1.00 98.38 394 VAL A C 1
ATOM 3181 O O . VAL A 1 394 ? -24.863 -11.190 34.229 1.00 98.38 394 VAL A O 1
ATOM 3184 N N . GLY A 1 395 ? -23.816 -11.413 32.253 1.00 98.19 395 GLY A N 1
ATOM 3185 C CA . GLY A 1 395 ? -24.569 -10.344 31.584 1.00 98.19 395 GLY A CA 1
ATOM 3186 C C . GLY A 1 395 ? -26.069 -10.634 31.470 1.00 98.19 395 GLY A C 1
ATOM 3187 O O . GLY A 1 395 ? -26.901 -9.762 31.741 1.00 98.19 395 GLY A O 1
ATOM 3188 N N . CYS A 1 396 ? -26.444 -11.877 31.152 1.00 98.44 396 CYS A N 1
ATOM 3189 C CA . CYS A 1 396 ? -27.844 -12.300 31.132 1.00 98.44 396 CYS A CA 1
ATOM 3190 C C . CYS A 1 396 ? -28.486 -12.237 32.527 1.00 98.44 396 CYS A C 1
ATOM 3192 O O . CYS A 1 396 ? -29.613 -11.756 32.649 1.00 98.44 396 CYS A O 1
ATOM 3194 N N . ILE A 1 397 ? -27.772 -12.663 33.577 1.00 98.44 397 ILE A N 1
ATOM 3195 C CA . ILE A 1 397 ? -28.249 -12.579 34.967 1.00 98.44 397 ILE A CA 1
ATOM 3196 C C . ILE A 1 397 ? -28.466 -11.117 35.376 1.00 98.44 397 ILE A C 1
ATOM 3198 O O . ILE A 1 397 ? -29.510 -10.802 35.945 1.00 98.44 397 ILE A O 1
ATOM 3202 N N . ALA A 1 398 ? -27.533 -10.215 35.052 1.00 98.44 398 ALA A N 1
ATOM 3203 C CA . ALA A 1 398 ? -27.676 -8.783 35.323 1.00 98.44 398 ALA A CA 1
ATOM 3204 C C . ALA A 1 398 ? -28.895 -8.179 34.605 1.00 98.44 398 ALA A C 1
ATOM 3206 O O . ALA A 1 398 ? -29.720 -7.509 35.230 1.00 98.44 398 ALA A O 1
ATOM 3207 N N . THR A 1 399 ? -29.065 -8.496 33.318 1.00 98.50 399 THR A N 1
ATOM 3208 C CA . THR A 1 399 ? -30.188 -8.011 32.499 1.00 98.50 399 THR A CA 1
ATOM 3209 C C . THR A 1 399 ? -31.532 -8.504 33.038 1.00 98.50 399 THR A C 1
ATOM 3211 O O . THR A 1 399 ? -32.465 -7.716 33.219 1.00 98.50 399 THR A O 1
ATOM 3214 N N . PHE A 1 400 ? -31.629 -9.800 33.347 1.00 98.44 400 PHE A N 1
ATOM 3215 C CA . PHE A 1 400 ? -32.827 -10.390 33.938 1.00 98.44 400 PHE A CA 1
ATOM 3216 C C . PHE A 1 400 ? -33.111 -9.808 35.326 1.00 98.44 400 PHE A C 1
ATOM 3218 O O . PHE A 1 400 ? -34.251 -9.457 35.624 1.00 98.44 400 PHE A O 1
ATOM 3225 N N . GLY A 1 401 ? -32.077 -9.624 36.150 1.00 98.06 401 GLY A N 1
ATOM 3226 C CA . GLY A 1 401 ? -32.181 -8.979 37.457 1.00 98.06 401 GLY A CA 1
ATOM 3227 C C . GLY A 1 401 ? -32.751 -7.563 37.364 1.00 98.06 401 GLY A C 1
ATOM 3228 O O . GLY A 1 401 ? -33.694 -7.239 38.085 1.00 98.06 401 GLY A O 1
ATOM 3229 N N . ALA A 1 402 ? -32.251 -6.737 36.441 1.00 98.19 402 ALA A N 1
ATOM 3230 C CA . ALA A 1 402 ? -32.764 -5.384 36.222 1.00 98.19 402 ALA A CA 1
ATOM 3231 C C . ALA A 1 402 ? -34.244 -5.396 35.798 1.00 98.19 402 ALA A C 1
ATOM 3233 O O . ALA A 1 402 ? -35.046 -4.616 36.319 1.00 98.19 402 ALA A O 1
ATOM 3234 N N . MET A 1 403 ? -34.629 -6.325 34.915 1.00 98.25 403 MET A N 1
ATOM 3235 C CA . MET A 1 403 ? -36.017 -6.498 34.478 1.00 98.25 403 MET A CA 1
ATOM 3236 C C . MET A 1 403 ? -36.937 -6.928 35.630 1.00 98.25 403 MET A C 1
ATOM 3238 O O . MET A 1 403 ? -37.983 -6.310 35.838 1.00 98.25 403 MET A O 1
ATOM 3242 N N . VAL A 1 404 ? -36.547 -7.941 36.411 1.00 97.94 404 VAL A N 1
ATOM 3243 C CA . VAL A 1 404 ? -37.316 -8.417 37.573 1.00 97.94 404 VAL A CA 1
ATOM 3244 C C . VAL A 1 404 ? -37.486 -7.300 38.597 1.00 97.94 404 VAL A C 1
ATOM 3246 O O . VAL A 1 404 ? -38.603 -7.055 39.049 1.00 97.94 404 VAL A O 1
ATOM 3249 N N . MET A 1 405 ? -36.420 -6.566 38.922 1.00 97.25 405 MET A N 1
ATOM 3250 C CA . MET A 1 405 ? -36.506 -5.437 39.851 1.00 97.25 405 MET A CA 1
ATOM 3251 C C . MET A 1 405 ? -37.398 -4.315 39.304 1.00 97.25 405 MET A C 1
ATOM 3253 O O . MET A 1 405 ? -38.169 -3.737 40.067 1.00 97.25 405 MET A O 1
ATOM 3257 N N . GLY A 1 406 ? -37.390 -4.065 37.990 1.00 96.88 406 GLY A N 1
ATOM 3258 C CA . GLY A 1 406 ? -38.347 -3.175 37.321 1.00 96.88 406 GLY A CA 1
ATOM 3259 C C . GLY A 1 406 ? -39.802 -3.600 37.508 1.00 96.88 406 GLY A C 1
ATOM 3260 O O . GLY A 1 406 ? -40.639 -2.778 37.886 1.00 96.88 406 GLY A O 1
ATOM 3261 N N . VAL A 1 407 ? -40.104 -4.887 37.313 1.00 96.94 407 VAL A N 1
ATOM 3262 C CA . VAL A 1 407 ? -41.450 -5.442 37.535 1.00 96.94 407 VAL A CA 1
ATOM 3263 C C . VAL A 1 407 ? -41.853 -5.334 39.005 1.00 96.94 407 VAL A C 1
ATOM 3265 O O . VAL A 1 407 ? -42.975 -4.926 39.299 1.00 96.94 407 VAL A O 1
ATOM 3268 N N . LEU A 1 408 ? -40.951 -5.639 39.940 1.00 95.19 408 LEU A N 1
ATOM 3269 C CA . LEU A 1 408 ? -41.232 -5.537 41.373 1.00 95.19 408 LEU A CA 1
ATOM 3270 C C . LEU A 1 408 ? -41.487 -4.084 41.800 1.00 95.19 408 LEU A C 1
ATOM 3272 O O . LEU A 1 408 ? -42.466 -3.824 42.499 1.00 95.19 408 LEU A O 1
ATOM 3276 N N . VAL A 1 409 ? -40.684 -3.122 41.331 1.00 93.62 409 VAL A N 1
ATOM 3277 C CA . VAL A 1 409 ? -40.918 -1.683 41.565 1.00 93.62 409 VAL A CA 1
ATOM 3278 C C . VAL A 1 409 ? -42.257 -1.242 40.964 1.00 93.62 409 VAL A C 1
ATOM 3280 O O . VAL A 1 409 ? -43.006 -0.493 41.597 1.00 93.62 409 VAL A O 1
ATOM 3283 N N . PHE A 1 410 ? -42.621 -1.759 39.787 1.00 94.31 410 PHE A N 1
ATOM 3284 C CA . PHE A 1 410 ? -43.922 -1.506 39.168 1.00 94.31 410 PHE A CA 1
ATOM 3285 C C . PHE A 1 410 ? -45.088 -2.065 39.971 1.00 94.31 410 PHE A C 1
ATOM 3287 O O . PHE A 1 410 ? -46.058 -1.350 40.197 1.00 94.31 410 PHE A O 1
ATOM 3294 N N . GLN A 1 411 ? -44.998 -3.295 40.465 1.00 93.06 411 GLN A N 1
ATOM 3295 C CA . GLN A 1 411 ? -46.035 -3.875 41.320 1.00 93.06 411 GLN A CA 1
ATOM 3296 C C . GLN A 1 411 ? -46.153 -3.133 42.658 1.00 93.06 411 GLN A C 1
ATOM 3298 O O . GLN A 1 411 ? -47.246 -2.987 43.206 1.00 93.06 411 GLN A O 1
ATOM 3303 N N . GLN A 1 412 ? -45.042 -2.617 43.188 1.00 89.81 412 GLN A N 1
ATOM 3304 C CA . GLN A 1 412 ? -45.043 -1.848 44.430 1.00 89.81 412 GLN A CA 1
ATOM 3305 C C . GLN A 1 412 ? -45.603 -0.428 44.280 1.00 89.81 412 GLN A C 1
ATOM 3307 O O . GLN A 1 412 ? -45.993 0.161 45.290 1.00 89.81 412 GLN A O 1
ATOM 3312 N N . ARG A 1 413 ? -45.738 0.105 43.055 1.00 89.44 413 ARG A N 1
ATOM 3313 C CA . ARG A 1 413 ? -46.230 1.476 42.812 1.00 89.44 413 ARG A CA 1
ATOM 3314 C C . ARG A 1 413 ? -47.636 1.740 43.366 1.00 89.44 413 ARG A C 1
ATOM 3316 O O . ARG A 1 413 ? -47.984 2.883 43.647 1.00 89.44 413 ARG A O 1
ATOM 3323 N N . GLU A 1 414 ? -48.456 0.699 43.508 1.00 86.12 414 GLU A N 1
ATOM 3324 C CA . GLU A 1 414 ? -49.843 0.821 43.974 1.00 86.12 414 GLU A CA 1
ATOM 3325 C C . GLU A 1 414 ? -49.981 0.726 45.500 1.00 86.12 414 GLU A C 1
ATOM 3327 O O . GLU A 1 414 ? -51.007 1.134 46.057 1.00 86.12 414 GLU A O 1
ATOM 3332 N N . LYS A 1 415 ? -48.946 0.237 46.200 1.00 85.56 415 LYS A N 1
ATOM 3333 C CA . LYS A 1 415 ? -48.966 0.091 47.661 1.00 85.56 415 LYS A CA 1
ATOM 3334 C C . LYS A 1 415 ? -48.959 1.462 48.354 1.00 85.56 415 LYS A C 1
ATOM 3336 O O . LYS A 1 415 ? -48.466 2.457 47.826 1.00 85.56 415 LYS A O 1
ATOM 3341 N N . LYS A 1 416 ? -49.529 1.539 49.566 1.00 64.44 416 LYS A N 1
ATOM 3342 C CA . LYS A 1 416 ? -49.759 2.809 50.292 1.00 64.44 416 LYS A CA 1
ATOM 3343 C C . LYS A 1 416 ? -48.485 3.641 50.506 1.00 64.44 416 LYS A C 1
ATOM 3345 O O . LYS A 1 416 ? -48.586 4.867 50.539 1.00 64.44 416 LYS A O 1
ATOM 3350 N N . LEU A 1 417 ? -47.313 3.012 50.618 1.00 58.91 417 LEU A N 1
ATOM 3351 C CA . LEU A 1 417 ? -46.031 3.712 50.749 1.00 58.91 417 LEU A CA 1
ATOM 3352 C C . LEU A 1 417 ? -45.630 4.471 49.472 1.00 58.91 417 LEU A C 1
ATOM 3354 O O . LEU A 1 417 ? -45.233 5.633 49.548 1.00 58.91 417 LEU A O 1
ATOM 3358 N N . ALA A 1 418 ? -45.839 3.868 48.301 1.00 61.44 418 ALA A N 1
ATOM 3359 C CA . ALA A 1 418 ? -45.561 4.473 47.000 1.00 61.44 418 ALA A CA 1
ATOM 3360 C C . ALA A 1 418 ? -46.396 5.744 46.743 1.00 61.44 418 ALA A C 1
ATOM 3362 O O . ALA A 1 418 ? -45.901 6.723 46.181 1.00 61.44 418 ALA A O 1
ATOM 3363 N N . ARG A 1 419 ? -47.637 5.792 47.252 1.00 65.81 419 ARG A N 1
ATOM 3364 C CA . ARG A 1 419 ? -48.491 6.993 47.169 1.00 65.81 419 ARG A CA 1
ATOM 3365 C C . ARG A 1 419 ? -47.942 8.192 47.946 1.00 65.81 419 ARG A C 1
ATOM 3367 O O . ARG A 1 419 ? -48.278 9.321 47.601 1.00 65.81 419 ARG A O 1
ATOM 3374 N N . LYS A 1 420 ? -47.116 7.982 48.980 1.00 67.94 420 LYS A N 1
ATOM 3375 C CA . LYS A 1 420 ? -46.582 9.082 49.806 1.00 67.94 420 LYS A CA 1
ATOM 3376 C C . LYS A 1 420 ? -45.426 9.831 49.136 1.00 67.94 420 LYS A C 1
ATOM 3378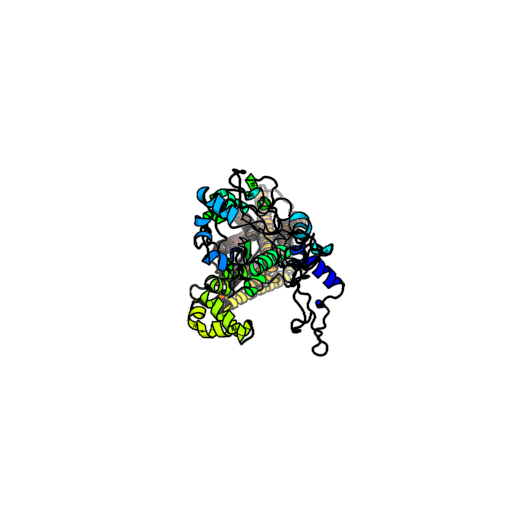 O O . LYS A 1 420 ? -45.179 10.979 49.497 1.00 67.94 420 LYS A O 1
ATOM 3383 N N . LYS A 1 421 ? -44.728 9.219 48.170 1.00 78.38 421 LYS A N 1
ATOM 3384 C CA . LYS A 1 421 ? -43.556 9.809 47.494 1.00 78.38 421 LYS A CA 1
ATOM 3385 C C . LYS A 1 421 ? -43.551 9.504 45.982 1.00 78.38 421 LYS A C 1
ATOM 3387 O O . LYS A 1 421 ? -42.629 8.862 45.484 1.00 78.38 421 LYS A O 1
ATOM 3392 N N . PRO A 1 422 ? -44.546 9.985 45.213 1.00 73.50 422 PRO A N 1
ATOM 3393 C CA . PRO A 1 422 ? -44.714 9.618 43.801 1.00 73.50 422 PRO A CA 1
ATOM 3394 C C . PRO A 1 422 ? -43.517 10.000 42.914 1.00 73.50 422 PRO A C 1
ATOM 3396 O O . PRO A 1 422 ? -43.184 9.281 41.978 1.00 73.50 422 PRO A O 1
ATOM 3399 N N . VAL A 1 423 ? -42.832 11.101 43.237 1.00 75.94 423 VAL A N 1
ATOM 3400 C CA . VAL A 1 423 ? -41.648 11.575 42.499 1.00 75.94 423 VAL A CA 1
ATOM 3401 C C . VAL A 1 423 ? -40.487 10.576 42.585 1.00 75.94 423 VAL A C 1
ATOM 3403 O O . VAL A 1 423 ? -39.700 10.453 41.655 1.00 75.94 423 VAL A O 1
ATOM 3406 N N . GLU A 1 424 ? -40.383 9.827 43.680 1.00 84.62 424 GLU A N 1
ATOM 3407 C CA . GLU A 1 424 ? -39.269 8.913 43.928 1.00 84.62 424 GLU A CA 1
ATOM 3408 C C . GLU A 1 424 ? -39.297 7.681 43.014 1.00 84.62 424 GLU A C 1
ATOM 3410 O O . GLU A 1 424 ? -38.248 7.195 42.598 1.00 84.62 424 GLU A O 1
ATOM 3415 N N . ILE A 1 425 ? -40.495 7.215 42.660 1.00 90.44 425 ILE A N 1
ATOM 3416 C CA . ILE A 1 425 ? -40.705 6.007 41.853 1.00 90.44 425 ILE A CA 1
ATOM 3417 C C . ILE A 1 425 ? -40.272 6.231 40.406 1.00 90.44 425 ILE A C 1
ATOM 3419 O O . ILE A 1 425 ? -39.651 5.360 39.805 1.00 90.44 425 ILE A O 1
ATOM 3423 N N . GLU A 1 426 ? -40.541 7.410 39.850 1.00 93.00 426 GLU A N 1
ATOM 3424 C CA . GLU A 1 426 ? -40.126 7.733 38.482 1.00 93.00 426 GLU A CA 1
ATOM 3425 C C . GLU A 1 426 ? -38.603 7.779 38.346 1.00 93.00 426 GLU A C 1
ATOM 3427 O O . GLU A 1 426 ? -38.062 7.262 37.371 1.00 93.00 426 GLU A O 1
ATOM 3432 N N . PHE A 1 427 ? -37.892 8.320 39.342 1.00 93.19 427 PHE A N 1
ATOM 3433 C CA . PHE A 1 427 ? -36.428 8.270 39.352 1.00 93.19 427 PHE A CA 1
ATOM 3434 C C . PHE A 1 427 ? -35.900 6.838 39.481 1.00 93.19 427 PHE A C 1
ATOM 3436 O O . PHE A 1 427 ? -34.923 6.504 38.817 1.00 93.19 427 PHE A O 1
ATOM 3443 N N . LEU A 1 428 ? -36.552 5.978 40.274 1.00 94.19 428 LEU A N 1
ATOM 3444 C CA . LEU A 1 428 ? -36.185 4.559 40.362 1.00 94.19 428 LEU A CA 1
ATOM 3445 C C . LEU A 1 428 ? -36.333 3.850 39.012 1.00 94.19 428 LEU A C 1
ATOM 3447 O O . LEU A 1 428 ? -35.442 3.094 38.634 1.00 94.19 428 LEU A O 1
ATOM 3451 N N . PHE A 1 429 ? -37.406 4.122 38.265 1.00 96.44 429 PHE A N 1
ATOM 3452 C CA . PHE A 1 429 ? -37.579 3.571 36.920 1.00 96.44 429 PHE A CA 1
ATOM 3453 C C . PHE A 1 429 ? -36.526 4.063 35.935 1.00 96.44 429 PHE A C 1
ATOM 3455 O O . PHE A 1 429 ? -36.037 3.264 35.145 1.00 96.44 429 PHE A O 1
ATOM 3462 N N . LEU A 1 430 ? -36.151 5.344 35.986 1.00 96.69 430 LEU A N 1
ATOM 3463 C CA . LEU A 1 430 ? -35.094 5.878 35.124 1.00 96.69 430 LEU A CA 1
ATOM 3464 C C . LEU A 1 430 ? -33.738 5.225 35.429 1.00 96.69 430 LEU A C 1
ATOM 3466 O O . LEU A 1 430 ? -33.048 4.807 34.503 1.00 96.69 430 LEU A O 1
ATOM 3470 N N . ILE A 1 431 ? -33.406 5.050 36.713 1.00 96.69 431 ILE A N 1
ATOM 3471 C CA . ILE A 1 431 ? -32.182 4.353 37.135 1.00 96.69 431 ILE A CA 1
ATOM 3472 C C . ILE A 1 431 ? -32.213 2.883 36.684 1.00 96.69 431 ILE A C 1
ATOM 3474 O O . ILE A 1 431 ? -31.222 2.398 36.144 1.00 96.69 431 ILE A O 1
ATOM 3478 N N . LEU A 1 432 ? -33.341 2.179 36.846 1.00 97.62 432 LEU A N 1
ATOM 3479 C CA . LEU A 1 432 ? -33.494 0.789 36.386 1.00 97.62 432 LEU A CA 1
ATOM 3480 C C . LEU A 1 432 ? -33.439 0.660 34.862 1.00 97.62 432 LEU A C 1
ATOM 3482 O O . LEU A 1 432 ? -32.866 -0.304 34.366 1.00 97.62 432 LEU A O 1
ATOM 3486 N N . ALA A 1 433 ? -33.986 1.623 34.118 1.00 98.19 433 ALA A N 1
ATOM 3487 C CA . ALA A 1 433 ? -33.861 1.668 32.665 1.00 98.19 433 ALA A CA 1
ATOM 3488 C C . ALA A 1 433 ? -32.397 1.864 32.242 1.00 98.19 433 ALA A C 1
ATOM 3490 O O . ALA A 1 433 ? -31.925 1.180 31.336 1.00 98.19 433 ALA A O 1
ATOM 3491 N N . GLY A 1 434 ? -31.660 2.735 32.940 1.00 98.06 434 GLY A N 1
ATOM 3492 C CA . GLY A 1 434 ? -30.216 2.886 32.764 1.00 98.06 434 GLY A CA 1
ATOM 3493 C C . GLY A 1 434 ? -29.459 1.577 33.003 1.00 98.06 434 GLY A C 1
ATOM 3494 O O . GLY A 1 434 ? -28.724 1.132 32.124 1.00 98.06 434 GLY A O 1
ATOM 3495 N N . LEU A 1 435 ? -29.720 0.913 34.135 1.00 98.06 435 LEU A N 1
ATOM 3496 C CA . LEU A 1 435 ? -29.129 -0.387 34.490 1.00 98.06 435 LEU A CA 1
ATOM 3497 C C . LEU A 1 435 ? -29.472 -1.500 33.496 1.00 98.06 435 LEU A C 1
ATOM 3499 O O . LEU A 1 435 ? -28.648 -2.366 33.209 1.00 98.06 435 LEU A O 1
ATOM 3503 N N . PHE A 1 436 ? -30.692 -1.495 32.962 1.00 98.56 436 PHE A N 1
ATOM 3504 C CA . PHE A 1 436 ? -31.108 -2.442 31.936 1.00 98.56 436 PHE A CA 1
ATOM 3505 C C . PHE A 1 436 ? -30.301 -2.244 30.648 1.00 98.56 436 PHE A C 1
ATOM 3507 O O . PHE A 1 436 ? -29.784 -3.213 30.096 1.00 98.56 436 PHE A O 1
ATOM 3514 N N . PHE A 1 437 ? -30.115 -0.997 30.203 1.00 98.50 437 PHE A N 1
ATOM 3515 C CA . PHE A 1 437 ? -29.295 -0.705 29.028 1.00 98.50 437 PHE A CA 1
ATOM 3516 C C . PHE A 1 437 ? -27.809 -1.024 29.237 1.00 98.50 437 PHE A C 1
ATOM 3518 O O . PHE A 1 437 ? -27.202 -1.613 28.343 1.00 98.50 437 PHE A O 1
ATOM 3525 N N . THR A 1 438 ? -27.223 -0.723 30.401 1.00 98.12 438 THR A N 1
ATOM 3526 C CA . THR A 1 438 ? -25.827 -1.107 30.688 1.00 98.12 438 THR A CA 1
ATOM 3527 C C . THR A 1 438 ? -25.651 -2.626 30.769 1.00 98.12 438 THR A C 1
ATOM 3529 O O . THR A 1 438 ? -24.648 -3.148 30.283 1.00 98.12 438 THR A O 1
ATOM 3532 N N . SER A 1 439 ? -26.647 -3.354 31.283 1.00 98.38 439 SER A N 1
ATOM 3533 C CA . SER A 1 439 ? -26.645 -4.825 31.295 1.00 98.38 439 SER A CA 1
ATOM 3534 C C . SER A 1 439 ? -26.799 -5.424 29.890 1.00 98.38 439 SER A C 1
ATOM 3536 O O . SER A 1 439 ? -26.155 -6.417 29.565 1.00 98.38 439 SER A O 1
ATOM 3538 N N . ILE A 1 440 ? -27.581 -4.800 29.001 1.00 98.50 440 ILE A N 1
ATOM 3539 C CA . ILE A 1 440 ? -27.593 -5.190 27.582 1.00 98.50 440 ILE A CA 1
ATOM 3540 C C . ILE A 1 440 ? -26.211 -4.952 26.966 1.00 98.50 440 ILE A C 1
ATOM 3542 O O . ILE A 1 440 ? -25.688 -5.840 26.297 1.00 98.50 440 ILE A O 1
ATOM 3546 N N . ALA A 1 441 ? -25.588 -3.794 27.210 1.00 97.88 441 ALA A N 1
ATOM 3547 C CA . ALA A 1 441 ? -24.252 -3.494 26.691 1.00 97.88 441 ALA A CA 1
ATOM 3548 C C . ALA A 1 441 ? -23.204 -4.532 27.132 1.00 97.88 441 ALA A C 1
ATOM 3550 O O . ALA A 1 441 ? -22.320 -4.879 26.342 1.00 97.88 441 ALA A O 1
ATOM 3551 N N . SER A 1 442 ? -23.313 -5.064 28.356 1.00 97.94 442 SER A N 1
ATOM 3552 C CA . SER A 1 442 ? -22.428 -6.133 28.823 1.00 97.94 442 SER A CA 1
ATOM 3553 C C . SER A 1 442 ? -22.637 -7.424 28.028 1.00 97.94 442 SER A C 1
ATOM 3555 O O . SER A 1 442 ? -21.673 -7.951 27.474 1.00 97.94 442 SER A O 1
ATOM 3557 N N . VAL A 1 443 ? -23.887 -7.854 27.818 1.00 98.38 443 VAL A N 1
ATOM 3558 C CA . VAL A 1 443 ? -24.209 -8.997 26.942 1.00 98.38 443 VAL A CA 1
ATOM 3559 C C . VAL A 1 443 ? -23.636 -8.789 25.539 1.00 98.38 443 VAL A C 1
ATOM 3561 O O . VAL A 1 443 ? -22.926 -9.661 25.039 1.00 98.38 443 VAL A O 1
ATOM 3564 N N . LEU A 1 444 ? -23.859 -7.624 24.921 1.00 97.81 444 LEU A N 1
ATOM 3565 C CA . LEU A 1 444 ? -23.334 -7.322 23.583 1.00 97.81 444 LEU A CA 1
ATOM 3566 C C . LEU A 1 444 ? -21.799 -7.364 23.527 1.00 97.81 444 LEU A C 1
ATOM 3568 O O . LEU A 1 444 ? -21.246 -7.750 22.502 1.00 97.81 444 LEU A O 1
ATOM 3572 N N . SER A 1 445 ? -21.115 -7.022 24.623 1.00 96.44 445 SER A N 1
ATOM 3573 C CA . SER A 1 445 ? -19.647 -7.070 24.725 1.00 96.44 445 SER A CA 1
ATOM 3574 C C . SER A 1 445 ? -19.089 -8.495 24.741 1.00 96.44 445 SER A C 1
ATOM 3576 O O . SER A 1 445 ? -17.914 -8.696 24.434 1.00 96.44 445 SER A O 1
ATOM 3578 N N . SER A 1 446 ? -19.915 -9.485 25.087 1.00 96.75 446 SER A N 1
ATOM 3579 C CA . SER A 1 446 ? -19.544 -10.901 25.033 1.00 96.75 446 SER A CA 1
ATOM 3580 C C . SER A 1 446 ? -19.804 -11.550 23.669 1.00 96.75 446 SER A C 1
ATOM 3582 O O . SER A 1 446 ? -19.216 -12.586 23.377 1.00 96.75 446 SER A O 1
ATOM 3584 N N . LEU A 1 447 ? -20.656 -10.965 22.819 1.00 96.88 447 LEU A N 1
ATOM 3585 C CA . LEU A 1 447 ? -21.040 -11.561 21.537 1.00 96.88 447 LEU A CA 1
ATOM 3586 C C . LEU A 1 447 ? -19.938 -11.433 20.467 1.00 96.88 447 LEU A C 1
ATOM 3588 O O . LEU A 1 447 ? -19.146 -10.489 20.498 1.00 96.88 447 LEU A O 1
ATOM 3592 N N . PRO A 1 448 ? -19.893 -12.348 19.475 1.00 95.25 448 PRO A N 1
ATOM 3593 C CA . PRO A 1 448 ? -18.993 -12.222 18.333 1.00 95.25 448 PRO A CA 1
ATOM 3594 C C . PRO A 1 448 ? -19.205 -10.900 17.595 1.00 95.25 448 PRO A C 1
ATOM 3596 O O . PRO A 1 448 ? -20.334 -10.526 17.289 1.00 95.25 448 PRO A O 1
ATOM 3599 N N . VAL A 1 449 ? -18.113 -10.213 17.274 1.00 95.88 449 VAL A N 1
ATOM 3600 C CA . VAL A 1 449 ? -18.149 -8.859 16.716 1.00 95.88 449 VAL A CA 1
ATOM 3601 C C . VAL A 1 449 ? -18.815 -8.818 15.334 1.00 95.88 449 VAL A C 1
ATOM 3603 O O . VAL A 1 449 ? -18.404 -9.506 14.393 1.00 95.88 449 VAL A O 1
ATOM 3606 N N . THR A 1 450 ? -19.809 -7.939 15.200 1.00 96.88 450 THR A N 1
ATOM 3607 C CA . THR A 1 450 ? -20.466 -7.568 13.936 1.00 96.88 450 THR A CA 1
ATOM 3608 C C . THR A 1 450 ? -20.539 -6.047 13.823 1.00 96.88 450 THR A C 1
ATOM 3610 O O . THR A 1 450 ? -20.490 -5.357 14.841 1.00 96.88 450 THR A O 1
ATOM 3613 N N . ASP A 1 451 ? -20.710 -5.511 12.612 1.00 96.62 451 ASP A N 1
ATOM 3614 C CA . ASP A 1 451 ? -20.792 -4.055 12.403 1.00 96.62 451 ASP A CA 1
ATOM 3615 C C . ASP A 1 451 ? -21.929 -3.405 13.202 1.00 96.62 451 ASP A C 1
ATOM 3617 O O . ASP A 1 451 ? -21.795 -2.291 13.702 1.00 96.62 451 ASP A O 1
ATOM 3621 N N . ILE A 1 452 ? -23.047 -4.118 13.366 1.00 97.19 452 ILE A N 1
ATOM 3622 C CA . ILE A 1 452 ? -24.189 -3.643 14.154 1.00 97.19 452 ILE A CA 1
ATOM 3623 C C . ILE A 1 452 ? -23.823 -3.599 15.639 1.00 97.19 452 ILE A C 1
ATOM 3625 O O . ILE A 1 452 ? -24.118 -2.614 16.313 1.00 97.19 452 ILE A O 1
ATOM 3629 N N . LEU A 1 453 ? -23.150 -4.635 16.148 1.00 97.31 453 LEU A N 1
ATOM 3630 C CA . LEU A 1 453 ? -22.723 -4.688 17.548 1.00 97.31 453 LEU A CA 1
ATOM 3631 C C . LEU A 1 453 ? -21.683 -3.611 17.874 1.00 97.31 453 LEU A C 1
ATOM 3633 O O . LEU A 1 453 ? -21.738 -3.044 18.965 1.00 97.31 453 LEU A O 1
ATOM 3637 N N . CYS A 1 454 ? -20.802 -3.277 16.925 1.00 97.62 454 CYS A N 1
ATOM 3638 C CA . CYS A 1 454 ? -19.820 -2.204 17.088 1.00 97.62 454 CYS A CA 1
ATOM 3639 C C . CYS A 1 454 ? -20.457 -0.832 17.300 1.00 97.62 454 CYS A C 1
ATOM 3641 O O . CYS A 1 454 ? -19.924 -0.026 18.058 1.00 97.62 454 CYS A O 1
ATOM 3643 N N . VAL A 1 455 ? -21.616 -0.584 16.689 1.00 97.62 455 VAL A N 1
ATOM 3644 C CA . VAL A 1 455 ? -22.389 0.641 16.923 1.00 97.62 455 VAL A CA 1
ATOM 3645 C C . VAL A 1 455 ? -23.255 0.503 18.176 1.00 97.62 455 VAL A C 1
ATOM 3647 O O . VAL A 1 455 ? -23.283 1.402 19.007 1.00 97.62 455 VAL A O 1
ATOM 3650 N N . ALA A 1 456 ? -23.940 -0.625 18.366 1.00 97.88 456 ALA A N 1
ATOM 3651 C CA . ALA A 1 456 ? -24.885 -0.796 19.467 1.00 97.88 456 ALA A CA 1
ATOM 3652 C C . ALA A 1 456 ? -24.218 -0.758 20.855 1.00 97.88 456 ALA A C 1
ATOM 3654 O O . ALA A 1 456 ? -24.748 -0.117 21.763 1.00 97.88 456 ALA A O 1
ATOM 3655 N N . LYS A 1 457 ? -23.053 -1.400 21.031 1.00 97.19 457 LYS A N 1
ATOM 3656 C CA . LYS A 1 457 ? -22.336 -1.467 22.321 1.00 97.19 457 LYS A CA 1
ATOM 3657 C C . LYS A 1 457 ? -22.118 -0.079 22.958 1.00 97.19 457 LYS A C 1
ATOM 3659 O O . LYS A 1 457 ? -22.613 0.121 24.070 1.00 97.19 457 LYS A O 1
ATOM 3664 N N . PRO A 1 458 ? -21.437 0.891 22.310 1.00 97.12 458 PRO A N 1
ATOM 3665 C CA . PRO A 1 458 ? -21.210 2.210 22.906 1.00 97.12 458 PRO A CA 1
ATOM 3666 C C . PRO A 1 458 ? -22.510 2.990 23.138 1.00 97.12 458 PRO A C 1
ATOM 3668 O O . PRO A 1 458 ? -22.611 3.720 24.123 1.00 97.12 458 PRO A O 1
ATOM 3671 N N . TRP A 1 459 ? -23.529 2.800 22.292 1.00 98.31 459 TRP A N 1
ATOM 3672 C CA . TRP A 1 459 ? -24.837 3.429 22.480 1.00 98.31 459 TRP A CA 1
ATOM 3673 C C . TRP A 1 459 ? -25.508 2.985 23.777 1.00 98.31 459 TRP A C 1
ATOM 3675 O O . TRP A 1 459 ? -25.870 3.825 24.602 1.00 98.31 459 TRP A O 1
ATOM 3685 N N . PHE A 1 460 ? -25.637 1.672 23.984 1.00 98.38 460 PHE A N 1
ATOM 3686 C CA . PHE A 1 460 ? -26.241 1.126 25.199 1.00 98.38 460 PHE A CA 1
ATOM 3687 C C . PHE A 1 460 ? -25.434 1.483 26.452 1.00 98.38 460 PHE A C 1
ATOM 3689 O O . PHE A 1 460 ? -26.026 1.797 27.485 1.00 98.38 460 PHE A O 1
ATOM 3696 N N . LEU A 1 461 ? -24.102 1.510 26.353 1.00 97.25 461 LEU A N 1
ATOM 3697 C CA . LEU A 1 461 ? -23.227 1.872 27.465 1.00 97.25 461 LEU A CA 1
ATOM 3698 C C . LEU A 1 461 ? -23.414 3.336 27.901 1.00 97.25 461 LEU A C 1
ATOM 3700 O O . LEU A 1 461 ? -23.679 3.608 29.071 1.00 97.25 461 LEU A O 1
ATOM 3704 N N . VAL A 1 462 ? -23.302 4.286 26.968 1.00 97.94 462 VAL A N 1
ATOM 3705 C CA . VAL A 1 462 ? -23.339 5.727 27.271 1.00 97.94 462 VAL A CA 1
ATOM 3706 C C . VAL A 1 462 ? -24.751 6.190 27.627 1.00 97.94 462 VAL A C 1
ATOM 3708 O O . VAL A 1 462 ? -24.924 6.949 28.584 1.00 97.94 462 VAL A O 1
ATOM 3711 N N . ILE A 1 463 ? -25.775 5.722 26.903 1.00 98.12 463 ILE A N 1
ATOM 3712 C CA . ILE A 1 463 ? -27.175 6.035 27.228 1.00 98.12 463 ILE A CA 1
ATOM 3713 C C . ILE A 1 463 ? -27.547 5.413 28.572 1.00 98.12 463 ILE A C 1
ATOM 3715 O O . ILE A 1 463 ? -28.116 6.106 29.416 1.00 98.12 463 ILE A O 1
ATOM 3719 N N . GLY A 1 464 ? -27.184 4.147 28.801 1.00 98.06 464 GLY A N 1
ATOM 3720 C CA . GLY A 1 464 ? -27.439 3.458 30.062 1.00 98.06 464 GLY A CA 1
ATOM 3721 C C . GLY A 1 464 ? -26.786 4.166 31.248 1.00 98.06 464 GLY A C 1
ATOM 3722 O O . GLY A 1 464 ? -27.472 4.519 32.206 1.00 98.06 464 GLY A O 1
ATOM 3723 N N . GLY A 1 465 ? -25.492 4.485 31.142 1.00 97.69 465 GLY A N 1
ATOM 3724 C CA . GLY A 1 465 ? -24.762 5.226 32.172 1.00 97.69 465 GLY A CA 1
ATOM 3725 C C . GLY A 1 465 ? -25.336 6.625 32.425 1.00 97.69 465 GLY A C 1
ATOM 3726 O O . GLY A 1 465 ? -25.472 7.039 33.574 1.00 97.69 465 GLY A O 1
ATOM 3727 N N . THR A 1 466 ? -25.764 7.339 31.377 1.00 98.06 466 THR A N 1
ATOM 3728 C CA . THR A 1 466 ? -26.403 8.663 31.516 1.00 98.06 466 THR A CA 1
ATOM 3729 C C . THR A 1 466 ? -27.756 8.559 32.231 1.00 98.06 466 THR A C 1
ATOM 3731 O O . THR A 1 466 ? -28.011 9.305 33.179 1.00 98.06 466 THR A O 1
ATOM 3734 N N . LEU A 1 467 ? -28.612 7.612 31.825 1.00 97.56 467 LEU A N 1
ATOM 3735 C CA . LEU A 1 467 ? -29.921 7.366 32.447 1.00 97.56 467 LEU A CA 1
ATOM 3736 C C . LEU A 1 467 ? -29.810 6.824 33.874 1.00 97.56 467 LEU A C 1
ATOM 3738 O O . LEU A 1 467 ? -30.735 6.982 34.662 1.00 97.56 467 LEU A O 1
ATOM 3742 N N . GLN A 1 468 ? -28.683 6.227 34.237 1.00 97.12 468 GLN A N 1
ATOM 3743 C CA . GLN A 1 468 ? -28.411 5.801 35.601 1.00 97.12 468 GLN A CA 1
ATOM 3744 C C . GLN A 1 468 ? -27.917 6.969 36.473 1.00 97.12 468 GLN A C 1
ATOM 3746 O O . GLN A 1 468 ? -28.451 7.212 37.557 1.00 97.12 468 GLN A O 1
ATOM 3751 N N . LEU A 1 469 ? -26.917 7.719 36.002 1.00 97.88 469 LEU A N 1
ATOM 3752 C CA . LEU A 1 469 ? -26.216 8.734 36.795 1.00 97.88 469 LEU A CA 1
ATOM 3753 C C . LEU A 1 469 ? -26.959 10.064 36.886 1.00 97.88 469 LEU A C 1
ATOM 3755 O O . LEU A 1 469 ? -27.002 10.673 37.951 1.00 97.88 469 LEU A O 1
ATOM 3759 N N . VAL A 1 470 ? -27.570 10.546 35.805 1.00 97.88 470 VAL A N 1
ATOM 3760 C CA . VAL A 1 470 ? -28.190 11.879 35.807 1.00 97.88 470 VAL A CA 1
ATOM 3761 C C . VAL A 1 470 ? -29.409 11.945 36.741 1.00 97.88 470 VAL A C 1
ATOM 3763 O O . VAL A 1 470 ? -29.464 12.862 37.566 1.00 97.88 470 VAL A O 1
ATOM 3766 N N . PRO A 1 471 ? -30.357 10.985 36.714 1.00 97.19 471 PRO A N 1
ATOM 3767 C CA . PRO A 1 471 ? -31.413 10.873 37.727 1.00 97.19 471 PRO A CA 1
ATOM 3768 C C . PRO A 1 471 ? -30.889 10.876 39.159 1.00 97.19 471 PRO A C 1
ATOM 3770 O O . PRO A 1 471 ? -31.457 11.535 40.032 1.00 97.19 471 PRO A O 1
ATOM 3773 N N . LEU A 1 472 ? -29.786 10.165 39.387 1.00 96.00 472 LEU A N 1
ATOM 3774 C CA . LEU A 1 472 ? -29.146 10.050 40.685 1.00 96.00 472 LEU A CA 1
ATOM 3775 C C . LEU A 1 472 ? -28.572 11.398 41.147 1.00 96.00 472 LEU A C 1
ATOM 3777 O O . LEU A 1 472 ? -28.884 11.837 42.253 1.00 96.00 472 LEU A O 1
ATOM 3781 N N . ILE A 1 473 ? -27.835 12.105 40.285 1.00 97.12 473 ILE A N 1
ATOM 3782 C CA . ILE A 1 473 ? -27.322 13.465 40.533 1.00 97.12 473 ILE A CA 1
ATOM 3783 C C . ILE A 1 473 ? -28.465 14.421 40.872 1.00 97.12 473 ILE A C 1
ATOM 3785 O O . ILE A 1 473 ? -28.402 15.137 41.871 1.00 97.12 473 ILE A O 1
ATOM 3789 N N . VAL A 1 474 ? -29.527 14.424 40.063 1.00 96.75 474 VAL A N 1
ATOM 3790 C CA . VAL A 1 474 ? -30.683 15.315 40.239 1.00 96.75 474 VAL A CA 1
ATOM 3791 C C . VAL A 1 474 ? -31.402 15.023 41.561 1.00 96.75 474 VAL A C 1
ATOM 3793 O O . VAL A 1 474 ? -31.759 15.954 42.293 1.00 96.75 474 VAL A O 1
ATOM 3796 N N . LYS A 1 475 ? -31.560 13.742 41.917 1.00 94.19 475 LYS A N 1
ATOM 3797 C CA . LYS A 1 475 ? -32.145 13.314 43.193 1.00 94.19 475 LYS A CA 1
ATOM 3798 C C . LYS A 1 475 ? -31.282 13.746 44.381 1.00 94.19 475 LYS A C 1
ATOM 3800 O O . LYS A 1 475 ? -31.785 14.413 45.285 1.00 94.19 475 LYS A O 1
ATOM 3805 N N . ILE A 1 476 ? -29.989 13.423 44.362 1.00 94.19 476 ILE A N 1
ATOM 3806 C CA . ILE A 1 476 ? -29.028 13.769 45.420 1.00 94.19 476 ILE A CA 1
ATOM 3807 C C . ILE A 1 476 ? -28.945 15.293 45.587 1.00 94.19 476 ILE A C 1
ATOM 3809 O O . ILE A 1 476 ? -29.088 15.809 46.695 1.00 94.19 476 ILE A O 1
ATOM 3813 N N . GLY A 1 477 ? -28.811 16.040 44.490 1.00 95.00 477 GLY A N 1
ATOM 3814 C CA . GLY A 1 477 ? -28.768 17.503 44.506 1.00 95.00 477 GLY A CA 1
ATOM 3815 C C . GLY A 1 477 ? -30.047 18.133 45.066 1.00 95.00 477 GLY A C 1
ATOM 3816 O O . GLY A 1 477 ? -29.983 19.108 45.818 1.00 95.00 477 GLY A O 1
ATOM 3817 N N . THR A 1 478 ? -31.213 17.547 44.777 1.00 93.75 478 THR A N 1
ATOM 3818 C CA . THR A 1 478 ? -32.489 17.983 45.364 1.00 93.75 478 THR A CA 1
ATOM 3819 C C . THR A 1 478 ? -32.514 17.754 46.873 1.00 93.75 478 THR A C 1
ATOM 3821 O O . THR A 1 478 ? -32.910 18.659 47.608 1.00 93.75 478 THR A O 1
ATOM 3824 N N . ILE A 1 479 ? -32.040 16.597 47.351 1.00 91.31 479 ILE A N 1
ATOM 3825 C CA . ILE A 1 479 ? -31.923 16.311 48.788 1.00 91.31 479 ILE A CA 1
ATOM 3826 C C . ILE A 1 479 ? -31.003 17.342 49.451 1.00 91.31 479 ILE A C 1
ATOM 3828 O O . ILE A 1 479 ? -31.421 17.989 50.406 1.00 91.31 479 ILE A O 1
ATOM 3832 N N . VAL A 1 480 ? -29.805 17.587 48.907 1.00 92.31 480 VAL A N 1
ATOM 3833 C CA . VAL A 1 480 ? -28.871 18.606 49.429 1.00 92.31 480 VAL A CA 1
ATOM 3834 C C . VAL A 1 480 ? -29.522 19.992 49.479 1.00 92.31 480 VAL A C 1
ATOM 3836 O O . VAL A 1 480 ? -29.404 20.703 50.479 1.00 92.31 480 VAL A O 1
ATOM 3839 N N . LYS A 1 481 ? -30.259 20.384 48.433 1.00 93.19 481 LYS A N 1
ATOM 3840 C CA . LYS A 1 481 ? -30.974 21.668 48.388 1.00 93.19 481 LYS A CA 1
ATOM 3841 C C . LYS A 1 481 ? -32.041 21.767 49.479 1.00 93.19 481 LYS A C 1
ATOM 3843 O O . LYS A 1 481 ? -32.152 22.814 50.116 1.00 93.19 481 LYS A O 1
ATOM 3848 N N . VAL A 1 482 ? -32.799 20.695 49.712 1.00 91.44 482 VAL A N 1
ATOM 3849 C CA . VAL A 1 482 ? -33.807 20.625 50.781 1.00 91.44 482 VAL A CA 1
ATOM 3850 C C . VAL A 1 482 ? -33.146 20.684 52.159 1.00 91.44 482 VAL A C 1
ATOM 3852 O O . VAL A 1 482 ? -33.590 21.469 52.993 1.00 91.44 482 VAL A O 1
ATOM 3855 N N . LEU A 1 483 ? -32.050 19.952 52.383 1.00 90.06 483 LEU A N 1
ATOM 3856 C CA . LEU A 1 483 ? -31.280 19.988 53.634 1.00 90.06 483 LEU A CA 1
ATOM 3857 C C . LEU A 1 483 ? -30.755 21.400 53.936 1.00 90.06 483 LEU A C 1
ATOM 3859 O O . LEU A 1 483 ? -30.922 21.919 55.040 1.00 90.06 483 LEU A O 1
ATOM 3863 N N . ASN A 1 484 ? -30.188 22.068 52.932 1.00 90.81 484 ASN A N 1
ATOM 3864 C CA . ASN A 1 484 ? -29.687 23.436 53.069 1.00 90.81 484 ASN A CA 1
ATOM 3865 C C . ASN A 1 484 ? -30.800 24.455 53.347 1.00 90.81 484 ASN A C 1
ATOM 3867 O O . ASN A 1 484 ? -30.572 25.457 54.026 1.00 90.81 484 ASN A O 1
ATOM 3871 N N . ALA A 1 485 ? -32.005 24.215 52.835 1.00 92.19 485 ALA A N 1
ATOM 3872 C CA . ALA A 1 485 ? -33.164 25.053 53.102 1.00 92.19 485 ALA A CA 1
ATOM 3873 C C . ALA A 1 485 ? -33.748 24.821 54.492 1.00 92.19 485 ALA A C 1
ATOM 3875 O O . ALA A 1 485 ? -34.087 25.787 55.174 1.00 92.19 485 ALA A O 1
ATOM 3876 N N . ALA A 1 486 ? -33.796 23.558 54.923 1.00 89.44 486 ALA A N 1
ATOM 3877 C CA . ALA A 1 486 ? -34.192 23.166 56.267 1.00 89.44 486 ALA A CA 1
ATOM 3878 C C . ALA A 1 486 ? -33.264 23.795 57.314 1.00 89.44 486 ALA A C 1
ATOM 3880 O O . ALA A 1 486 ? -33.752 24.357 58.290 1.00 89.44 486 ALA A O 1
ATOM 3881 N N . LYS A 1 487 ? -31.948 23.846 57.050 1.00 88.94 487 LYS A N 1
ATOM 3882 C CA . LYS A 1 487 ? -30.976 24.571 57.890 1.00 88.94 487 LYS A CA 1
ATOM 3883 C C . LYS A 1 487 ? -31.312 26.061 58.055 1.00 88.94 487 LYS A C 1
ATOM 3885 O O . LYS A 1 487 ? -30.964 26.662 59.063 1.00 88.94 487 LYS A O 1
ATOM 3890 N N . LYS A 1 488 ? -31.979 26.660 57.065 1.00 92.31 488 LYS A N 1
ATOM 3891 C CA . LYS A 1 488 ? -32.432 28.061 57.076 1.00 92.31 488 LYS A CA 1
ATOM 3892 C C . LYS A 1 488 ? -33.914 28.209 57.447 1.00 92.31 488 LYS A C 1
ATOM 3894 O O . LYS A 1 488 ? -34.467 29.286 57.250 1.00 92.31 488 LYS A O 1
ATOM 3899 N N . CYS A 1 489 ? -34.571 27.135 57.893 1.00 92.12 489 CYS A N 1
ATOM 3900 C CA . CYS A 1 489 ? -36.012 27.076 58.156 1.00 92.12 489 CYS A CA 1
ATOM 3901 C C . CYS A 1 489 ? -36.879 27.596 56.988 1.00 92.12 489 CYS A C 1
ATOM 3903 O O . CYS A 1 489 ? -37.973 28.119 57.195 1.00 92.12 489 CYS A O 1
ATOM 3905 N N . ARG A 1 490 ? -36.400 27.473 55.740 1.00 93.88 490 ARG A N 1
ATOM 3906 C CA . ARG A 1 490 ? -37.085 27.990 54.547 1.00 93.88 490 ARG A CA 1
ATOM 3907 C C . ARG A 1 490 ? -37.820 26.867 53.826 1.00 93.88 490 ARG A C 1
ATOM 3909 O O . ARG A 1 490 ? -37.212 25.884 53.406 1.00 93.88 490 ARG A O 1
ATOM 3916 N N . ARG A 1 491 ? -39.121 27.052 53.590 1.00 91.25 491 ARG A N 1
ATOM 3917 C CA . ARG A 1 491 ? -39.911 26.161 52.730 1.00 91.25 491 ARG A CA 1
ATOM 3918 C C . ARG A 1 491 ? -39.476 26.339 51.273 1.00 91.25 491 ARG A C 1
ATOM 3920 O O . ARG A 1 491 ? -39.486 27.455 50.756 1.00 91.25 491 ARG A O 1
ATOM 3927 N N . ILE A 1 492 ? -39.105 25.245 50.610 1.00 93.38 492 ILE A N 1
ATOM 3928 C CA . ILE A 1 492 ? -38.798 25.225 49.174 1.00 93.38 492 ILE A CA 1
ATOM 3929 C C . ILE A 1 492 ? -39.850 24.396 48.452 1.00 93.38 492 ILE A C 1
ATOM 3931 O O . ILE A 1 492 ? -40.184 23.292 48.876 1.00 93.38 492 ILE A O 1
ATOM 3935 N N . HIS A 1 493 ? -40.349 24.930 47.342 1.00 93.88 493 HIS A N 1
ATOM 3936 C CA . HIS A 1 493 ? -41.142 24.173 46.389 1.00 93.88 493 HIS A CA 1
ATOM 3937 C C . HIS A 1 493 ? -40.202 23.568 45.340 1.00 93.88 493 HIS A C 1
ATOM 3939 O O . HIS A 1 493 ? -39.459 24.291 44.674 1.00 93.88 493 HIS A O 1
ATOM 3945 N N . VAL A 1 494 ? -40.185 22.241 45.233 1.00 92.25 494 VAL A N 1
ATOM 3946 C CA . VAL A 1 494 ? -39.379 21.525 44.239 1.00 92.25 494 VAL A CA 1
ATOM 3947 C C . VAL A 1 494 ? -40.254 21.280 43.016 1.00 92.25 494 VAL A C 1
ATOM 3949 O O . VAL A 1 494 ? -41.230 20.538 43.094 1.00 92.25 494 VAL A O 1
ATOM 3952 N N . ASN A 1 495 ? -39.916 21.911 41.891 1.00 94.56 495 ASN A N 1
ATOM 3953 C CA . ASN A 1 495 ? -40.673 21.740 40.657 1.00 94.56 495 ASN A CA 1
ATOM 3954 C C . ASN A 1 495 ? -40.293 20.420 39.967 1.00 94.56 495 ASN A C 1
ATOM 3956 O O . ASN A 1 495 ? -39.174 20.265 39.478 1.00 94.56 495 ASN A O 1
ATOM 3960 N N . ARG A 1 496 ? -41.241 19.481 39.907 1.00 92.88 496 ARG A N 1
ATOM 3961 C CA . ARG A 1 496 ? -41.061 18.154 39.302 1.00 92.88 496 ARG A CA 1
ATOM 3962 C C . ARG A 1 496 ? -40.714 18.223 37.814 1.00 92.88 496 ARG A C 1
ATOM 3964 O O . ARG A 1 496 ? -39.826 17.500 37.372 1.00 92.88 496 ARG A O 1
ATOM 3971 N N . THR A 1 497 ? -41.378 19.093 37.049 1.00 94.38 497 THR A N 1
ATOM 3972 C CA . THR A 1 497 ? -41.167 19.180 35.592 1.00 94.38 497 THR A CA 1
ATOM 3973 C C . THR A 1 497 ? -39.748 19.615 35.260 1.00 94.38 497 THR A C 1
ATOM 3975 O O . THR A 1 497 ? -39.151 19.110 34.316 1.00 94.38 497 THR A O 1
ATOM 3978 N N . TRP A 1 498 ? -39.170 20.481 36.092 1.00 95.19 498 TRP A N 1
ATOM 3979 C CA . TRP A 1 498 ? -37.795 20.937 35.933 1.00 95.19 498 TRP A CA 1
ATOM 3980 C C . TRP A 1 498 ? -36.774 19.811 36.164 1.00 95.19 498 TRP A C 1
ATOM 3982 O O . TRP A 1 498 ? -35.806 19.691 35.412 1.00 95.19 498 TRP A O 1
ATOM 3992 N N . LEU A 1 499 ? -37.008 18.939 37.153 1.00 94.06 499 LEU A N 1
ATOM 3993 C CA . LEU A 1 499 ? -36.109 17.816 37.437 1.00 94.06 499 LEU A CA 1
ATOM 3994 C C . LEU A 1 499 ? -36.080 16.801 36.283 1.00 94.06 499 LEU A C 1
ATOM 3996 O O . LEU A 1 499 ? -35.001 16.457 35.803 1.00 94.06 499 LEU A O 1
ATOM 4000 N N . HIS A 1 500 ? -37.247 16.366 35.789 1.00 94.50 500 HIS A N 1
ATOM 4001 C CA . HIS A 1 500 ? -37.309 15.463 34.630 1.00 94.50 500 HIS A CA 1
ATOM 4002 C C . HIS A 1 500 ? -36.829 16.138 33.346 1.00 94.50 500 HIS A C 1
ATOM 4004 O O . HIS A 1 500 ? -36.142 15.499 32.555 1.00 94.50 500 HIS A O 1
ATOM 4010 N N . GLY A 1 501 ? -37.124 17.430 33.166 1.00 96.25 501 GLY A N 1
ATOM 4011 C CA . GLY A 1 501 ? -36.607 18.217 32.047 1.00 96.25 501 GLY A CA 1
ATOM 4012 C C . GLY A 1 501 ? -35.079 18.225 32.004 1.00 96.25 501 GLY A C 1
ATOM 4013 O O . GLY A 1 501 ? -34.500 18.071 30.935 1.00 96.25 501 GLY A O 1
ATOM 4014 N N . THR A 1 502 ? -34.423 18.302 33.166 1.00 95.81 502 THR A N 1
ATOM 4015 C CA . THR A 1 502 ? -32.953 18.260 33.268 1.00 95.81 502 THR A CA 1
ATOM 4016 C C . THR A 1 502 ? -32.400 16.889 32.874 1.00 95.81 502 THR A C 1
ATOM 4018 O O . THR A 1 502 ? -31.461 16.810 32.084 1.00 95.81 502 THR A O 1
ATOM 4021 N N . VAL A 1 503 ? -33.008 15.804 33.373 1.00 96.81 503 VAL A N 1
ATOM 4022 C CA . VAL A 1 503 ? -32.621 14.430 33.001 1.00 96.81 503 VAL A CA 1
ATOM 4023 C C . VAL A 1 503 ? -32.788 14.201 31.499 1.00 96.81 503 VAL A C 1
ATOM 4025 O O . VAL A 1 503 ? -31.873 13.690 30.851 1.00 96.81 503 VAL A O 1
ATOM 4028 N N . LEU A 1 504 ? -33.938 14.592 30.945 1.00 97.00 504 LEU A N 1
ATOM 4029 C CA . LEU A 1 504 ? -34.250 14.437 29.527 1.00 97.00 504 LEU A CA 1
ATOM 4030 C C . LEU A 1 504 ? -33.272 15.228 28.656 1.00 97.00 504 LEU A C 1
ATOM 4032 O O . LEU A 1 504 ? -32.764 14.687 27.682 1.00 97.00 504 LEU A O 1
ATOM 4036 N N . MET A 1 505 ? -32.973 16.475 29.027 1.00 97.75 505 MET A N 1
ATOM 4037 C CA . MET A 1 505 ? -32.043 17.331 28.293 1.00 97.75 505 MET A CA 1
ATOM 4038 C C . MET A 1 505 ? -30.637 16.722 28.233 1.00 97.75 505 MET A C 1
ATOM 4040 O O . MET A 1 505 ? -30.071 16.622 27.149 1.00 97.75 505 MET A O 1
ATOM 4044 N N . ILE A 1 506 ? -30.078 16.276 29.364 1.00 96.88 506 ILE A N 1
ATOM 4045 C CA . ILE A 1 506 ? -28.732 15.674 29.381 1.00 96.88 506 ILE A CA 1
ATOM 4046 C C . ILE A 1 506 ? -28.724 14.338 28.625 1.00 96.88 506 ILE A C 1
ATOM 4048 O O . ILE A 1 506 ? -27.800 14.071 27.863 1.00 96.88 506 ILE A O 1
ATOM 4052 N N . SER A 1 507 ? -29.779 13.529 28.760 1.00 96.00 507 SER A N 1
ATOM 4053 C CA . SER A 1 507 ? -29.905 12.271 28.009 1.00 96.00 507 SER A CA 1
ATOM 4054 C C . SER A 1 507 ? -29.993 12.514 26.498 1.00 96.00 507 SER A C 1
ATOM 4056 O O . SER A 1 507 ? -29.362 11.800 25.722 1.00 96.00 507 SER A O 1
ATOM 4058 N N . LEU A 1 508 ? -30.721 13.551 26.070 1.00 97.75 508 LEU A N 1
ATOM 4059 C CA . LEU A 1 508 ? -30.813 13.958 24.668 1.00 97.75 508 LEU A CA 1
ATOM 4060 C C . LEU A 1 508 ? -29.458 14.432 24.128 1.00 97.75 508 LEU A C 1
ATOM 4062 O O . LEU A 1 508 ? -29.105 14.087 23.004 1.00 97.75 508 LEU A O 1
ATOM 4066 N N . LEU A 1 509 ? -28.674 15.162 24.929 1.00 97.81 509 LEU A N 1
ATOM 4067 C CA . LEU A 1 509 ? -27.312 15.557 24.555 1.00 97.81 509 LEU A CA 1
ATOM 4068 C C . LEU A 1 509 ? -26.411 14.336 24.317 1.00 97.81 509 LEU A C 1
ATOM 4070 O O . LEU A 1 509 ? -25.694 14.313 23.318 1.00 97.81 509 LEU A O 1
ATOM 4074 N N . SER A 1 510 ? -26.496 13.296 25.155 1.00 97.44 510 SER A N 1
ATOM 4075 C CA . SER A 1 510 ? -25.769 12.036 24.931 1.00 97.44 510 SER A CA 1
ATOM 4076 C C . SER A 1 510 ? -26.193 11.340 23.629 1.00 97.44 510 SER A C 1
ATOM 4078 O O . SER A 1 510 ? -25.341 10.839 22.898 1.00 97.44 510 SER A O 1
ATOM 4080 N N . VAL A 1 511 ? -27.489 11.342 23.293 1.00 98.12 511 VAL A N 1
ATOM 4081 C CA . VAL A 1 511 ? -27.997 10.779 22.024 1.00 98.12 511 VAL A CA 1
ATOM 4082 C C . VAL A 1 511 ? -27.489 11.570 20.818 1.00 98.12 511 VAL A C 1
ATOM 4084 O O . VAL A 1 511 ? -27.046 10.971 19.837 1.00 98.12 511 VAL A O 1
ATOM 4087 N N . ILE A 1 512 ? -27.511 12.904 20.884 1.00 98.19 512 ILE A N 1
ATOM 4088 C CA . ILE A 1 512 ? -26.968 13.770 19.826 1.00 98.19 512 ILE A CA 1
ATOM 4089 C C . ILE A 1 512 ? -25.475 13.488 19.638 1.00 98.19 512 ILE A C 1
ATOM 4091 O O . ILE A 1 512 ? -25.038 13.274 18.509 1.00 98.19 512 ILE A O 1
ATOM 4095 N N . PHE A 1 513 ? -24.708 13.415 20.729 1.00 97.50 513 PHE A N 1
ATOM 4096 C CA . PHE A 1 513 ? -23.285 13.077 20.692 1.00 97.50 513 PHE A CA 1
ATOM 4097 C C . PHE A 1 513 ? -23.033 11.729 19.999 1.00 97.50 513 PHE A C 1
ATOM 4099 O O . PHE A 1 513 ? -22.273 11.671 19.036 1.00 97.50 513 PHE A O 1
ATOM 4106 N N . LEU A 1 514 ? -23.717 10.660 20.415 1.00 97.56 514 LEU A N 1
ATOM 4107 C CA . LEU A 1 514 ? -23.558 9.330 19.815 1.00 97.56 514 LEU A CA 1
ATOM 4108 C C . LEU A 1 514 ? -23.979 9.282 18.341 1.00 97.56 514 LEU A C 1
ATOM 4110 O O . LEU A 1 514 ? -23.356 8.580 17.542 1.00 97.56 514 LEU A O 1
ATOM 4114 N N . THR A 1 515 ? -25.012 10.041 17.971 1.00 98.12 515 THR A N 1
ATOM 4115 C CA . THR A 1 515 ? -25.454 10.179 16.577 1.00 98.12 515 THR A CA 1
ATOM 4116 C C . THR A 1 515 ? -24.364 10.832 15.734 1.00 98.12 515 THR A C 1
ATOM 4118 O O . THR A 1 515 ? -24.011 10.304 14.683 1.00 98.12 515 THR A O 1
ATOM 4121 N N . LEU A 1 516 ? -23.775 11.931 16.218 1.00 97.81 516 LEU A N 1
ATOM 4122 C CA . LEU A 1 516 ? -22.674 12.616 15.540 1.00 97.81 516 LEU A CA 1
ATOM 4123 C C . LEU A 1 516 ? -21.454 11.705 15.387 1.00 97.81 516 LEU A C 1
ATOM 4125 O O . LEU A 1 516 ? -20.930 11.591 14.283 1.00 97.81 516 LEU A O 1
ATOM 4129 N N . VAL A 1 517 ? -21.049 10.999 16.448 1.00 97.12 517 VAL A N 1
ATOM 4130 C CA . VAL A 1 517 ? -19.936 10.035 16.386 1.00 97.12 517 VAL A CA 1
ATOM 4131 C C . VAL A 1 517 ? -20.220 8.934 15.365 1.00 97.12 517 VAL A C 1
ATOM 4133 O O . VAL A 1 517 ? -19.368 8.631 14.539 1.00 97.12 517 VAL A O 1
ATOM 4136 N N . SER A 1 518 ? -21.438 8.387 15.349 1.00 96.62 518 SER A N 1
ATOM 4137 C CA . SER A 1 518 ? -21.815 7.313 14.418 1.00 96.62 518 SER A CA 1
ATOM 4138 C C . SER A 1 518 ? -21.862 7.763 12.952 1.00 96.62 518 SER A C 1
ATOM 4140 O O . SER A 1 518 ? -21.732 6.923 12.064 1.00 96.62 518 SER A O 1
ATOM 4142 N N . ILE A 1 519 ? -22.061 9.061 12.690 1.00 97.69 519 ILE A N 1
ATOM 4143 C CA . ILE A 1 519 ? -22.038 9.650 11.342 1.00 97.69 519 ILE A CA 1
ATOM 4144 C C . ILE A 1 519 ? -20.604 10.004 10.921 1.00 97.69 519 ILE A C 1
ATOM 4146 O O . ILE A 1 519 ? -20.221 9.731 9.786 1.00 97.69 519 ILE A O 1
ATOM 4150 N N . ILE A 1 520 ? -19.821 10.613 11.818 1.00 97.62 520 ILE A N 1
ATOM 4151 C CA . ILE A 1 520 ? -18.475 11.132 11.524 1.00 97.62 520 ILE A CA 1
ATOM 4152 C C . ILE A 1 520 ? -17.439 10.004 11.479 1.00 97.62 520 ILE A C 1
ATOM 4154 O O . ILE A 1 520 ? -16.623 9.950 10.559 1.00 97.62 520 ILE A O 1
ATOM 4158 N N . ASP A 1 521 ? -17.461 9.109 12.465 1.00 97.31 521 ASP A N 1
ATOM 4159 C CA . ASP A 1 521 ? -16.474 8.043 12.641 1.00 97.31 521 ASP A CA 1
ATOM 4160 C C . ASP A 1 521 ? -17.152 6.766 13.148 1.00 97.31 521 ASP A C 1
ATOM 4162 O O . ASP A 1 521 ? -17.017 6.350 14.301 1.00 97.31 521 ASP A O 1
ATOM 4166 N N . LYS A 1 522 ? -17.954 6.166 12.262 1.00 96.75 522 LYS A N 1
ATOM 4167 C CA . LYS A 1 522 ? -18.702 4.943 12.551 1.00 96.75 522 LYS A CA 1
ATOM 4168 C C . LYS A 1 522 ? -17.744 3.830 13.012 1.00 96.75 522 LYS A C 1
ATOM 4170 O O . LYS A 1 522 ? -16.868 3.452 12.233 1.00 96.75 522 LYS A O 1
ATOM 4175 N N . PRO A 1 523 ? -17.938 3.239 14.207 1.00 95.94 523 PRO A N 1
ATOM 4176 C CA . PRO A 1 523 ? -17.159 2.080 14.622 1.00 95.94 523 PRO A CA 1
ATOM 4177 C C . PRO A 1 523 ? -17.526 0.882 13.740 1.00 95.94 523 PRO A C 1
ATOM 4179 O O . PRO A 1 523 ? -18.700 0.522 13.614 1.00 95.94 523 PRO A O 1
ATOM 4182 N N . LEU A 1 524 ? -16.520 0.274 13.115 1.00 96.75 524 LEU A N 1
ATOM 4183 C CA . LEU A 1 524 ? -16.678 -0.859 12.205 1.00 96.75 524 LEU A CA 1
ATOM 4184 C C . LEU A 1 524 ? -15.927 -2.078 12.732 1.00 96.75 524 LEU A C 1
ATOM 4186 O O . LEU A 1 524 ? -15.028 -1.974 13.572 1.00 96.75 524 LEU A O 1
ATOM 4190 N N . LYS A 1 525 ? -16.310 -3.253 12.230 1.00 95.75 525 LYS A N 1
ATOM 4191 C CA . LYS A 1 525 ? -15.554 -4.479 12.452 1.00 95.75 525 LYS A CA 1
ATOM 4192 C C . LYS A 1 525 ? -14.223 -4.384 11.708 1.00 95.75 525 LYS A C 1
ATOM 4194 O O . LYS A 1 525 ? -14.180 -4.458 10.481 1.00 95.75 525 LYS A O 1
ATOM 4199 N N . THR A 1 526 ? -13.133 -4.311 12.457 1.00 93.19 526 THR A N 1
ATOM 4200 C CA . THR A 1 526 ? -11.770 -4.328 11.923 1.00 93.19 526 THR A CA 1
ATOM 4201 C C . THR A 1 526 ? -11.117 -5.666 12.245 1.00 93.19 526 THR A C 1
ATOM 4203 O O . THR A 1 526 ? -11.385 -6.286 13.275 1.00 93.19 526 THR A O 1
ATOM 4206 N N . THR A 1 527 ? -10.289 -6.157 11.322 1.00 91.62 527 THR A N 1
ATOM 4207 C CA . THR A 1 527 ? -9.519 -7.390 11.515 1.00 91.62 527 THR A CA 1
ATOM 4208 C C . THR A 1 527 ? -8.037 -7.060 11.462 1.00 91.62 527 THR A C 1
ATOM 4210 O O . THR A 1 527 ? -7.535 -6.650 10.417 1.00 91.62 527 THR A O 1
ATOM 4213 N N . HIS A 1 528 ? -7.334 -7.247 12.576 1.00 90.44 528 HIS A N 1
ATOM 4214 C CA . HIS A 1 528 ? -5.877 -7.216 12.598 1.00 90.44 528 HIS A CA 1
ATOM 4215 C C . HIS A 1 528 ? -5.330 -8.611 12.337 1.00 90.44 528 HIS A C 1
ATOM 4217 O O . HIS A 1 528 ? -5.809 -9.595 12.894 1.00 90.44 528 HIS A O 1
ATOM 4223 N N . TYR A 1 529 ? -4.308 -8.679 11.492 1.00 89.81 529 TYR A N 1
ATOM 4224 C CA . TYR A 1 529 ? -3.619 -9.914 11.158 1.00 89.81 529 TYR A CA 1
ATOM 4225 C C . TYR A 1 529 ? -2.232 -9.842 11.769 1.00 89.81 529 TYR A C 1
ATOM 4227 O O . TYR A 1 529 ? -1.450 -8.960 11.415 1.00 89.81 529 TYR A O 1
ATOM 4235 N N . ASN A 1 530 ? -1.934 -10.752 12.688 1.00 89.69 530 ASN A N 1
ATOM 4236 C CA . ASN A 1 530 ? -0.593 -10.895 13.229 1.00 89.69 530 ASN A CA 1
ATOM 4237 C C . ASN A 1 530 ? 0.050 -12.137 12.611 1.00 89.69 530 ASN A C 1
ATOM 4239 O O . ASN A 1 530 ? -0.551 -13.212 12.552 1.00 89.69 530 ASN A O 1
ATOM 4243 N N . LEU A 1 531 ? 1.278 -11.968 12.128 1.00 86.44 531 LEU A N 1
ATOM 4244 C CA . LEU A 1 531 ? 2.124 -13.084 11.739 1.00 86.44 531 LEU A CA 1
ATOM 4245 C C . LEU A 1 531 ? 2.862 -13.547 12.996 1.00 86.44 531 LEU A C 1
ATOM 4247 O O . LEU A 1 531 ? 3.520 -12.738 13.649 1.00 86.44 531 LEU A O 1
ATOM 4251 N N . VAL A 1 532 ? 2.716 -14.818 13.359 1.00 86.19 532 VAL A N 1
ATOM 4252 C CA . VAL A 1 532 ? 3.521 -15.406 14.434 1.00 86.19 532 VAL A CA 1
ATOM 4253 C C . VAL A 1 532 ? 4.917 -15.655 13.858 1.00 86.19 532 VAL A C 1
ATOM 4255 O O . VAL A 1 532 ? 5.041 -16.258 12.792 1.00 86.19 532 VAL A O 1
ATOM 4258 N N . GLU A 1 533 ? 5.961 -15.117 14.493 1.00 79.00 533 GLU A N 1
ATOM 4259 C CA . GLU A 1 533 ? 7.331 -15.201 13.969 1.00 79.00 533 GLU A CA 1
ATOM 4260 C C . GLU A 1 533 ? 7.746 -16.656 13.719 1.00 79.00 533 GLU A C 1
ATOM 4262 O O . GLU A 1 533 ? 7.629 -17.509 14.593 1.00 79.00 533 GLU A O 1
ATOM 4267 N N . GLY A 1 534 ? 8.229 -16.934 12.504 1.00 76.31 534 GLY A N 1
ATOM 4268 C CA . GLY A 1 534 ? 8.672 -18.270 12.093 1.00 76.31 534 GLY A CA 1
ATOM 4269 C C . GLY A 1 534 ? 7.554 -19.237 11.693 1.00 76.31 534 GLY A C 1
ATOM 4270 O O . GLY A 1 534 ? 7.853 -20.262 11.084 1.00 76.31 534 GLY A O 1
ATOM 4271 N N . ASP A 1 535 ? 6.290 -18.897 11.943 1.00 77.25 535 ASP A N 1
ATOM 4272 C CA . ASP A 1 535 ? 5.157 -19.763 11.639 1.00 77.25 535 ASP A CA 1
ATOM 4273 C C . ASP A 1 535 ? 4.496 -19.423 10.296 1.00 77.25 535 ASP A C 1
ATOM 4275 O O . ASP A 1 535 ? 4.435 -18.285 9.823 1.00 77.25 535 ASP A O 1
ATOM 4279 N N . THR A 1 536 ? 3.909 -20.452 9.692 1.00 85.25 536 THR A N 1
ATOM 4280 C CA . THR A 1 536 ? 2.988 -20.339 8.555 1.00 85.25 536 THR A CA 1
ATOM 4281 C C . THR A 1 536 ? 1.585 -19.892 8.985 1.00 85.25 536 THR A C 1
ATOM 4283 O O . THR A 1 536 ? 0.674 -19.792 8.162 1.00 85.25 536 THR A O 1
ATOM 4286 N N . MET A 1 537 ? 1.366 -19.635 10.276 1.00 86.94 537 MET A N 1
ATOM 4287 C CA . MET A 1 537 ? 0.058 -19.297 10.825 1.00 86.94 537 MET A CA 1
ATOM 4288 C C . MET A 1 537 ? -0.124 -17.784 10.910 1.00 86.94 537 MET A C 1
ATOM 4290 O O . MET A 1 537 ? 0.626 -17.076 11.581 1.00 86.94 537 MET A O 1
ATOM 4294 N N . VAL A 1 538 ? -1.176 -17.297 10.258 1.00 88.75 538 VAL A N 1
ATOM 4295 C CA . VAL A 1 538 ? -1.654 -15.924 10.421 1.00 88.75 538 VAL A CA 1
ATOM 4296 C C . VAL A 1 538 ? -2.834 -15.956 11.378 1.00 88.75 538 VAL A C 1
ATOM 4298 O O . VAL A 1 538 ? -3.847 -16.600 11.085 1.00 88.75 538 VAL A O 1
ATOM 4301 N N . THR A 1 539 ? -2.707 -15.271 12.512 1.00 91.19 539 THR A N 1
ATOM 4302 C CA . THR A 1 539 ? -3.805 -15.115 13.466 1.00 91.19 539 THR A CA 1
ATOM 4303 C C . THR A 1 539 ? -4.624 -13.890 13.099 1.00 91.19 539 THR A C 1
ATOM 4305 O O . THR A 1 539 ? -4.085 -12.794 12.927 1.00 91.19 539 THR A O 1
ATOM 4308 N N . ASP A 1 540 ? -5.934 -14.082 12.942 1.00 92.00 540 ASP A N 1
ATOM 4309 C CA . ASP A 1 540 ? -6.869 -12.969 12.834 1.00 92.00 540 ASP A CA 1
ATOM 4310 C C . ASP A 1 540 ? -7.397 -12.580 14.222 1.00 92.00 540 ASP A C 1
ATOM 4312 O O . ASP A 1 540 ? -7.698 -13.414 15.082 1.00 92.00 540 ASP A O 1
ATOM 4316 N N . LEU A 1 541 ? -7.440 -11.273 14.460 1.00 91.56 541 LEU A N 1
ATOM 4317 C CA . LEU A 1 541 ? -8.023 -10.649 15.635 1.00 91.56 541 LEU A CA 1
ATOM 4318 C C . LEU A 1 541 ? -9.114 -9.713 15.146 1.00 91.56 541 LEU A C 1
ATOM 4320 O O . LEU A 1 541 ? -8.842 -8.716 14.481 1.00 91.56 541 LEU A O 1
ATOM 4324 N N . VAL A 1 542 ? -10.355 -10.061 15.461 1.00 92.75 542 VAL A N 1
ATOM 4325 C CA . VAL A 1 542 ? -11.540 -9.318 15.042 1.00 92.75 542 VAL A CA 1
ATOM 4326 C C . VAL A 1 542 ? -12.037 -8.481 16.213 1.00 92.75 542 VAL A C 1
ATOM 4328 O O . VAL A 1 542 ? -12.305 -9.018 17.286 1.00 92.75 542 VAL A O 1
ATOM 4331 N N . PHE A 1 543 ? -12.186 -7.178 16.003 1.00 94.75 543 PHE A N 1
ATOM 4332 C CA . PHE A 1 543 ? -12.595 -6.238 17.041 1.00 94.75 543 PHE A CA 1
ATOM 4333 C C . PHE A 1 543 ? -13.330 -5.027 16.456 1.00 94.75 543 PHE A C 1
ATOM 4335 O O . PHE A 1 543 ? -13.341 -4.824 15.242 1.00 94.75 543 PHE A O 1
ATOM 4342 N N . CYS A 1 544 ? -13.989 -4.244 17.309 1.00 95.81 544 CYS A N 1
ATOM 4343 C CA . CYS A 1 544 ? -14.607 -2.987 16.894 1.00 95.81 544 CYS A CA 1
ATOM 4344 C C . CYS A 1 544 ? -13.593 -1.856 16.994 1.00 95.81 544 CYS A C 1
ATOM 4346 O O . CYS A 1 544 ? -12.977 -1.684 18.045 1.00 95.81 544 CYS A O 1
ATOM 4348 N N . SER A 1 545 ? -13.451 -1.078 15.925 1.00 94.69 545 SER A N 1
ATOM 4349 C CA . SER A 1 545 ? -12.540 0.061 15.880 1.00 94.69 545 SER A CA 1
ATOM 4350 C C . SER A 1 545 ? -13.138 1.200 15.063 1.00 94.69 545 SER A C 1
ATOM 4352 O O . SER A 1 545 ? -13.752 0.985 14.017 1.00 94.69 545 SER A O 1
ATOM 4354 N N . SER A 1 546 ? -12.978 2.413 15.576 1.00 95.06 546 SER A N 1
ATOM 4355 C CA . SER A 1 546 ? -13.157 3.669 14.851 1.00 95.06 546 SER A CA 1
ATOM 4356 C C . SER A 1 546 ? -11.808 4.136 14.295 1.00 95.06 546 SER A C 1
ATOM 4358 O O . SER A 1 546 ? -10.754 3.671 14.733 1.00 95.06 546 SER A O 1
ATOM 4360 N N . LYS A 1 547 ? -11.810 5.077 13.346 1.00 94.38 547 LYS A N 1
ATOM 4361 C CA . LYS A 1 547 ? -10.561 5.671 12.839 1.00 94.38 547 LYS A CA 1
ATOM 4362 C C . LYS A 1 547 ? -9.808 6.419 13.940 1.00 94.38 547 LYS A C 1
ATOM 4364 O O . LYS A 1 547 ? -8.584 6.491 13.901 1.00 94.38 547 LYS A O 1
ATOM 4369 N N . SER A 1 548 ? -10.533 6.979 14.910 1.00 95.06 548 SER A N 1
ATOM 4370 C CA . SER A 1 548 ? -9.975 7.684 16.060 1.00 95.06 548 SER A CA 1
ATOM 4371 C C . SER A 1 548 ? -10.434 7.076 17.386 1.00 95.06 548 SER A C 1
ATOM 4373 O O . SER A 1 548 ? -11.634 6.998 17.658 1.00 95.06 548 SER A O 1
ATOM 4375 N N . LEU A 1 549 ? -9.479 6.731 18.258 1.00 91.75 549 LEU A N 1
ATOM 4376 C CA . LEU A 1 549 ? -9.740 6.292 19.640 1.00 91.75 549 LEU A CA 1
ATOM 4377 C C . LEU A 1 549 ? -10.275 7.422 20.538 1.00 91.75 549 LEU A C 1
ATOM 4379 O O . LEU A 1 549 ? -10.795 7.170 21.624 1.00 91.75 549 LEU A O 1
ATOM 4383 N N . VAL A 1 550 ? -10.178 8.680 20.092 1.00 95.38 550 VAL A N 1
ATOM 4384 C CA . VAL A 1 550 ? -10.600 9.859 20.866 1.00 95.38 550 VAL A CA 1
ATOM 4385 C C . VAL A 1 550 ? -12.074 9.765 21.260 1.00 95.38 550 VAL A C 1
ATOM 4387 O O . VAL A 1 550 ? -12.428 10.124 22.380 1.00 95.38 550 VAL A O 1
ATOM 4390 N N . TRP A 1 551 ? -12.936 9.240 20.386 1.00 95.19 551 TRP A N 1
ATOM 4391 C CA . TRP A 1 551 ? -14.371 9.135 20.659 1.00 95.19 551 TRP A CA 1
ATOM 4392 C C . TRP A 1 551 ? -14.696 8.199 21.822 1.00 95.19 551 TRP A C 1
ATOM 4394 O O . TRP A 1 551 ? -15.583 8.504 22.621 1.00 95.19 551 TRP A O 1
ATOM 4404 N N . GLU A 1 552 ? -13.955 7.100 21.956 1.00 93.12 552 GLU A N 1
ATOM 4405 C CA . GLU A 1 552 ? -14.114 6.155 23.061 1.00 93.12 552 GLU A CA 1
ATOM 4406 C C . GLU A 1 552 ? -13.661 6.778 24.388 1.00 93.12 552 GLU A C 1
ATOM 4408 O O . GLU A 1 552 ? -14.389 6.719 25.384 1.00 93.12 552 GLU A O 1
ATOM 4413 N N . TYR A 1 553 ? -12.520 7.477 24.389 1.00 95.19 553 TYR A N 1
ATOM 4414 C CA . TYR A 1 553 ? -12.039 8.205 25.565 1.00 95.19 553 TYR A CA 1
ATOM 4415 C C . TYR A 1 553 ? -12.976 9.337 25.987 1.00 95.19 553 TYR A C 1
ATOM 4417 O O . TYR A 1 553 ? -13.230 9.501 27.179 1.00 95.19 553 TYR A O 1
ATOM 4425 N N . VAL A 1 554 ? -13.527 10.097 25.036 1.00 96.19 554 VAL A N 1
ATOM 4426 C CA . VAL A 1 554 ? -14.497 11.164 25.325 1.00 96.19 554 VAL A CA 1
ATOM 4427 C C . VAL A 1 554 ? -15.779 10.576 25.911 1.00 96.19 554 VAL A C 1
ATOM 4429 O O . VAL A 1 554 ? -16.240 11.051 26.947 1.00 96.19 554 VAL A O 1
ATOM 4432 N N . ALA A 1 555 ? -16.323 9.512 25.315 1.00 95.44 555 ALA A N 1
ATOM 4433 C CA . ALA A 1 555 ? -17.513 8.833 25.826 1.00 95.44 555 ALA A CA 1
ATOM 4434 C C . ALA A 1 555 ? -17.306 8.311 27.260 1.00 95.44 555 ALA A C 1
ATOM 4436 O O . ALA A 1 555 ? -18.125 8.570 28.146 1.00 95.44 555 ALA A O 1
ATOM 4437 N N . CYS A 1 556 ? -16.180 7.634 27.506 1.00 95.69 556 CYS A N 1
ATOM 4438 C CA . CYS A 1 556 ? -15.789 7.171 28.835 1.00 95.69 556 CYS A CA 1
ATOM 4439 C C . CYS A 1 556 ? -15.606 8.342 29.814 1.00 95.69 556 CYS A C 1
ATOM 4441 O O . CYS A 1 556 ? -16.100 8.298 30.942 1.00 95.69 556 CYS A O 1
ATOM 4443 N N . GLY A 1 557 ? -14.937 9.411 29.378 1.00 96.50 557 GLY A N 1
ATOM 4444 C CA . GLY A 1 557 ? -14.694 10.621 30.160 1.00 96.50 557 GLY A CA 1
ATOM 4445 C C . GLY A 1 557 ? -15.982 11.331 30.570 1.00 96.50 557 GLY A C 1
ATOM 4446 O O . GLY A 1 557 ? -16.102 11.753 31.718 1.00 96.50 557 GLY A O 1
ATOM 4447 N N . CYS A 1 558 ? -16.982 11.401 29.687 1.00 96.25 558 CYS A N 1
ATOM 4448 C CA . CYS A 1 558 ? -18.296 11.960 30.005 1.00 96.25 558 CYS A CA 1
ATOM 4449 C C . CYS A 1 558 ? -18.995 11.179 31.128 1.00 96.25 558 CYS A C 1
ATOM 4451 O O . CYS A 1 558 ? -19.482 11.785 32.084 1.00 96.25 558 CYS A O 1
ATOM 4453 N N . VAL A 1 559 ? -19.013 9.844 31.053 1.00 96.38 559 VAL A N 1
ATOM 4454 C CA . VAL A 1 559 ? -19.614 8.995 32.100 1.00 96.38 559 VAL A CA 1
ATOM 4455 C C . VAL A 1 559 ? -18.825 9.101 33.410 1.00 96.38 559 VAL A C 1
ATOM 4457 O O . VAL A 1 559 ? -19.419 9.275 34.475 1.00 96.38 559 VAL A O 1
ATOM 4460 N N . ALA A 1 560 ? -17.491 9.083 33.341 1.00 97.50 560 ALA A N 1
ATOM 4461 C CA . ALA A 1 560 ? -16.623 9.245 34.506 1.00 97.50 560 ALA A CA 1
ATOM 4462 C C . ALA A 1 560 ? -16.835 10.602 35.196 1.00 97.50 560 ALA A C 1
ATOM 4464 O O . ALA A 1 560 ? -16.924 10.662 36.421 1.00 97.50 560 ALA A O 1
ATOM 4465 N N . LEU A 1 561 ? -16.978 11.686 34.427 1.00 97.31 561 LEU A N 1
ATOM 4466 C CA . LEU A 1 561 ? -17.243 13.022 34.955 1.00 97.31 561 LEU A CA 1
ATOM 4467 C C . LEU A 1 561 ? -18.583 13.077 35.697 1.00 97.31 561 LEU A C 1
ATOM 4469 O O . LEU A 1 561 ? -18.640 13.578 36.820 1.00 97.31 561 LEU A O 1
ATOM 4473 N N . LEU A 1 562 ? -19.649 12.519 35.110 1.00 96.94 562 LEU A N 1
ATOM 4474 C CA . LEU A 1 562 ? -20.952 12.416 35.777 1.00 96.94 562 LEU A CA 1
ATOM 4475 C C . LEU A 1 562 ? -20.839 11.636 37.092 1.00 96.94 562 LEU A C 1
ATOM 4477 O O . LEU A 1 562 ? -21.409 12.034 38.112 1.00 96.94 562 LEU A O 1
ATOM 4481 N N . LEU A 1 563 ? -20.061 10.556 37.104 1.00 96.56 563 LEU A N 1
ATOM 4482 C CA . LEU A 1 563 ? -19.844 9.759 38.302 1.00 96.56 563 LEU A CA 1
ATOM 4483 C C . LEU A 1 563 ? -19.061 10.522 39.376 1.00 96.56 563 LEU A C 1
ATOM 4485 O O . LEU A 1 563 ? -19.457 10.492 40.538 1.00 96.56 563 LEU A O 1
ATOM 4489 N N . VAL A 1 564 ? -18.028 11.282 39.006 1.00 97.62 564 VAL A N 1
ATOM 4490 C CA . VAL A 1 564 ? -17.307 12.171 39.935 1.00 97.62 564 VAL A CA 1
ATOM 4491 C C . VAL A 1 564 ? -18.239 13.238 40.518 1.00 97.62 564 VAL A C 1
ATOM 4493 O O . VAL A 1 564 ? -18.237 13.480 41.724 1.00 97.62 564 VAL A O 1
ATOM 4496 N N . CYS A 1 565 ? -19.103 13.851 39.705 1.00 97.50 565 CYS A N 1
ATOM 4497 C CA . CYS A 1 565 ? -20.112 14.778 40.222 1.00 97.50 565 CYS A CA 1
ATOM 4498 C C . CYS A 1 565 ? -21.058 14.084 41.217 1.00 97.50 565 CYS A C 1
ATOM 4500 O O . CYS A 1 565 ? -21.391 14.647 42.263 1.00 97.50 565 CYS A O 1
ATOM 4502 N N . THR A 1 566 ? -21.457 12.846 40.921 1.00 96.31 566 THR A N 1
ATOM 4503 C CA . THR A 1 566 ? -22.328 12.044 41.788 1.00 96.31 566 THR A CA 1
ATOM 4504 C C . THR A 1 566 ? -21.648 11.703 43.115 1.00 96.31 566 THR A C 1
ATOM 4506 O O . THR A 1 566 ? -22.261 11.871 44.168 1.00 96.31 566 THR A O 1
ATOM 4509 N N . THR A 1 567 ? -20.381 11.275 43.100 1.00 96.50 567 THR A N 1
ATOM 4510 C CA . THR A 1 567 ? -19.627 10.924 44.316 1.00 96.50 567 THR A CA 1
ATOM 4511 C C . THR A 1 567 ? -19.407 12.138 45.214 1.00 96.50 567 THR A C 1
ATOM 4513 O O . THR A 1 567 ? -19.579 12.035 46.432 1.00 96.50 567 THR A O 1
ATOM 4516 N N . VAL A 1 568 ? -19.106 13.307 44.635 1.00 97.00 568 VAL A N 1
ATOM 4517 C CA . VAL A 1 568 ? -18.983 14.571 45.380 1.00 97.00 568 VAL A CA 1
ATOM 4518 C C . VAL A 1 568 ? -20.303 14.923 46.062 1.00 97.00 568 VAL A C 1
ATOM 4520 O O . VAL A 1 568 ? -20.320 15.216 47.259 1.00 97.00 568 VAL A O 1
ATOM 4523 N N . LEU A 1 569 ? -21.425 14.851 45.341 1.00 95.81 569 LEU A N 1
ATOM 4524 C CA . LEU A 1 569 ? -22.736 15.147 45.917 1.00 95.81 569 LEU A CA 1
ATOM 4525 C C . LEU A 1 569 ? -23.156 14.112 46.978 1.00 95.81 569 LEU A C 1
ATOM 4527 O O . LEU A 1 569 ? -23.713 14.488 48.010 1.00 95.81 569 LEU A O 1
ATOM 4531 N N . ALA A 1 570 ? -22.849 12.827 46.780 1.00 94.50 570 ALA A N 1
ATOM 4532 C CA . ALA A 1 570 ? -23.089 11.780 47.775 1.00 94.50 570 ALA A CA 1
ATOM 4533 C C . ALA A 1 570 ? -22.296 12.035 49.070 1.00 94.50 570 ALA A C 1
ATOM 4535 O O . ALA A 1 570 ? -22.844 11.925 50.170 1.00 94.50 570 ALA A O 1
ATOM 4536 N N . SER A 1 571 ? -21.036 12.469 48.947 1.00 94.94 571 SER A N 1
ATOM 4537 C CA . SER A 1 571 ? -20.207 12.887 50.083 1.00 94.94 571 SER A CA 1
ATOM 4538 C C . SER A 1 571 ? -20.810 14.093 50.819 1.00 94.94 571 SER A C 1
ATOM 4540 O O . SER A 1 571 ? -20.921 14.088 52.047 1.00 94.94 571 SER A O 1
ATOM 4542 N N . GLN A 1 572 ? -21.301 15.097 50.082 1.00 94.38 572 GLN A N 1
ATOM 4543 C CA . GLN A 1 572 ? -21.980 16.256 50.674 1.00 94.38 572 GLN A CA 1
ATOM 4544 C C . GLN A 1 572 ? -23.245 15.862 51.450 1.00 94.38 572 GLN A C 1
ATOM 4546 O O . GLN A 1 572 ? -23.467 16.394 52.539 1.00 94.38 572 GLN A O 1
ATOM 4551 N N . ILE A 1 573 ? -24.048 14.913 50.945 1.00 91.75 573 ILE A N 1
ATOM 4552 C CA . ILE A 1 573 ? -25.201 14.374 51.689 1.00 91.75 573 ILE A CA 1
ATOM 4553 C C . ILE A 1 573 ? -24.748 13.720 52.992 1.00 91.75 573 ILE A C 1
ATOM 4555 O O . ILE A 1 573 ? -25.345 13.975 54.038 1.00 91.75 573 ILE A O 1
ATOM 4559 N N . HIS A 1 574 ? -23.704 12.893 52.946 1.00 89.56 574 HIS A N 1
ATOM 4560 C CA . HIS A 1 574 ? -23.207 12.197 54.129 1.00 89.56 574 HIS A CA 1
ATOM 4561 C C . HIS A 1 574 ? -22.738 13.183 55.214 1.00 89.56 574 HIS A C 1
ATOM 4563 O O . HIS A 1 574 ? -23.104 13.053 56.385 1.00 89.56 574 HIS A O 1
ATOM 4569 N N . ILE A 1 575 ? -21.998 14.228 54.822 1.00 90.69 575 ILE A N 1
ATOM 4570 C CA . ILE A 1 575 ? -21.559 15.301 55.728 1.00 90.69 575 ILE A CA 1
ATOM 4571 C C . ILE A 1 575 ? -22.762 16.074 56.289 1.00 90.69 575 ILE A C 1
ATOM 4573 O O . ILE A 1 575 ? -22.824 16.337 57.491 1.00 90.69 575 ILE A O 1
ATOM 4577 N N . ALA A 1 576 ? -23.736 16.421 55.443 1.00 88.38 576 ALA A N 1
ATOM 4578 C CA . ALA A 1 576 ? -24.933 17.138 55.871 1.00 88.38 576 ALA A CA 1
ATOM 4579 C C . ALA A 1 576 ? -25.763 16.325 56.879 1.00 88.38 576 ALA A C 1
ATOM 4581 O O . ALA A 1 576 ? -26.220 16.888 57.873 1.00 88.38 576 ALA A O 1
ATOM 4582 N N . LYS A 1 577 ? -25.891 15.005 56.673 1.00 86.19 577 LYS A N 1
ATOM 4583 C CA . LYS A 1 577 ? -26.579 14.093 57.599 1.00 86.19 577 LYS A CA 1
ATOM 4584 C C . LYS A 1 577 ? -25.899 14.049 58.964 1.00 86.19 577 LYS A C 1
ATOM 4586 O O . LYS A 1 577 ? -26.580 14.170 59.977 1.00 86.19 577 LYS A O 1
ATOM 4591 N N . LYS A 1 578 ? -24.565 13.934 59.005 1.00 87.31 578 LYS A N 1
ATOM 4592 C CA . LYS A 1 578 ? -23.804 13.896 60.270 1.00 87.31 578 LYS A CA 1
ATOM 4593 C C . LYS A 1 578 ? -24.050 15.136 61.137 1.00 87.31 578 LYS A C 1
ATOM 4595 O O . LYS A 1 578 ? -24.078 15.037 62.357 1.00 87.31 578 LYS A O 1
ATOM 4600 N N . ASN A 1 579 ? -24.260 16.289 60.506 1.00 86.56 579 ASN A N 1
ATOM 4601 C CA . ASN A 1 579 ? -24.477 17.554 61.202 1.00 86.56 579 ASN A CA 1
ATOM 4602 C C . ASN A 1 579 ? -25.934 17.785 61.645 1.00 86.56 579 ASN A C 1
ATOM 4604 O O . ASN A 1 579 ? -26.192 18.760 62.347 1.00 86.56 579 ASN A O 1
ATOM 4608 N N . PHE A 1 580 ? -26.891 16.940 61.244 1.00 81.94 580 PHE A N 1
ATOM 4609 C CA . PHE A 1 580 ? -28.318 17.171 61.481 1.00 81.94 580 PHE A CA 1
ATOM 4610 C C . PHE A 1 580 ? -28.991 15.937 62.102 1.00 81.94 580 PHE A C 1
ATOM 4612 O O . PHE A 1 580 ? -29.662 15.157 61.430 1.00 81.94 580 PHE A O 1
ATOM 4619 N N . VAL A 1 581 ? -28.822 15.784 63.422 1.00 74.06 581 VAL A N 1
ATOM 4620 C CA . VAL A 1 581 ? -29.339 14.650 64.223 1.00 74.06 581 VAL A CA 1
ATOM 4621 C C . VAL A 1 581 ? -30.870 14.510 64.137 1.00 74.06 581 VAL A C 1
ATOM 4623 O O . VAL A 1 581 ? -31.402 13.415 64.256 1.00 74.06 581 VAL A O 1
ATOM 4626 N N . ALA A 1 582 ? -31.599 15.593 63.851 1.00 68.62 582 ALA A N 1
ATOM 4627 C CA . ALA A 1 582 ? -33.064 15.591 63.797 1.00 68.62 582 ALA A CA 1
ATOM 4628 C C . ALA A 1 582 ? -33.679 14.946 62.529 1.00 68.62 582 ALA A C 1
ATOM 4630 O O . ALA A 1 582 ? -34.898 14.913 62.406 1.00 68.62 582 ALA A O 1
ATOM 4631 N N . MET A 1 583 ? -32.880 14.445 61.576 1.00 65.75 583 MET A N 1
ATOM 4632 C CA . MET A 1 583 ? -33.363 13.864 60.306 1.00 65.75 583 MET A CA 1
ATOM 4633 C C . MET A 1 583 ? -33.167 12.343 60.210 1.00 65.75 583 MET A C 1
ATOM 4635 O O . MET A 1 583 ? -32.717 11.821 59.187 1.00 65.75 583 MET A O 1
ATOM 4639 N N . HIS A 1 584 ? -33.549 11.616 61.262 1.00 67.56 584 HIS A N 1
ATOM 4640 C CA . HIS A 1 584 ? -33.570 10.149 61.241 1.00 67.56 584 HIS A CA 1
ATOM 4641 C C . HIS A 1 584 ? -34.510 9.561 60.167 1.00 67.56 584 HIS A C 1
ATOM 4643 O O . HIS A 1 584 ? -34.276 8.452 59.711 1.00 67.56 584 HIS A O 1
ATOM 4649 N N . ASP A 1 585 ? -35.481 10.326 59.655 1.00 66.75 585 ASP A N 1
ATOM 4650 C CA . ASP A 1 585 ? -36.436 9.848 58.641 1.00 66.75 585 ASP A CA 1
ATOM 4651 C C . ASP A 1 585 ? -35.862 9.714 57.209 1.00 66.75 585 ASP A C 1
ATOM 4653 O O . ASP A 1 585 ? -36.566 9.274 56.294 1.00 66.75 585 ASP A O 1
ATOM 4657 N N . ILE A 1 586 ? -34.596 10.095 56.966 1.00 70.38 586 ILE A N 1
ATOM 4658 C CA . ILE A 1 586 ? -33.936 9.981 55.646 1.00 70.38 586 ILE A CA 1
ATOM 4659 C C . ILE A 1 586 ? -32.880 8.863 55.662 1.00 70.38 586 ILE A C 1
ATOM 4661 O O . ILE A 1 586 ? -31.676 9.078 55.449 1.00 70.38 586 ILE A O 1
ATOM 4665 N N . ASP A 1 587 ? -33.340 7.633 55.885 1.00 82.00 587 ASP A N 1
ATOM 4666 C CA . ASP A 1 587 ? -32.497 6.429 55.856 1.00 82.00 587 ASP A CA 1
ATOM 4667 C C . ASP A 1 587 ? -31.944 6.090 54.462 1.00 82.00 587 ASP A C 1
ATOM 4669 O O . ASP A 1 587 ? -30.941 5.392 54.343 1.00 82.00 587 ASP A O 1
ATOM 4673 N N . GLU A 1 588 ? -32.500 6.671 53.396 1.00 86.19 588 GLU A N 1
ATOM 4674 C CA . GLU A 1 588 ? -32.087 6.387 52.014 1.00 86.19 588 GLU A CA 1
ATOM 4675 C C . GLU A 1 588 ? -30.677 6.904 51.654 1.00 86.19 588 GLU A C 1
ATOM 4677 O O . GLU A 1 588 ? -30.039 6.425 50.720 1.00 86.19 588 GLU A O 1
ATOM 4682 N N . SER A 1 589 ? -30.152 7.869 52.405 1.00 89.25 589 SER A N 1
ATOM 4683 C CA . SER A 1 589 ? -28.857 8.515 52.133 1.00 89.25 589 SER A CA 1
ATOM 4684 C C . SER A 1 589 ? -27.653 7.562 52.161 1.00 89.25 589 SER A C 1
ATOM 4686 O O . SER A 1 589 ? -26.732 7.720 51.360 1.00 89.25 589 SER A O 1
ATOM 4688 N N . ILE A 1 590 ? -27.655 6.576 53.062 1.00 90.81 590 ILE A N 1
ATOM 4689 C CA . ILE A 1 590 ? -26.552 5.617 53.232 1.00 90.81 590 ILE A CA 1
ATOM 4690 C C . ILE A 1 590 ? -26.460 4.645 52.045 1.00 90.81 590 ILE A C 1
ATOM 4692 O O . ILE A 1 590 ? -25.408 4.623 51.405 1.00 90.81 590 ILE A O 1
ATOM 4696 N N . PRO A 1 591 ? -27.514 3.878 51.690 1.00 92.94 591 PRO A N 1
ATOM 4697 C CA . PRO A 1 591 ? -27.434 2.948 50.563 1.00 92.94 591 PRO A CA 1
ATOM 4698 C C . PRO A 1 591 ? -27.138 3.669 49.242 1.00 92.94 591 PRO A C 1
ATOM 4700 O O . PRO A 1 591 ? -26.426 3.130 48.401 1.00 92.94 591 PRO A O 1
ATOM 4703 N N . LEU A 1 592 ? -27.595 4.917 49.083 1.00 92.94 592 LEU A N 1
ATOM 4704 C CA . LEU A 1 592 ? -27.299 5.740 47.909 1.00 92.94 592 LEU A CA 1
ATOM 4705 C C . LEU A 1 592 ? -25.806 6.085 47.782 1.00 92.94 592 LEU A C 1
ATOM 4707 O O . LEU A 1 592 ? -25.241 6.017 46.689 1.00 92.94 592 LEU A O 1
ATOM 4711 N N . ALA A 1 593 ? -25.155 6.434 48.896 1.00 93.25 593 ALA A N 1
ATOM 4712 C CA . ALA A 1 593 ? -23.720 6.703 48.923 1.00 93.25 593 ALA A CA 1
ATOM 4713 C C . ALA A 1 593 ? -22.907 5.426 48.663 1.00 93.25 593 ALA A C 1
ATOM 4715 O O . ALA A 1 593 ? -22.020 5.437 47.813 1.00 93.25 593 ALA A O 1
ATOM 4716 N N . VAL A 1 594 ? -23.259 4.312 49.319 1.00 95.69 594 VAL A N 1
ATOM 4717 C CA . VAL A 1 594 ? -22.593 3.010 49.127 1.00 95.69 594 VAL A CA 1
ATOM 4718 C C . VAL A 1 594 ? -22.709 2.539 47.674 1.00 95.69 594 VAL A C 1
ATOM 4720 O O . VAL A 1 594 ? -21.710 2.138 47.081 1.00 95.69 594 VAL A O 1
ATOM 4723 N N . MET A 1 595 ? -23.893 2.664 47.069 1.00 95.94 595 MET A N 1
ATOM 4724 C CA . MET A 1 595 ? -24.117 2.372 45.650 1.00 95.94 595 MET A CA 1
ATOM 4725 C C . MET A 1 595 ? -23.217 3.230 44.748 1.00 95.94 595 MET A C 1
ATOM 4727 O O . MET A 1 595 ? -22.576 2.710 43.839 1.00 95.94 595 MET A O 1
ATOM 4731 N N . THR A 1 596 ? -23.124 4.535 45.024 1.00 96.19 596 THR A N 1
ATOM 4732 C CA . THR A 1 596 ? -22.294 5.466 44.242 1.00 96.19 596 THR A CA 1
ATOM 4733 C C . THR A 1 596 ? -20.801 5.132 44.356 1.00 96.19 596 THR A C 1
ATOM 4735 O O . THR A 1 596 ? -20.083 5.181 43.359 1.00 96.19 596 THR A O 1
ATOM 4738 N N . TYR A 1 597 ? -20.322 4.754 45.545 1.00 96.62 597 TYR A N 1
ATOM 4739 C CA . TYR A 1 597 ? -18.929 4.339 45.746 1.00 96.62 597 TYR A CA 1
ATOM 4740 C C . TYR A 1 597 ? -18.613 3.000 45.078 1.00 96.62 597 TYR A C 1
ATOM 4742 O O . TYR A 1 597 ? -17.558 2.874 44.461 1.00 96.62 597 TYR A O 1
ATOM 4750 N N . SER A 1 598 ? -19.533 2.033 45.142 1.00 97.25 598 SER A N 1
ATOM 4751 C CA . SER A 1 598 ? -19.406 0.770 44.406 1.00 97.25 598 SER A CA 1
ATOM 4752 C C . SER A 1 598 ? -19.249 1.033 42.908 1.00 97.25 598 SER A C 1
ATOM 4754 O O . SER A 1 598 ? -18.310 0.543 42.287 1.00 97.25 598 SER A O 1
ATOM 4756 N N . HIS A 1 599 ? -20.115 1.879 42.348 1.00 96.75 599 HIS A N 1
ATOM 4757 C CA . HIS A 1 599 ? -20.075 2.228 40.933 1.00 96.75 599 HIS A CA 1
ATOM 4758 C C . HIS A 1 599 ? -18.775 2.951 40.539 1.00 96.75 599 HIS A C 1
ATOM 4760 O O . HIS A 1 599 ? -18.188 2.668 39.496 1.00 96.75 599 HIS A O 1
ATOM 4766 N N . PHE A 1 600 ? -18.261 3.833 41.406 1.00 97.38 600 PHE A N 1
ATOM 4767 C CA . PHE A 1 600 ? -16.959 4.481 41.211 1.00 97.38 600 PHE A CA 1
ATOM 4768 C C . PHE A 1 600 ? -15.810 3.470 41.110 1.00 97.38 600 PHE A C 1
ATOM 4770 O O . PHE A 1 600 ? -14.975 3.595 40.217 1.00 97.38 600 PHE A O 1
ATOM 4777 N N . ILE A 1 601 ? -15.790 2.441 41.964 1.00 98.00 601 ILE A N 1
ATOM 4778 C CA . ILE A 1 601 ? -14.764 1.387 41.917 1.00 98.00 601 ILE A CA 1
ATOM 4779 C C . ILE A 1 601 ? -14.828 0.625 40.587 1.00 98.00 601 ILE A C 1
ATOM 4781 O O . ILE A 1 601 ? -13.796 0.444 39.942 1.00 98.00 601 ILE A O 1
ATOM 4785 N N . PHE A 1 602 ? -16.020 0.221 40.138 1.00 98.06 602 PHE A N 1
ATOM 4786 C CA . PHE A 1 602 ? -16.166 -0.473 38.855 1.00 98.06 602 PHE A CA 1
ATOM 4787 C C . PHE A 1 602 ? -15.788 0.405 37.659 1.00 98.06 602 PHE A C 1
ATOM 4789 O O . PHE A 1 602 ? -15.182 -0.094 36.713 1.00 98.06 602 PHE A O 1
ATOM 4796 N N . MET A 1 603 ? -16.060 1.711 37.709 1.00 97.25 603 MET A N 1
ATOM 4797 C CA . MET A 1 603 ? -15.617 2.639 36.667 1.00 97.25 603 MET A CA 1
ATOM 4798 C C . MET A 1 603 ? -14.091 2.790 36.636 1.00 97.25 603 MET A C 1
ATOM 4800 O O . MET A 1 603 ? -13.504 2.847 35.559 1.00 97.25 603 MET A O 1
ATOM 4804 N N . VAL A 1 604 ? -13.424 2.806 37.795 1.00 97.44 604 VAL A N 1
ATOM 4805 C CA . VAL A 1 604 ? -11.951 2.797 37.861 1.00 97.44 604 VAL A CA 1
ATOM 4806 C C . VAL A 1 604 ? -11.391 1.504 37.267 1.00 97.44 604 VAL A C 1
ATOM 4808 O O . VAL A 1 604 ? -10.459 1.564 36.467 1.00 97.44 604 VAL A O 1
ATOM 4811 N N . LEU A 1 605 ? -11.985 0.348 37.590 1.00 97.31 605 LEU A N 1
ATOM 4812 C CA . LEU A 1 605 ? -11.611 -0.931 36.978 1.00 97.31 605 LEU A CA 1
ATOM 4813 C C . LEU A 1 605 ? -11.821 -0.911 35.459 1.00 97.31 605 LEU A C 1
ATOM 4815 O O . LEU A 1 605 ? -10.951 -1.370 34.729 1.00 97.31 605 LEU A O 1
ATOM 4819 N N . TYR A 1 606 ? -12.929 -0.341 34.977 1.00 96.12 606 TYR A N 1
ATOM 4820 C CA . TYR A 1 606 ? -13.192 -0.178 33.547 1.00 96.12 606 TYR A CA 1
ATOM 4821 C C . TYR A 1 606 ? -12.124 0.688 32.866 1.00 96.12 606 TYR A C 1
ATOM 4823 O O . TYR A 1 606 ? -11.536 0.261 31.874 1.00 96.12 606 TYR A O 1
ATOM 4831 N N . ILE A 1 607 ? -11.812 1.862 33.425 1.00 96.12 607 ILE A N 1
ATOM 4832 C CA . ILE A 1 607 ? -10.778 2.765 32.894 1.00 96.12 607 ILE A CA 1
ATOM 4833 C C . ILE A 1 607 ? -9.411 2.073 32.865 1.00 96.12 607 ILE A C 1
ATOM 4835 O O . ILE A 1 607 ? -8.679 2.223 31.890 1.00 96.12 607 ILE A O 1
ATOM 4839 N N . ALA A 1 608 ? -9.086 1.262 33.876 1.00 96.12 608 ALA A N 1
ATOM 4840 C CA . ALA A 1 608 ? -7.841 0.497 33.915 1.00 96.12 608 ALA A CA 1
ATOM 4841 C C . ALA A 1 608 ? -7.721 -0.539 32.778 1.00 96.12 608 ALA A C 1
ATOM 4843 O O . ALA A 1 608 ? -6.608 -0.940 32.450 1.00 96.12 608 ALA A O 1
ATOM 4844 N N . THR A 1 609 ? -8.831 -0.946 32.147 1.00 95.00 609 THR A N 1
ATOM 4845 C CA . THR A 1 609 ? -8.800 -1.834 30.970 1.00 95.00 609 THR A CA 1
ATOM 4846 C C . THR A 1 609 ? -8.531 -1.112 29.648 1.00 95.00 609 THR A C 1
ATOM 4848 O O . THR A 1 609 ? -8.177 -1.777 28.678 1.00 95.00 609 THR A O 1
ATOM 4851 N N . LEU A 1 610 ? -8.679 0.219 29.581 1.00 91.75 610 LEU A N 1
ATOM 4852 C CA . LEU A 1 610 ? -8.552 0.977 28.327 1.00 91.75 610 LEU A CA 1
ATOM 4853 C C . LEU A 1 610 ? -7.130 0.973 27.735 1.00 91.75 610 LEU A C 1
ATOM 4855 O O . LEU A 1 610 ? -7.022 0.736 26.536 1.00 91.75 610 LEU A O 1
ATOM 4859 N N . PRO A 1 611 ? -6.037 1.158 28.506 1.00 91.38 611 PRO A N 1
ATOM 4860 C CA . PRO A 1 611 ? -4.683 1.134 27.939 1.00 91.38 611 PRO A CA 1
ATOM 4861 C C . PRO A 1 611 ? -4.315 -0.214 27.304 1.00 91.38 611 PRO A C 1
ATOM 4863 O O . PRO A 1 611 ? -3.564 -0.272 26.336 1.00 91.38 611 PRO A O 1
ATOM 4866 N N . GLU A 1 612 ? -4.883 -1.310 27.811 1.00 89.56 612 GLU A N 1
ATOM 4867 C CA . GLU A 1 612 ? -4.590 -2.662 27.327 1.00 89.56 612 GLU A CA 1
ATOM 4868 C C . GLU A 1 612 ? -5.162 -2.918 25.918 1.00 89.56 612 GLU A C 1
ATOM 4870 O O . GLU A 1 612 ? -4.764 -3.881 25.260 1.00 89.56 612 GLU A O 1
ATOM 4875 N N . TYR A 1 613 ? -6.043 -2.043 25.406 1.00 82.25 613 TYR A N 1
ATOM 4876 C CA . TYR A 1 613 ? -6.521 -2.109 24.017 1.00 82.25 613 TYR A CA 1
ATOM 4877 C C . TYR A 1 613 ? -5.374 -2.034 23.001 1.00 82.25 613 TYR A C 1
ATOM 4879 O O . TYR A 1 613 ? -5.485 -2.617 21.922 1.00 82.25 613 TYR A O 1
ATOM 4887 N N . GLU A 1 614 ? -4.259 -1.387 23.352 1.00 81.38 614 GLU A N 1
ATOM 4888 C CA . GLU A 1 614 ? -3.069 -1.318 22.499 1.00 81.38 614 GLU A CA 1
ATOM 4889 C C . GLU A 1 614 ? -2.267 -2.638 22.498 1.00 81.38 614 GLU A C 1
ATOM 4891 O O . GLU A 1 614 ? -1.657 -3.000 21.490 1.00 81.38 614 GLU A O 1
ATOM 4896 N N . ASN A 1 615 ? -2.341 -3.435 23.571 1.00 80.69 615 ASN A N 1
ATOM 4897 C CA . ASN A 1 615 ? -1.535 -4.647 23.786 1.00 80.69 615 ASN A CA 1
ATOM 4898 C C . ASN A 1 615 ? -2.084 -5.921 23.102 1.00 80.69 615 ASN A C 1
ATOM 4900 O O . ASN A 1 615 ? -1.808 -7.044 23.523 1.00 80.69 615 ASN A O 1
ATOM 4904 N N . LYS A 1 616 ? -2.843 -5.781 22.006 1.00 78.56 616 LYS A N 1
ATOM 4905 C CA . LYS A 1 616 ? -3.312 -6.881 21.126 1.00 78.56 616 LYS A CA 1
ATOM 4906 C C . LYS A 1 616 ? -4.222 -7.951 21.771 1.00 78.56 616 LYS A C 1
ATOM 4908 O O . LYS A 1 616 ? -4.567 -8.922 21.101 1.00 78.56 616 LYS A O 1
ATOM 4913 N N . ASN A 1 617 ? -4.701 -7.765 23.005 1.00 88.06 617 ASN A N 1
ATOM 4914 C CA . ASN A 1 617 ? -5.560 -8.723 23.729 1.00 88.06 617 ASN A CA 1
ATOM 4915 C C . ASN A 1 617 ? -7.058 -8.344 23.756 1.00 88.06 617 ASN A C 1
ATOM 4917 O O . ASN A 1 617 ? -7.772 -8.648 24.715 1.00 88.06 617 ASN A O 1
ATOM 4921 N N . TYR A 1 618 ? -7.567 -7.717 22.690 1.00 90.62 618 TYR A N 1
ATOM 4922 C CA . TYR A 1 618 ? -8.924 -7.147 22.633 1.00 90.62 618 TYR A CA 1
ATOM 4923 C C . TYR A 1 618 ? -10.040 -8.104 23.079 1.00 90.62 618 TYR A C 1
ATOM 4925 O O . TYR A 1 618 ? -10.948 -7.721 23.815 1.00 90.62 618 TYR A O 1
ATOM 4933 N N . VAL A 1 619 ? -9.982 -9.367 22.648 1.00 91.75 619 VAL A N 1
ATOM 4934 C CA . VAL A 1 619 ? -11.023 -10.365 22.943 1.00 91.75 619 VAL A CA 1
ATOM 4935 C C . VAL A 1 619 ? -11.169 -10.587 24.451 1.00 91.75 619 VAL A C 1
ATOM 4937 O O . VAL A 1 619 ? -12.282 -10.603 24.973 1.00 91.75 619 VAL A O 1
ATOM 4940 N N . VAL A 1 620 ? -10.047 -10.722 25.162 1.00 94.12 620 VAL A N 1
ATOM 4941 C CA . VAL A 1 620 ? -10.040 -10.932 26.617 1.00 94.12 620 VAL A CA 1
ATOM 4942 C C . VAL A 1 620 ? -10.554 -9.686 27.334 1.00 94.12 620 VAL A C 1
ATOM 4944 O O . VAL A 1 620 ? -11.361 -9.798 28.256 1.00 94.12 620 VAL A O 1
ATOM 4947 N N . ILE A 1 621 ? -10.146 -8.503 26.869 1.00 94.31 621 ILE A N 1
ATOM 4948 C CA . ILE A 1 621 ? -10.581 -7.222 27.430 1.00 94.31 621 ILE A CA 1
ATOM 4949 C C . ILE A 1 621 ? -12.092 -7.037 27.266 1.00 94.31 621 ILE A C 1
ATOM 4951 O O . ILE A 1 621 ? -12.758 -6.652 28.223 1.00 94.31 621 ILE A O 1
ATOM 4955 N N . SER A 1 622 ? -12.665 -7.373 26.106 1.00 94.81 622 SER A N 1
ATOM 4956 C CA . SER A 1 622 ? -14.114 -7.263 25.888 1.00 94.81 622 SER A CA 1
ATOM 4957 C C . SER A 1 622 ? -14.912 -8.162 26.844 1.00 94.81 622 SER A C 1
ATOM 4959 O O . SER A 1 622 ? -15.936 -7.737 27.385 1.00 94.81 622 SER A O 1
ATOM 4961 N N . TYR A 1 623 ? -14.420 -9.374 27.135 1.00 96.12 623 TYR A N 1
ATOM 4962 C CA . TYR A 1 623 ? -15.024 -10.242 28.154 1.00 96.12 623 TYR A CA 1
ATOM 4963 C C . TYR A 1 623 ? -14.872 -9.676 29.568 1.00 96.12 623 TYR A C 1
ATOM 4965 O O . TYR A 1 623 ? -15.829 -9.703 30.341 1.00 96.12 623 TYR A O 1
ATOM 4973 N N . LEU A 1 624 ? -13.706 -9.121 29.908 1.00 96.62 624 LEU A N 1
ATOM 4974 C CA . LEU A 1 624 ? -13.477 -8.490 31.208 1.00 96.62 624 LEU A CA 1
ATOM 4975 C C . LEU A 1 624 ? -14.395 -7.277 31.420 1.00 96.62 624 LEU A C 1
ATOM 4977 O O . LEU A 1 624 ? -15.005 -7.149 32.479 1.00 96.62 624 LEU A O 1
ATOM 4981 N N . GLN A 1 625 ? -14.569 -6.434 30.402 1.00 96.38 625 GLN A N 1
ATOM 4982 C CA . GLN A 1 625 ? -15.513 -5.315 30.432 1.00 96.38 625 GLN A CA 1
ATOM 4983 C C . GLN A 1 625 ? -16.959 -5.787 30.619 1.00 96.38 625 GLN A C 1
ATOM 4985 O O . GLN A 1 625 ? -17.695 -5.205 31.415 1.00 96.38 625 GLN A O 1
ATOM 4990 N N . SER A 1 626 ? -17.358 -6.875 29.947 1.00 97.69 626 SER A N 1
ATOM 4991 C CA . SER A 1 626 ? -18.667 -7.501 30.170 1.00 97.69 626 SER A CA 1
ATOM 4992 C C . SER A 1 626 ? -18.862 -7.891 31.639 1.00 97.69 626 SER A C 1
ATOM 4994 O O . SER A 1 626 ? -19.899 -7.575 32.228 1.00 97.69 626 SER A O 1
ATOM 4996 N N . TYR A 1 627 ? -17.865 -8.522 32.268 1.00 98.19 627 TYR A N 1
ATOM 4997 C CA . TYR A 1 627 ? -17.926 -8.844 33.696 1.00 98.19 627 TYR A CA 1
ATOM 4998 C C . TYR A 1 627 ? -18.024 -7.595 34.571 1.00 98.19 627 TYR A C 1
ATOM 5000 O O . TYR A 1 627 ? -18.885 -7.549 35.445 1.00 98.19 627 TYR A O 1
ATOM 5008 N N . ILE A 1 628 ? -17.190 -6.579 34.327 1.00 98.06 628 ILE A N 1
ATOM 5009 C CA . ILE A 1 628 ? -17.172 -5.335 35.112 1.00 98.06 628 ILE A CA 1
ATOM 5010 C C . ILE A 1 628 ? -18.556 -4.675 35.107 1.00 98.06 628 ILE A C 1
ATOM 5012 O O . ILE A 1 628 ? -19.106 -4.418 36.176 1.00 98.06 628 ILE A O 1
ATOM 5016 N N . HIS A 1 629 ? -19.159 -4.473 33.932 1.00 98.12 629 HIS A N 1
ATOM 5017 C CA . HIS A 1 629 ? -20.477 -3.837 33.825 1.00 98.12 629 HIS A CA 1
ATOM 5018 C C . HIS A 1 629 ? -21.605 -4.690 34.418 1.00 98.12 629 HIS A C 1
ATOM 5020 O O . HIS A 1 629 ? -22.523 -4.157 35.038 1.00 98.12 629 HIS A O 1
ATOM 5026 N N . SER A 1 630 ? -21.535 -6.014 34.270 1.00 98.44 630 SER A N 1
ATOM 5027 C CA . SER A 1 630 ? -22.561 -6.907 34.820 1.00 98.44 630 SER A CA 1
ATOM 5028 C C . SER A 1 630 ? -22.499 -6.979 36.349 1.00 98.44 630 SER A C 1
ATOM 5030 O O . SER A 1 630 ? -23.532 -6.927 37.014 1.00 98.44 630 SER A O 1
ATOM 5032 N N . CYS A 1 631 ? -21.294 -7.063 36.920 1.00 98.44 631 CYS A N 1
ATOM 5033 C CA . CYS A 1 631 ? -21.080 -7.059 38.367 1.00 98.44 631 CYS A CA 1
ATOM 5034 C C . CYS A 1 631 ? -21.474 -5.721 38.995 1.00 98.44 631 CYS A C 1
ATOM 5036 O O . CYS A 1 631 ? -22.086 -5.714 40.060 1.00 98.44 631 CYS A O 1
ATOM 5038 N N . ASP A 1 632 ? -21.177 -4.609 38.324 1.00 98.31 632 ASP A N 1
ATOM 5039 C CA . ASP A 1 632 ? -21.617 -3.280 38.735 1.00 98.31 632 ASP A CA 1
ATOM 5040 C C . ASP A 1 632 ? -23.148 -3.181 38.792 1.00 98.31 632 ASP A C 1
ATOM 5042 O O . ASP A 1 632 ? -23.716 -2.829 39.829 1.00 98.31 632 ASP A O 1
ATOM 5046 N N . ALA A 1 633 ? -23.837 -3.600 37.724 1.00 98.31 633 ALA A N 1
ATOM 5047 C CA . ALA A 1 633 ? -25.295 -3.619 37.696 1.00 98.31 633 ALA A CA 1
ATOM 5048 C C . ALA A 1 633 ? -25.881 -4.487 38.825 1.00 98.31 633 ALA A C 1
ATOM 5050 O O . ALA A 1 633 ? -26.772 -4.043 39.551 1.00 98.31 633 ALA A O 1
ATOM 5051 N N . LEU A 1 634 ? -25.347 -5.695 39.036 1.00 98.44 634 LEU A N 1
ATOM 5052 C CA . LEU A 1 634 ? -25.779 -6.589 40.115 1.00 98.44 634 LEU A CA 1
ATOM 5053 C C . LEU A 1 634 ? -25.522 -6.004 41.509 1.00 98.44 634 LEU A C 1
ATOM 5055 O O . LEU A 1 634 ? -26.396 -6.097 42.375 1.00 98.44 634 LEU A O 1
ATOM 5059 N N . ALA A 1 635 ? -24.369 -5.369 41.728 1.00 98.19 635 ALA A N 1
ATOM 5060 C CA . ALA A 1 635 ? -24.049 -4.705 42.986 1.00 98.19 635 ALA A CA 1
ATOM 5061 C C . ALA A 1 635 ? -25.047 -3.580 43.281 1.00 98.19 635 ALA A C 1
ATOM 5063 O O . ALA A 1 635 ? -25.535 -3.465 44.403 1.00 98.19 635 ALA A O 1
ATOM 5064 N N . ILE A 1 636 ? -25.431 -2.797 42.273 1.00 97.94 636 ILE A N 1
ATOM 5065 C CA . ILE A 1 636 ? -26.419 -1.726 42.429 1.00 97.94 636 ILE A CA 1
ATOM 5066 C C . ILE A 1 636 ? -27.808 -2.284 42.759 1.00 97.94 636 ILE A C 1
ATOM 5068 O O . ILE A 1 636 ? -28.476 -1.780 43.669 1.00 97.94 636 ILE A O 1
ATOM 5072 N N . LEU A 1 637 ? -28.237 -3.350 42.077 1.00 97.94 637 LEU A N 1
ATOM 5073 C CA . LEU A 1 637 ? -29.499 -4.028 42.386 1.00 97.94 637 LEU A CA 1
ATOM 5074 C C . LEU A 1 637 ? -29.506 -4.562 43.827 1.00 97.94 637 LEU A C 1
ATOM 5076 O O . LEU A 1 637 ? -30.495 -4.377 44.540 1.00 97.94 637 LEU A O 1
ATOM 5080 N N . ALA A 1 638 ? -28.399 -5.158 44.276 1.00 97.75 638 ALA A N 1
ATOM 5081 C CA . ALA A 1 638 ? -28.259 -5.728 45.613 1.00 97.75 638 ALA A CA 1
ATOM 5082 C C . ALA A 1 638 ? -28.149 -4.671 46.727 1.00 97.75 638 ALA A C 1
ATOM 5084 O O . ALA A 1 638 ? -28.752 -4.839 47.783 1.00 97.75 638 ALA A O 1
ATOM 5085 N N . ILE A 1 639 ? -27.401 -3.586 46.509 1.00 96.81 639 ILE A N 1
ATOM 5086 C CA . ILE A 1 639 ? -27.135 -2.552 47.524 1.00 96.81 639 ILE A CA 1
ATOM 5087 C C . ILE A 1 639 ? -28.317 -1.592 47.665 1.00 96.81 639 ILE A C 1
ATOM 5089 O O . ILE A 1 639 ? -28.655 -1.192 48.778 1.00 96.81 639 ILE A O 1
ATOM 5093 N N . TYR A 1 640 ? -28.937 -1.188 46.552 1.00 96.06 640 TYR A N 1
ATOM 5094 C CA . TYR A 1 640 ? -29.918 -0.103 46.564 1.00 96.06 640 TYR A CA 1
ATOM 5095 C C . TYR A 1 640 ? -31.361 -0.592 46.429 1.00 96.06 640 TYR A C 1
ATOM 5097 O O . TYR A 1 640 ? -32.227 -0.185 47.205 1.00 96.06 640 TYR A O 1
ATOM 5105 N N . PHE A 1 641 ? -31.641 -1.485 45.478 1.00 95.56 641 PHE A N 1
ATOM 5106 C CA . PHE A 1 641 ? -33.019 -1.878 45.186 1.00 95.56 641 PHE A CA 1
ATOM 5107 C C . PHE A 1 641 ? -33.527 -3.014 46.082 1.00 95.56 641 PHE A C 1
ATOM 5109 O O . PHE A 1 641 ? -34.653 -2.937 46.574 1.00 95.56 641 PHE A O 1
ATOM 5116 N N . ALA A 1 642 ? -32.722 -4.048 46.340 1.00 95.19 642 ALA A N 1
ATOM 5117 C CA . ALA A 1 642 ? -33.153 -5.192 47.144 1.00 95.19 642 ALA A CA 1
ATOM 5118 C C . ALA A 1 642 ? -33.583 -4.804 48.578 1.00 95.19 642 ALA A C 1
ATOM 5120 O O . ALA A 1 642 ? -34.692 -5.178 48.973 1.00 95.19 642 ALA A O 1
ATOM 5121 N N . PRO A 1 643 ? -32.823 -3.992 49.346 1.00 93.44 643 PRO A N 1
ATOM 5122 C CA . PRO A 1 643 ? -33.232 -3.602 50.695 1.00 93.44 643 PRO A CA 1
ATOM 5123 C C . PRO A 1 643 ? -34.560 -2.845 50.692 1.00 93.44 643 PRO A C 1
ATOM 5125 O O . PRO A 1 643 ? -35.400 -3.062 51.559 1.00 93.44 643 PRO A O 1
ATOM 5128 N N . LYS A 1 644 ? -34.785 -2.014 49.672 1.00 89.50 644 LYS A N 1
ATOM 5129 C CA . LYS A 1 644 ? -35.996 -1.206 49.534 1.00 89.50 644 LYS A CA 1
ATOM 5130 C C . LYS A 1 644 ? -37.241 -2.057 49.297 1.00 89.50 644 LYS A C 1
ATOM 5132 O O . LYS A 1 644 ? -38.274 -1.820 49.906 1.00 89.50 644 LYS A O 1
ATOM 5137 N N . ILE A 1 645 ? -37.128 -3.086 48.461 1.00 90.25 645 ILE A N 1
ATOM 5138 C CA . ILE A 1 645 ? -38.251 -3.970 48.132 1.00 90.25 645 ILE A CA 1
ATOM 5139 C C . ILE A 1 645 ? -38.556 -4.937 49.283 1.00 90.25 645 ILE A C 1
ATOM 5141 O O . ILE A 1 645 ? -39.729 -5.155 49.596 1.00 90.25 645 ILE A O 1
ATOM 5145 N N . PHE A 1 646 ? -37.525 -5.519 49.907 1.00 90.56 646 PHE A N 1
ATOM 5146 C CA . PHE A 1 646 ? -37.697 -6.610 50.871 1.00 90.56 646 PHE A CA 1
ATOM 5147 C C . PHE A 1 646 ? -37.821 -6.138 52.328 1.00 90.56 646 PHE A C 1
ATOM 5149 O O . PHE A 1 646 ? -38.677 -6.654 53.048 1.00 90.56 646 PHE A O 1
ATOM 5156 N N . LEU A 1 647 ? -37.044 -5.145 52.782 1.00 85.88 647 LEU A N 1
ATOM 5157 C CA . LEU A 1 647 ? -37.073 -4.722 54.193 1.00 85.88 647 LEU A CA 1
ATOM 5158 C C . LEU A 1 647 ? -38.328 -3.909 54.543 1.00 85.88 647 LEU A C 1
ATOM 5160 O O . LEU A 1 647 ? -38.857 -4.064 55.645 1.00 85.88 647 LEU A O 1
ATOM 5164 N N . GLU A 1 648 ? -38.864 -3.106 53.616 1.00 75.56 648 GLU A N 1
ATOM 5165 C CA . GLU A 1 648 ? -40.126 -2.376 53.845 1.00 75.56 648 GLU A CA 1
ATOM 5166 C C . GLU A 1 648 ? -41.330 -3.316 53.974 1.00 75.56 648 GLU A C 1
ATOM 5168 O O . GLU A 1 648 ? -42.254 -3.044 54.742 1.00 75.56 648 GLU A O 1
ATOM 5173 N N . SER A 1 649 ? -41.307 -4.470 53.297 1.00 74.44 649 SER A N 1
ATOM 5174 C CA . SER A 1 649 ? -42.371 -5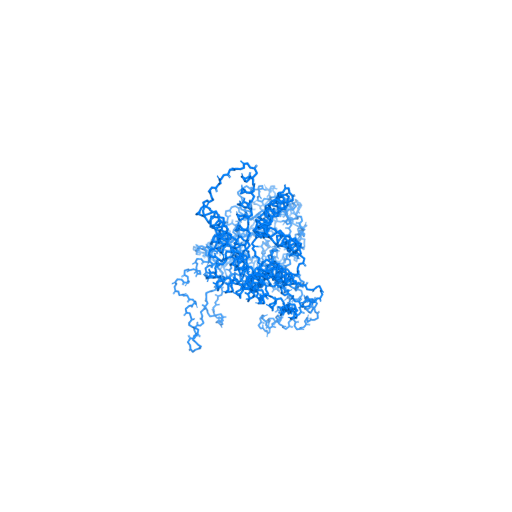.470 53.447 1.00 74.44 649 SER A CA 1
ATOM 5175 C C . SER A 1 649 ? -42.457 -6.007 54.883 1.00 74.44 649 SER A C 1
ATOM 5177 O O . SER A 1 649 ? -43.548 -6.273 55.394 1.00 74.44 649 SER A O 1
ATOM 5179 N N . HIS A 1 650 ? -41.315 -6.084 55.573 1.00 75.19 650 HIS A N 1
ATOM 5180 C CA . HIS A 1 650 ? -41.256 -6.518 56.961 1.00 75.19 650 HIS A CA 1
ATOM 5181 C C . HIS A 1 650 ? -41.667 -5.426 57.952 1.00 75.19 650 HIS A C 1
ATOM 5183 O O . HIS A 1 650 ? -42.305 -5.758 58.954 1.00 75.19 650 HIS A O 1
ATOM 5189 N N . SER A 1 651 ? -41.365 -4.147 57.709 1.00 73.69 651 SER A N 1
ATOM 5190 C CA . SER A 1 651 ? -41.770 -3.071 58.629 1.00 73.69 651 SER A CA 1
ATOM 5191 C C . SER A 1 651 ? -43.286 -2.832 58.624 1.00 73.69 651 SER A C 1
ATOM 5193 O O . SER A 1 651 ? -43.870 -2.636 59.690 1.00 73.69 651 SER A O 1
ATOM 5195 N N . GLU A 1 652 ? -43.960 -2.958 57.472 1.00 69.81 652 GLU A N 1
ATOM 5196 C CA . GLU A 1 652 ? -45.430 -2.886 57.403 1.00 69.81 652 GLU A CA 1
ATOM 5197 C C . GLU A 1 652 ? -46.116 -4.034 58.155 1.00 69.81 652 GLU A C 1
ATOM 5199 O O . GLU A 1 652 ? -47.171 -3.825 58.757 1.00 69.81 652 GLU A O 1
ATOM 5204 N N . SER A 1 653 ? -45.525 -5.236 58.151 1.00 71.69 653 SER A N 1
ATOM 5205 C CA . SER A 1 653 ? -46.052 -6.361 58.933 1.00 71.69 653 SER A CA 1
ATOM 5206 C C . SER A 1 653 ? -45.940 -6.122 60.440 1.00 71.69 653 SER A C 1
ATOM 5208 O O . SER A 1 653 ? -46.832 -6.522 61.177 1.00 71.69 653 SER A O 1
ATOM 5210 N N . ARG A 1 654 ? -44.900 -5.406 60.891 1.00 75.19 654 ARG A N 1
ATOM 5211 C CA . ARG A 1 654 ? -44.640 -5.143 62.314 1.00 75.19 654 ARG A CA 1
ATOM 5212 C C . ARG A 1 654 ? -45.511 -4.041 62.920 1.00 75.19 654 ARG A C 1
ATOM 5214 O O . ARG A 1 654 ? -45.801 -4.133 64.094 1.00 75.19 654 ARG A O 1
ATOM 5221 N N . ASN A 1 655 ? -45.943 -3.049 62.137 1.00 68.44 655 ASN A N 1
ATOM 5222 C CA . ASN A 1 655 ? -46.832 -1.969 62.606 1.00 68.44 655 ASN A CA 1
ATOM 5223 C C . ASN A 1 655 ? -48.333 -2.325 62.560 1.00 68.44 655 ASN A C 1
ATOM 5225 O O . ASN A 1 655 ? -49.170 -1.492 62.905 1.00 68.44 655 ASN A O 1
ATOM 5229 N N . LYS A 1 656 ? -48.694 -3.512 62.053 1.00 65.69 656 LYS A N 1
ATOM 5230 C CA . LYS A 1 656 ? -50.078 -4.022 62.068 1.00 65.69 656 LYS A CA 1
ATOM 5231 C C . LYS A 1 656 ? -50.399 -4.877 63.299 1.00 65.69 656 LYS A C 1
ATOM 5233 O O . LYS A 1 656 ? -51.578 -5.143 63.522 1.00 65.69 656 LYS A O 1
ATOM 5238 N N . TYR A 1 657 ? -49.375 -5.299 64.034 1.00 50.78 657 TYR A N 1
ATOM 5239 C CA . TYR A 1 657 ? -49.474 -5.915 65.355 1.00 50.78 657 TYR A CA 1
ATOM 5240 C C . TYR A 1 657 ? -49.085 -4.874 66.399 1.00 50.78 657 TYR A C 1
ATOM 5242 O O . TYR A 1 657 ? -49.647 -4.948 67.511 1.00 50.78 657 TYR A O 1
#